Protein AF-A0AAD6UFK8-F1 (afdb_monomer_lite)

Structure (mmCIF, N/CA/C/O backbone):
data_AF-A0AAD6UFK8-F1
#
_entry.id   AF-A0AAD6UFK8-F1
#
loop_
_atom_site.group_PDB
_atom_site.id
_atom_site.type_symbol
_atom_site.label_atom_id
_atom_site.label_alt_id
_atom_site.label_comp_id
_atom_site.label_asym_id
_atom_site.label_entity_id
_atom_site.label_seq_id
_atom_site.pdbx_PDB_ins_code
_atom_site.Cartn_x
_atom_site.Cartn_y
_atom_site.Cartn_z
_atom_site.occupancy
_atom_site.B_iso_or_equiv
_atom_site.auth_seq_id
_atom_site.auth_comp_id
_atom_site.auth_asym_id
_atom_site.auth_atom_id
_atom_site.pdbx_PDB_model_num
ATOM 1 N N . MET A 1 1 ? -10.992 -34.621 56.099 1.00 37.38 1 MET A N 1
ATOM 2 C CA . MET A 1 1 ? -11.356 -35.451 54.933 1.00 37.38 1 MET A CA 1
ATOM 3 C C . MET A 1 1 ? -12.522 -34.773 54.239 1.00 37.38 1 MET A C 1
ATOM 5 O O . MET A 1 1 ? -13.660 -34.973 54.628 1.00 37.38 1 MET A O 1
ATOM 9 N N . LEU A 1 2 ? -12.210 -33.881 53.304 1.00 28.69 2 LEU A N 1
ATOM 10 C CA . LEU A 1 2 ? -13.167 -33.195 52.440 1.00 28.69 2 LEU A CA 1
ATOM 11 C C . LEU A 1 2 ? -12.813 -33.645 51.022 1.00 28.69 2 LEU A C 1
ATOM 13 O O . LEU A 1 2 ? -11.684 -33.421 50.589 1.00 28.69 2 LEU A O 1
ATOM 17 N N . MET A 1 3 ? -13.726 -34.358 50.366 1.00 26.20 3 MET A N 1
ATOM 18 C CA . MET A 1 3 ? -13.605 -34.695 48.947 1.00 26.20 3 MET A CA 1
ATOM 19 C C . MET A 1 3 ? -14.009 -33.470 48.111 1.00 26.20 3 MET A C 1
ATOM 21 O O . MET A 1 3 ? -15.017 -32.843 48.447 1.00 26.20 3 MET A O 1
ATOM 25 N N . PRO A 1 4 ? -13.248 -33.098 47.068 1.00 31.73 4 PRO A N 1
ATOM 26 C CA . PRO A 1 4 ? -13.572 -31.955 46.228 1.00 31.73 4 PRO A CA 1
ATOM 27 C C . PRO A 1 4 ? -14.517 -32.327 45.078 1.00 31.73 4 PRO A C 1
ATOM 29 O O . PRO A 1 4 ? -14.465 -33.430 44.540 1.00 31.73 4 PRO A O 1
ATOM 32 N N . LEU A 1 5 ? -15.369 -31.360 44.726 1.00 29.02 5 LEU A N 1
ATOM 33 C CA . LEU A 1 5 ? -16.250 -31.354 43.561 1.00 29.02 5 LEU A CA 1
ATOM 34 C C . LEU A 1 5 ? -15.443 -31.396 42.255 1.00 29.02 5 LEU A C 1
ATOM 36 O O . LEU A 1 5 ? -14.536 -30.587 42.062 1.00 29.02 5 LEU A O 1
ATOM 40 N N . GLU A 1 6 ? -15.826 -32.296 41.351 1.00 26.55 6 GLU A N 1
ATOM 41 C CA . GLU A 1 6 ? -15.356 -32.335 39.966 1.00 26.55 6 GLU A CA 1
ATOM 42 C C . GLU A 1 6 ? -15.990 -31.187 39.166 1.00 26.55 6 GLU A C 1
ATOM 44 O O . GLU A 1 6 ? -17.213 -31.074 39.058 1.00 26.55 6 GLU A O 1
ATOM 49 N N . ALA A 1 7 ? -15.143 -30.319 38.613 1.00 28.66 7 ALA A N 1
ATOM 50 C CA . ALA A 1 7 ? -15.519 -29.345 37.603 1.00 28.66 7 ALA A CA 1
ATOM 51 C C . ALA A 1 7 ? -15.353 -29.992 36.221 1.00 28.66 7 ALA A C 1
ATOM 53 O O . ALA A 1 7 ? -14.252 -30.382 35.841 1.00 28.66 7 ALA A O 1
ATOM 54 N N . HIS A 1 8 ? -16.449 -30.106 35.471 1.00 27.33 8 HIS A N 1
ATOM 55 C CA . HIS A 1 8 ? -16.404 -30.420 34.047 1.00 27.33 8 HIS A CA 1
ATOM 56 C C . HIS A 1 8 ? -15.944 -29.175 33.278 1.00 27.33 8 HIS A C 1
ATOM 58 O O . HIS A 1 8 ? -16.732 -28.264 33.023 1.00 27.33 8 HIS A O 1
ATOM 64 N N . GLU A 1 9 ? -14.667 -29.139 32.908 1.00 26.88 9 GLU A N 1
ATOM 65 C CA . GLU A 1 9 ? -14.156 -28.250 31.868 1.00 26.88 9 GLU A CA 1
ATOM 66 C C . GLU A 1 9 ? -14.547 -28.824 30.500 1.00 26.88 9 GLU A C 1
ATOM 68 O O . GLU A 1 9 ? -14.118 -29.905 30.100 1.00 26.88 9 GLU A O 1
ATOM 73 N N . SER A 1 10 ? -15.417 -28.114 29.784 1.00 27.17 10 SER A N 1
ATOM 74 C CA . SER A 1 10 ? -15.687 -28.363 28.372 1.00 27.17 10 SER A CA 1
ATOM 75 C C . SER A 1 10 ? -14.551 -27.761 27.542 1.00 27.17 10 SER A C 1
ATOM 77 O O . SER A 1 10 ? -14.570 -26.567 27.235 1.00 27.17 10 SER A O 1
ATOM 79 N N . GLU A 1 11 ? -13.558 -28.575 27.193 1.00 25.23 11 GLU A N 1
ATOM 80 C CA . GLU A 1 11 ? -12.537 -28.226 26.204 1.00 25.23 11 GLU A CA 1
ATOM 81 C C . GLU A 1 11 ? -13.190 -28.056 24.822 1.00 25.23 11 GLU A C 1
ATOM 83 O O . GLU A 1 11 ? -13.559 -29.017 24.146 1.00 25.23 11 GLU A O 1
ATOM 88 N N . SER A 1 12 ? -13.339 -26.809 24.375 1.00 29.27 12 SER A N 1
ATOM 89 C CA . SER A 1 12 ? -13.574 -26.507 22.966 1.00 29.27 12 SER A CA 1
ATOM 90 C C . SER A 1 12 ? -12.268 -26.742 22.203 1.00 29.27 12 SER A C 1
ATOM 92 O O . SER A 1 12 ? -11.370 -25.899 22.242 1.00 29.27 12 SER A O 1
ATOM 94 N N . HIS A 1 13 ? -12.141 -27.882 21.526 1.00 30.47 13 HIS A N 1
ATOM 95 C CA . HIS A 1 13 ? -11.032 -28.143 20.611 1.00 30.47 13 HIS A CA 1
ATOM 96 C C . HIS A 1 13 ? -11.052 -27.136 19.450 1.00 30.47 13 HIS A C 1
ATOM 98 O O . HIS A 1 13 ? -11.815 -27.280 18.495 1.00 30.47 13 HIS A O 1
ATOM 104 N N . SER A 1 14 ? -10.203 -26.112 19.525 1.00 34.50 14 SER A N 1
ATOM 105 C CA . SER A 1 14 ? -9.764 -25.368 18.350 1.00 34.50 14 SER A CA 1
ATOM 106 C C . SER A 1 14 ? -8.817 -26.264 17.549 1.00 34.50 14 SER A C 1
ATOM 108 O O . SER A 1 14 ? -7.810 -26.745 18.070 1.00 34.50 14 SER A O 1
ATOM 110 N N . GLU A 1 15 ? -9.140 -26.529 16.279 1.00 31.77 15 GLU A N 1
ATOM 111 C CA . GLU A 1 15 ? -8.171 -27.139 15.364 1.00 31.77 15 GLU A CA 1
ATOM 112 C C . GLU A 1 15 ? -6.906 -26.255 15.335 1.00 31.77 15 GLU A C 1
ATOM 114 O O . GLU A 1 15 ? -7.012 -25.026 15.241 1.00 31.77 15 GLU A O 1
ATOM 119 N N . PRO A 1 16 ? -5.696 -26.833 15.426 1.00 35.97 16 PRO A N 1
ATOM 120 C CA . PRO A 1 16 ? -4.472 -26.051 15.377 1.00 35.97 16 PRO A CA 1
ATOM 121 C C . PRO A 1 16 ? -4.351 -25.376 14.006 1.00 35.97 16 PRO A C 1
ATOM 123 O O . PRO A 1 16 ? -4.415 -26.042 12.973 1.00 35.97 16 PRO A O 1
ATOM 126 N N . VAL A 1 17 ? -4.119 -24.059 14.011 1.00 39.91 17 VAL A N 1
ATOM 127 C CA . VAL A 1 17 ? -3.984 -23.161 12.841 1.00 39.91 17 VAL A CA 1
ATOM 128 C C . VAL A 1 17 ? -3.134 -23.759 11.700 1.00 39.91 17 VAL A C 1
ATOM 130 O O . VAL A 1 17 ? -3.454 -23.584 10.528 1.00 39.91 17 VAL A O 1
ATOM 133 N N . ASN A 1 18 ? -2.123 -24.571 12.029 1.00 32.81 18 ASN A N 1
ATOM 134 C CA . ASN A 1 18 ? -1.263 -25.279 11.072 1.00 32.81 18 ASN A CA 1
ATOM 135 C C . ASN A 1 18 ? -1.975 -26.319 10.171 1.00 32.81 18 ASN A C 1
ATOM 137 O O . ASN A 1 18 ? -1.497 -26.594 9.071 1.00 32.81 18 ASN A O 1
ATOM 141 N N . LEU A 1 19 ? -3.081 -26.936 10.610 1.00 38.22 19 LEU A N 1
ATOM 142 C CA . LEU A 1 19 ? -3.828 -27.919 9.804 1.00 38.22 19 LEU A CA 1
ATOM 143 C C . LEU A 1 19 ? -4.775 -27.248 8.802 1.00 38.22 19 LEU A C 1
ATOM 145 O O . LEU A 1 19 ? -4.892 -27.724 7.672 1.00 38.22 19 LEU A O 1
ATOM 149 N N . LEU A 1 20 ? -5.384 -26.120 9.182 1.00 45.56 20 LEU A N 1
ATOM 150 C CA . LEU A 1 20 ? -6.152 -25.266 8.270 1.00 45.56 20 LEU A CA 1
ATOM 151 C C . LEU A 1 20 ? -5.244 -24.704 7.170 1.00 45.56 20 LEU A C 1
ATOM 153 O O . LEU A 1 20 ? -5.557 -24.850 5.994 1.00 45.56 20 LEU A O 1
ATOM 157 N N . GLN A 1 21 ? -4.058 -24.205 7.531 1.00 42.12 21 GLN A N 1
ATOM 158 C CA . GLN A 1 21 ? -3.069 -23.695 6.572 1.00 42.12 21 GLN A CA 1
ATOM 159 C C . GLN A 1 21 ? -2.598 -24.748 5.554 1.00 42.12 21 GLN A C 1
ATOM 161 O O . GLN A 1 21 ? -2.369 -24.414 4.394 1.00 42.12 21 GLN A O 1
ATOM 166 N N . ARG A 1 22 ? -2.467 -26.026 5.947 1.00 44.84 22 ARG A N 1
ATOM 167 C CA . ARG A 1 22 ? -2.119 -27.109 5.006 1.00 44.84 22 ARG A CA 1
ATOM 168 C C . ARG A 1 22 ? -3.246 -27.411 4.020 1.00 44.84 22 ARG A C 1
ATOM 170 O O . ARG A 1 22 ? -2.973 -27.458 2.825 1.00 44.84 22 ARG A O 1
ATOM 177 N N . ARG A 1 23 ? -4.488 -27.539 4.501 1.00 52.19 23 ARG A N 1
ATOM 178 C CA . ARG A 1 23 ? -5.671 -27.743 3.642 1.00 52.19 23 ARG A CA 1
ATOM 179 C C . ARG A 1 23 ? -5.870 -26.570 2.673 1.00 52.19 23 ARG A C 1
ATOM 181 O O . ARG A 1 23 ? -6.156 -26.771 1.502 1.00 52.19 23 ARG A O 1
ATOM 188 N N . GLU A 1 24 ? -5.634 -25.346 3.139 1.00 51.75 24 GLU A N 1
ATOM 189 C CA . GLU A 1 24 ? -5.733 -24.132 2.320 1.00 51.75 24 GLU A CA 1
ATOM 190 C C . GLU A 1 24 ? -4.654 -24.045 1.225 1.00 51.75 24 GLU A C 1
ATOM 192 O O . GLU A 1 24 ? -4.917 -23.536 0.133 1.00 51.75 24 GLU A O 1
ATOM 197 N N . CYS A 1 25 ? -3.446 -24.552 1.494 1.00 46.69 25 CYS A N 1
ATOM 198 C CA . CYS A 1 25 ? -2.358 -24.622 0.515 1.00 46.69 25 CYS A CA 1
ATOM 199 C C . CYS A 1 25 ? -2.626 -25.696 -0.555 1.00 46.69 25 CYS A C 1
ATOM 201 O O . CYS A 1 25 ? -2.350 -25.473 -1.733 1.00 46.69 25 CYS A O 1
ATOM 203 N N . GLU A 1 26 ? -3.203 -26.831 -0.155 1.00 55.47 26 GLU A N 1
ATOM 204 C CA . GLU A 1 26 ? -3.650 -27.897 -1.062 1.00 55.47 26 GLU A CA 1
ATOM 205 C C . GLU A 1 26 ? -4.776 -27.396 -1.990 1.00 55.47 26 GLU A C 1
ATOM 207 O O . GLU A 1 26 ? -4.674 -27.551 -3.206 1.00 55.47 26 GLU A O 1
ATOM 212 N N . ASP A 1 27 ? -5.757 -26.651 -1.463 1.00 59.84 27 ASP A N 1
ATOM 213 C CA . ASP A 1 27 ? -6.838 -26.039 -2.255 1.00 59.84 27 ASP A CA 1
ATOM 214 C C . ASP A 1 27 ? -6.334 -25.018 -3.297 1.00 59.84 27 ASP A C 1
ATOM 216 O O . ASP A 1 27 ? -6.884 -24.916 -4.398 1.00 59.84 27 ASP A O 1
ATOM 220 N N . LEU A 1 28 ? -5.295 -24.234 -2.977 1.00 56.03 28 LEU A N 1
ATOM 221 C CA . LEU A 1 28 ? -4.647 -23.333 -3.945 1.00 56.03 28 LEU A CA 1
ATOM 222 C C . LEU A 1 28 ? -3.915 -24.095 -5.043 1.00 56.03 28 LEU A C 1
ATOM 224 O O . LEU A 1 28 ? -3.990 -23.730 -6.218 1.00 56.03 28 LEU A O 1
ATOM 228 N N . GLN A 1 29 ? -3.187 -25.140 -4.657 1.00 56.94 29 GLN A N 1
ATOM 229 C CA . GLN A 1 29 ? -2.437 -25.967 -5.592 1.00 56.94 29 GLN A CA 1
ATOM 230 C C . GLN A 1 29 ? -3.377 -26.714 -6.539 1.00 56.94 29 GLN A C 1
ATOM 232 O O . GLN A 1 29 ? -3.083 -26.805 -7.730 1.00 56.94 29 GLN A O 1
ATOM 237 N N . ASP A 1 30 ? -4.529 -27.175 -6.059 1.00 59.00 30 ASP A N 1
ATOM 238 C CA . ASP A 1 30 ? -5.522 -27.847 -6.893 1.00 59.00 30 ASP A CA 1
ATOM 239 C C . ASP A 1 30 ? -6.197 -26.903 -7.893 1.00 59.00 30 ASP A C 1
ATOM 241 O O . ASP A 1 30 ? -6.466 -27.310 -9.028 1.00 59.00 30 ASP A O 1
ATOM 245 N N . LYS A 1 31 ? -6.380 -25.628 -7.527 1.00 57.28 31 LYS A N 1
ATOM 246 C CA . LYS A 1 31 ? -6.920 -24.585 -8.418 1.00 57.28 31 LYS A CA 1
ATOM 247 C C . LYS A 1 31 ? -5.916 -24.067 -9.447 1.00 57.28 31 LYS A C 1
ATOM 249 O O . LYS A 1 31 ? -6.329 -23.620 -10.517 1.00 57.28 31 LYS A O 1
ATOM 254 N N . ALA A 1 32 ? -4.614 -24.148 -9.173 1.00 57.34 32 ALA A N 1
ATOM 255 C CA . ALA A 1 32 ? -3.592 -23.762 -10.138 1.00 57.34 32 ALA A CA 1
ATOM 256 C C . ALA A 1 32 ? -3.593 -24.737 -11.329 1.00 57.34 32 ALA A C 1
ATOM 258 O O . ALA A 1 32 ? -3.258 -25.917 -11.208 1.00 57.34 32 ALA A O 1
ATOM 259 N N . SER A 1 33 ? -3.956 -24.242 -12.509 1.00 54.25 33 SER A N 1
ATOM 260 C CA . SER A 1 33 ? -4.068 -25.032 -13.742 1.00 54.25 33 SER A CA 1
ATOM 261 C C . SER A 1 33 ? -2.710 -25.430 -14.341 1.00 54.25 33 SER A C 1
ATOM 263 O O . SER A 1 33 ? -2.641 -26.372 -15.128 1.00 54.25 33 SER A O 1
ATOM 265 N N . ASN A 1 34 ? -1.615 -24.768 -13.945 1.00 63.03 34 ASN A N 1
ATOM 266 C CA . ASN A 1 34 ? -0.271 -25.004 -14.478 1.00 63.03 34 ASN A CA 1
ATOM 267 C C . ASN A 1 34 ? 0.646 -25.720 -13.454 1.00 63.03 34 ASN A C 1
ATOM 269 O O . ASN A 1 34 ? 0.866 -25.186 -12.363 1.00 63.03 34 ASN A O 1
ATOM 273 N N . PRO A 1 35 ? 1.253 -26.880 -13.789 1.00 61.38 35 PRO A N 1
ATOM 274 C CA . PRO A 1 35 ? 2.134 -27.627 -12.884 1.00 61.38 35 PRO A CA 1
ATOM 275 C C . PRO A 1 35 ? 3.399 -26.857 -12.463 1.00 61.38 35 PRO A C 1
ATOM 277 O O . PRO A 1 35 ? 3.924 -27.094 -11.375 1.00 61.38 35 PRO A O 1
ATOM 280 N N . THR A 1 36 ? 3.874 -25.910 -13.273 1.00 61.00 36 THR A N 1
ATOM 281 C CA . THR A 1 36 ? 4.982 -25.011 -12.914 1.00 61.00 36 THR A CA 1
ATOM 282 C C . THR A 1 36 ? 4.538 -23.971 -11.883 1.00 61.00 36 THR A C 1
ATOM 284 O O . THR A 1 36 ? 5.259 -23.739 -10.914 1.00 61.00 36 THR A O 1
ATOM 287 N N . CYS A 1 37 ? 3.323 -23.421 -12.018 1.00 64.50 37 CYS A N 1
ATOM 288 C CA . CYS A 1 37 ? 2.727 -22.540 -11.003 1.00 64.50 37 CYS A CA 1
ATOM 289 C C . CYS A 1 37 ? 2.491 -23.303 -9.689 1.00 64.50 37 CYS A C 1
ATOM 291 O O . CYS A 1 37 ? 2.872 -22.806 -8.638 1.00 64.50 37 CYS A O 1
ATOM 293 N N . ARG A 1 38 ? 1.990 -24.551 -9.727 1.00 67.00 38 ARG A N 1
ATOM 294 C CA . ARG A 1 38 ? 1.852 -25.396 -8.519 1.00 67.00 38 ARG A CA 1
ATOM 295 C C . ARG A 1 38 ? 3.169 -25.562 -7.765 1.00 67.00 38 ARG A C 1
ATOM 297 O O . ARG A 1 38 ? 3.194 -25.433 -6.547 1.00 67.00 38 ARG A O 1
ATOM 304 N N . ARG A 1 39 ? 4.266 -25.828 -8.484 1.00 64.69 39 ARG A N 1
ATOM 305 C CA . ARG A 1 39 ? 5.604 -25.952 -7.881 1.00 64.69 39 ARG A CA 1
ATOM 306 C C . ARG A 1 39 ? 6.107 -24.631 -7.302 1.00 64.69 39 ARG A C 1
ATOM 308 O O . ARG A 1 39 ? 6.683 -24.656 -6.221 1.00 64.69 39 ARG A O 1
ATOM 315 N N . SER A 1 40 ? 5.875 -23.510 -7.990 1.00 67.00 40 SER A N 1
ATOM 316 C CA . SER A 1 40 ? 6.228 -22.177 -7.478 1.00 67.00 40 SER A CA 1
ATOM 317 C C . SER A 1 40 ? 5.443 -21.850 -6.201 1.00 67.00 40 SER A C 1
ATOM 319 O O . SER A 1 40 ? 6.030 -21.540 -5.168 1.00 67.00 40 SER A O 1
ATOM 321 N N . LEU A 1 41 ? 4.120 -22.049 -6.218 1.00 66.81 41 LEU A N 1
ATOM 322 C CA . LEU A 1 41 ? 3.240 -21.842 -5.065 1.00 66.81 41 LEU A CA 1
ATOM 323 C C . LEU A 1 41 ? 3.592 -22.749 -3.881 1.00 66.81 41 LEU A C 1
ATOM 325 O O . LEU A 1 41 ? 3.580 -22.287 -2.748 1.00 66.81 41 LEU A O 1
ATOM 329 N N . ALA A 1 42 ? 3.958 -24.011 -4.120 1.00 60.09 42 ALA A N 1
ATOM 330 C CA . ALA A 1 42 ? 4.393 -24.928 -3.064 1.00 60.09 42 ALA A CA 1
ATOM 331 C C . ALA A 1 42 ? 5.708 -24.494 -2.389 1.00 60.09 42 ALA A C 1
ATOM 333 O O . ALA A 1 42 ? 5.952 -24.844 -1.235 1.00 60.09 42 ALA A O 1
ATOM 334 N N . ALA A 1 43 ? 6.552 -23.742 -3.101 1.00 61.47 43 ALA A N 1
ATOM 335 C CA . ALA A 1 43 ? 7.784 -23.173 -2.565 1.00 61.47 43 ALA A CA 1
ATOM 336 C C . ALA A 1 43 ? 7.562 -21.827 -1.856 1.00 61.47 43 ALA A C 1
ATOM 338 O O . ALA A 1 43 ? 8.425 -21.401 -1.086 1.00 61.47 43 ALA A O 1
ATOM 339 N N . LEU A 1 44 ? 6.422 -21.163 -2.085 1.00 61.66 44 LEU A N 1
ATOM 340 C CA . LEU A 1 44 ? 6.040 -19.932 -1.405 1.00 61.66 44 LEU A CA 1
ATOM 341 C C . LEU A 1 44 ? 5.379 -20.285 -0.069 1.00 61.66 44 LEU A C 1
ATOM 343 O O . LEU A 1 44 ? 4.259 -20.789 -0.039 1.00 61.66 44 LEU A O 1
ATOM 347 N N . PRO A 1 45 ? 6.021 -20.005 1.074 1.00 56.03 45 PRO A N 1
ATOM 348 C CA . PRO A 1 45 ? 5.366 -20.223 2.347 1.00 56.03 45 PRO A CA 1
ATOM 349 C C . PRO A 1 45 ? 4.234 -19.199 2.474 1.00 56.03 45 PRO A C 1
ATOM 351 O O . PRO A 1 45 ? 4.484 -18.002 2.303 1.00 56.03 45 PRO A O 1
ATOM 354 N N . LEU A 1 46 ? 3.017 -19.655 2.780 1.00 60.53 46 LEU A N 1
ATOM 355 C CA . LEU A 1 46 ? 1.884 -18.798 3.140 1.00 60.53 46 LEU A CA 1
ATOM 356 C C . LEU A 1 46 ? 2.328 -17.915 4.313 1.00 60.53 46 LEU A C 1
ATOM 358 O O . LEU A 1 46 ? 2.570 -18.401 5.413 1.00 60.53 46 LEU A O 1
ATOM 362 N N . ALA A 1 47 ? 2.592 -16.638 4.047 1.00 53.94 47 ALA A N 1
ATOM 363 C CA . ALA A 1 47 ? 3.202 -15.759 5.034 1.00 53.94 47 ALA A CA 1
ATOM 364 C C . ALA A 1 47 ? 2.122 -15.104 5.898 1.00 53.94 47 ALA A C 1
ATOM 366 O O . ALA A 1 47 ? 1.313 -14.319 5.392 1.00 53.94 47 ALA A O 1
ATOM 367 N N . ASP A 1 48 ? 2.165 -15.383 7.199 1.00 60.19 48 ASP A N 1
ATOM 368 C CA . ASP A 1 48 ? 1.389 -14.655 8.207 1.00 60.19 48 ASP A CA 1
ATOM 369 C C . ASP A 1 48 ? 2.004 -13.282 8.532 1.00 60.19 48 ASP A C 1
ATOM 371 O O . ASP A 1 48 ? 1.314 -12.433 9.089 1.00 60.19 48 ASP A O 1
ATOM 375 N N . ASP A 1 49 ? 3.244 -13.024 8.092 1.00 68.62 49 ASP A N 1
ATOM 376 C CA . ASP A 1 49 ? 3.993 -11.777 8.292 1.00 68.62 49 ASP A CA 1
ATOM 377 C C . ASP A 1 49 ? 4.484 -11.149 6.978 1.00 68.62 49 ASP A C 1
ATOM 379 O O . ASP A 1 49 ? 4.651 -11.824 5.955 1.00 68.62 49 ASP A O 1
ATOM 383 N N . PHE A 1 50 ? 4.741 -9.835 7.009 1.00 76.25 50 PHE A N 1
ATOM 384 C CA . PHE A 1 50 ? 5.450 -9.161 5.922 1.00 76.25 50 PHE A CA 1
ATOM 385 C C . PHE A 1 50 ? 6.875 -9.671 5.816 1.00 76.25 50 PHE A C 1
ATOM 387 O O . PHE A 1 50 ? 7.523 -9.982 6.815 1.00 76.25 50 PHE A O 1
ATOM 394 N N . ARG A 1 51 ? 7.373 -9.728 4.586 1.00 72.75 51 ARG A N 1
ATOM 395 C CA . ARG A 1 51 ? 8.711 -10.220 4.327 1.00 72.75 51 ARG A CA 1
ATOM 396 C C . ARG A 1 51 ? 9.519 -9.207 3.557 1.00 72.75 51 ARG A C 1
ATOM 398 O O . ARG A 1 51 ? 9.179 -8.824 2.442 1.00 72.75 51 ARG A O 1
ATOM 405 N N . PHE A 1 52 ? 10.657 -8.879 4.139 1.00 74.00 52 PHE A N 1
ATOM 406 C CA . PHE A 1 52 ? 11.717 -8.113 3.506 1.00 74.00 52 PHE A CA 1
ATOM 407 C C . PHE A 1 52 ? 12.615 -9.104 2.761 1.00 74.00 52 PHE A C 1
ATOM 409 O O . PHE A 1 52 ? 13.737 -9.377 3.169 1.00 74.00 52 PHE A O 1
ATOM 416 N N . LEU A 1 53 ? 12.031 -9.766 1.752 1.00 64.12 53 LEU A N 1
ATOM 417 C CA . LEU A 1 53 ? 12.687 -10.841 0.992 1.00 64.12 53 LEU A CA 1
ATOM 418 C C . LEU A 1 53 ? 13.794 -10.320 0.091 1.00 64.12 53 LEU A C 1
ATOM 420 O O . LEU A 1 53 ? 14.716 -11.062 -0.225 1.00 64.12 53 LEU A O 1
ATOM 424 N N . ASP A 1 54 ? 13.651 -9.076 -0.349 1.00 74.69 54 ASP A N 1
ATOM 425 C CA . ASP A 1 54 ? 14.530 -8.497 -1.340 1.00 74.69 54 ASP A CA 1
ATOM 426 C C . ASP A 1 54 ? 15.790 -7.965 -0.646 1.00 74.69 54 ASP A C 1
ATOM 428 O O . ASP A 1 54 ? 15.734 -7.134 0.263 1.00 74.69 54 ASP A O 1
ATOM 432 N N . SER A 1 55 ? 16.946 -8.440 -1.097 1.00 81.56 55 SER A N 1
ATOM 433 C CA . SER A 1 55 ? 18.223 -7.778 -0.836 1.00 81.56 55 SER A CA 1
ATOM 434 C C . SER A 1 55 ? 18.204 -6.348 -1.392 1.00 81.56 55 SER A C 1
ATOM 436 O O . SER A 1 55 ? 17.452 -6.051 -2.323 1.00 81.56 55 SER A O 1
ATOM 438 N N . ALA A 1 56 ? 19.092 -5.459 -0.926 1.00 81.62 56 ALA A N 1
ATOM 439 C CA . ALA A 1 56 ? 19.201 -4.107 -1.495 1.00 81.62 56 ALA A CA 1
ATOM 440 C C . ALA A 1 56 ? 19.325 -4.095 -3.027 1.00 81.62 56 ALA A C 1
ATOM 442 O O . ALA A 1 56 ? 18.825 -3.187 -3.680 1.00 81.62 56 ALA A O 1
ATOM 443 N N . ARG A 1 57 ? 19.947 -5.118 -3.621 1.00 82.75 57 ARG A N 1
ATOM 444 C CA . ARG A 1 57 ? 20.084 -5.262 -5.081 1.00 82.75 57 ARG A CA 1
ATOM 445 C C . ARG A 1 57 ? 18.778 -5.560 -5.769 1.00 82.75 57 ARG A C 1
ATOM 447 O O . ARG A 1 57 ? 18.484 -4.975 -6.803 1.00 82.75 57 ARG A O 1
ATOM 454 N N . GLU A 1 58 ? 18.022 -6.486 -5.203 1.00 85.19 58 GLU A N 1
ATOM 455 C CA . GLU A 1 58 ? 16.707 -6.832 -5.712 1.00 85.19 58 GLU A CA 1
ATOM 456 C C . GLU A 1 58 ? 15.784 -5.627 -5.582 1.00 85.19 58 GLU A C 1
ATOM 458 O O . GLU A 1 58 ? 15.097 -5.302 -6.542 1.00 85.19 58 GLU A O 1
ATOM 463 N N . THR A 1 59 ? 15.861 -4.881 -4.479 1.00 86.69 59 THR A N 1
ATOM 464 C CA . THR A 1 59 ? 15.138 -3.615 -4.326 1.00 86.69 59 THR A CA 1
ATOM 465 C C . THR A 1 59 ? 15.542 -2.599 -5.398 1.00 86.69 59 THR A C 1
ATOM 467 O O . THR A 1 59 ? 14.687 -2.042 -6.085 1.00 86.69 59 THR A O 1
ATOM 470 N N . LEU A 1 60 ? 16.846 -2.385 -5.593 1.00 89.94 60 LEU A N 1
ATOM 471 C CA . LEU A 1 60 ? 17.395 -1.478 -6.605 1.00 89.94 60 LEU A CA 1
ATOM 472 C C . LEU A 1 60 ? 16.936 -1.839 -8.023 1.00 89.94 60 LEU A C 1
ATOM 474 O O . LEU A 1 60 ? 16.537 -0.961 -8.786 1.00 89.94 60 LEU A O 1
ATOM 478 N N . TYR A 1 61 ? 16.954 -3.120 -8.378 1.00 90.44 61 TYR A N 1
ATOM 479 C CA . TYR A 1 61 ? 16.555 -3.563 -9.707 1.00 90.44 61 TYR A CA 1
ATOM 480 C C . TYR A 1 61 ? 15.031 -3.619 -9.873 1.00 90.44 61 TYR A C 1
ATOM 482 O O . TYR A 1 61 ? 14.480 -2.979 -10.765 1.00 90.44 61 TYR A O 1
ATOM 490 N N . TYR A 1 62 ? 14.318 -4.345 -9.014 1.00 89.44 62 TYR A N 1
ATOM 491 C CA . TYR A 1 62 ? 12.891 -4.598 -9.196 1.00 89.44 62 TYR A CA 1
ATOM 492 C C . TYR A 1 62 ? 12.036 -3.347 -8.971 1.00 89.44 62 TYR A C 1
ATOM 494 O O . TYR A 1 62 ? 11.141 -3.091 -9.781 1.00 89.44 62 TYR A O 1
ATOM 502 N N . HIS A 1 63 ? 12.340 -2.519 -7.964 1.00 88.75 63 HIS A N 1
ATOM 503 C CA . HIS A 1 63 ? 11.592 -1.277 -7.736 1.00 88.75 63 HIS A CA 1
ATOM 504 C C . HIS A 1 63 ? 12.092 -0.125 -8.614 1.00 88.75 63 HIS A C 1
ATOM 506 O O . HIS A 1 63 ? 11.279 0.590 -9.204 1.00 88.75 63 HIS A O 1
ATOM 512 N N . PHE A 1 64 ? 13.412 0.057 -8.741 1.00 91.56 64 PHE A N 1
ATOM 513 C CA . PHE A 1 64 ? 13.977 1.250 -9.386 1.00 91.56 64 PHE A CA 1
ATOM 514 C C . PHE A 1 64 ? 14.586 1.012 -10.768 1.00 91.56 64 PHE A C 1
ATOM 516 O O . PHE A 1 64 ? 14.816 1.980 -11.480 1.00 91.56 64 PHE A O 1
ATOM 523 N N . GLY A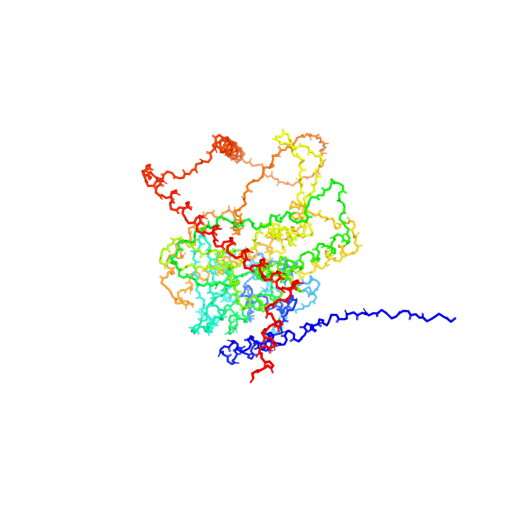 1 65 ? 14.819 -0.228 -11.195 1.00 91.31 65 GLY A N 1
ATOM 524 C CA . GLY A 1 65 ? 15.404 -0.520 -12.507 1.00 91.31 65 GLY A CA 1
ATOM 525 C C . GLY A 1 65 ? 16.910 -0.296 -12.607 1.00 91.31 65 GLY A C 1
ATOM 526 O O . GLY A 1 65 ? 17.436 -0.178 -13.714 1.00 91.31 65 GLY A O 1
ATOM 527 N N . PHE A 1 66 ? 17.609 -0.197 -11.474 1.00 91.94 66 PHE A N 1
ATOM 528 C CA . PHE A 1 66 ? 19.054 0.010 -11.459 1.00 91.94 66 PHE A CA 1
ATOM 529 C C . PHE A 1 66 ? 19.789 -1.212 -12.016 1.00 91.94 66 PHE A C 1
ATOM 531 O O . PHE A 1 66 ? 19.564 -2.342 -11.577 1.00 91.94 66 PHE A O 1
ATOM 538 N N . LYS A 1 67 ? 20.709 -0.972 -12.949 1.00 88.31 67 LYS A N 1
ATOM 539 C CA . LYS A 1 67 ? 21.613 -1.979 -13.504 1.00 88.31 67 LYS A CA 1
ATOM 540 C C . LYS A 1 67 ? 23.051 -1.639 -13.161 1.00 88.31 67 LYS A C 1
ATOM 542 O O . LYS A 1 67 ? 23.482 -0.497 -13.294 1.00 88.31 67 LYS A O 1
ATOM 547 N N . THR A 1 68 ? 23.805 -2.661 -12.779 1.00 80.31 68 THR A N 1
ATOM 548 C CA . THR A 1 68 ? 25.244 -2.525 -12.590 1.00 80.31 68 THR A CA 1
ATOM 549 C C . THR A 1 68 ? 25.973 -2.594 -13.925 1.00 80.31 68 THR A C 1
ATOM 551 O O . THR A 1 68 ? 25.654 -3.418 -14.785 1.00 80.31 68 THR A O 1
ATOM 554 N N . THR A 1 69 ? 26.972 -1.734 -14.085 1.00 72.31 69 THR A N 1
ATOM 555 C CA . THR A 1 69 ? 27.802 -1.627 -15.284 1.00 72.31 69 THR A CA 1
ATOM 556 C C . THR A 1 69 ? 29.237 -2.040 -14.977 1.00 72.31 69 THR A C 1
ATOM 558 O O . THR A 1 69 ? 29.723 -1.904 -13.854 1.00 72.31 69 THR A O 1
ATOM 561 N N . VAL A 1 70 ? 29.948 -2.551 -15.985 1.00 66.06 70 VAL A N 1
ATOM 562 C CA . VAL A 1 70 ? 31.400 -2.791 -15.873 1.00 66.06 70 VAL A CA 1
ATOM 563 C C . VAL A 1 70 ? 32.162 -1.461 -15.902 1.00 66.06 70 VAL A C 1
ATOM 565 O O . VAL A 1 70 ? 33.184 -1.317 -15.236 1.00 66.06 70 VAL A O 1
ATOM 568 N N . GLU A 1 71 ? 31.633 -0.475 -16.625 1.00 71.69 71 GLU A N 1
ATOM 569 C CA . GLU A 1 71 ? 32.198 0.868 -16.744 1.00 71.69 71 GLU A CA 1
ATOM 570 C C . GLU A 1 71 ? 31.692 1.790 -15.629 1.00 71.69 71 GLU A C 1
ATOM 572 O O . GLU A 1 71 ? 30.559 1.655 -15.163 1.00 71.69 71 GLU A O 1
ATOM 577 N N . THR A 1 72 ? 32.529 2.734 -15.194 1.00 69.75 72 THR A N 1
ATOM 578 C CA . THR A 1 72 ? 32.123 3.778 -14.246 1.00 69.75 72 THR A CA 1
ATOM 579 C C . THR A 1 72 ? 31.101 4.701 -14.905 1.00 69.75 72 THR A C 1
ATOM 581 O O . THR A 1 72 ? 31.403 5.241 -15.975 1.00 69.75 72 THR A O 1
ATOM 584 N N . PRO A 1 73 ? 29.924 4.912 -14.295 1.00 70.75 73 PRO A N 1
ATOM 585 C CA . PRO A 1 73 ? 28.921 5.794 -14.860 1.00 70.75 73 PRO A CA 1
ATOM 586 C C . PRO A 1 73 ? 29.431 7.238 -14.937 1.00 70.75 73 PRO A C 1
ATOM 588 O O . PRO A 1 73 ? 30.309 7.634 -14.161 1.00 70.75 73 PRO A O 1
ATOM 591 N N . PRO A 1 74 ? 28.867 8.056 -15.843 1.00 77.12 74 PRO A N 1
ATOM 592 C CA . PRO A 1 74 ? 29.125 9.486 -15.820 1.00 77.12 74 PRO A CA 1
ATOM 593 C C . PRO A 1 74 ? 28.744 10.045 -14.437 1.00 77.12 74 PRO A C 1
ATOM 595 O O . PRO A 1 74 ? 27.693 9.684 -13.899 1.00 77.12 74 PRO A O 1
ATOM 598 N N . PRO A 1 75 ? 29.585 10.904 -13.834 1.00 75.69 75 PRO A N 1
ATOM 599 C CA . PRO A 1 75 ? 29.311 11.430 -12.507 1.00 75.69 75 PRO A CA 1
ATOM 600 C C . PRO A 1 75 ? 28.029 12.270 -12.525 1.00 75.69 75 PRO A C 1
ATOM 602 O O . PRO A 1 75 ? 27.869 13.170 -13.355 1.00 75.69 75 PRO A O 1
ATOM 605 N N . SER A 1 76 ? 27.123 12.003 -11.578 1.00 77.12 76 SER A N 1
ATOM 606 C CA . SER A 1 76 ? 25.975 12.881 -11.338 1.00 77.12 76 SER A CA 1
ATOM 607 C C . SER A 1 76 ? 26.476 14.224 -10.815 1.00 77.12 76 SER A C 1
ATOM 609 O O . SER A 1 76 ? 27.348 14.278 -9.948 1.00 77.12 76 SER A O 1
ATOM 611 N N . THR A 1 77 ? 25.883 15.317 -11.297 1.00 71.44 77 THR A N 1
ATOM 612 C CA . THR A 1 77 ? 26.180 16.665 -10.792 1.00 71.44 77 THR A CA 1
ATOM 613 C C . THR A 1 77 ? 25.764 16.860 -9.337 1.00 71.44 77 THR A C 1
ATOM 615 O O . THR A 1 77 ? 26.328 17.722 -8.680 1.00 71.44 77 THR A O 1
ATOM 618 N N . ASP A 1 78 ? 24.827 16.046 -8.833 1.00 82.69 78 ASP A N 1
ATOM 619 C CA . ASP A 1 78 ? 24.444 15.991 -7.418 1.00 82.69 78 ASP A CA 1
ATOM 620 C C . ASP A 1 78 ? 24.111 14.532 -7.042 1.00 82.69 78 ASP A C 1
ATOM 622 O O . ASP A 1 78 ? 22.968 14.096 -7.231 1.00 82.69 78 ASP A O 1
ATOM 626 N N . PRO A 1 79 ? 25.083 13.722 -6.587 1.00 83.81 79 PRO A N 1
ATOM 627 C CA . PRO A 1 79 ? 24.800 12.384 -6.081 1.00 83.81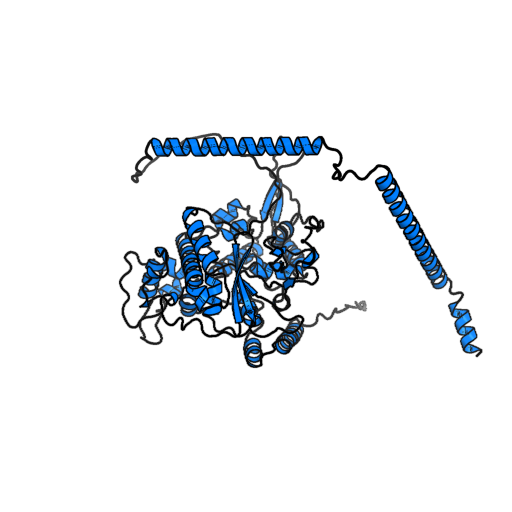 79 PRO A CA 1
ATOM 628 C C . PRO A 1 79 ? 23.987 12.469 -4.785 1.00 83.81 79 PRO A C 1
ATOM 630 O O . PRO A 1 79 ? 24.124 13.405 -3.991 1.00 83.81 79 PRO A O 1
ATOM 633 N N . LEU A 1 80 ? 23.121 11.482 -4.562 1.00 85.88 80 LEU A N 1
ATOM 634 C CA . LEU A 1 80 ? 22.310 11.449 -3.351 1.00 85.88 80 LEU A CA 1
ATOM 635 C C . LEU A 1 80 ? 23.184 11.068 -2.136 1.00 85.88 80 LEU A C 1
ATOM 637 O O . LEU A 1 80 ? 23.996 10.152 -2.255 1.00 85.88 80 LEU A O 1
ATOM 641 N N . PRO A 1 81 ? 23.030 11.700 -0.955 1.00 84.69 81 PRO A N 1
ATOM 642 C CA . PRO A 1 81 ? 23.800 11.317 0.228 1.00 84.69 81 PRO A CA 1
ATOM 643 C C . PRO A 1 81 ? 23.502 9.879 0.668 1.00 84.69 81 PRO A C 1
ATOM 645 O O . PRO A 1 81 ? 22.342 9.461 0.658 1.00 84.69 81 PRO A O 1
ATOM 648 N N . SER A 1 82 ? 24.509 9.156 1.168 1.00 81.25 82 SER A N 1
ATOM 649 C CA . SER A 1 82 ? 24.371 7.756 1.610 1.00 81.25 82 SER A CA 1
ATOM 650 C C . SER A 1 82 ? 23.272 7.540 2.654 1.00 81.25 82 SER A C 1
ATOM 652 O O . SER A 1 82 ? 22.638 6.490 2.671 1.00 81.25 82 SER A O 1
ATOM 654 N N . SER A 1 83 ? 23.006 8.534 3.508 1.00 78.81 83 SER A N 1
ATOM 655 C CA . SER A 1 83 ? 21.905 8.490 4.478 1.00 78.81 83 SER A CA 1
ATOM 656 C C . SER A 1 83 ? 20.528 8.460 3.811 1.00 78.81 83 SER A C 1
ATOM 658 O O . SER A 1 83 ? 19.648 7.726 4.252 1.00 78.81 83 SER A O 1
ATOM 660 N N . ALA A 1 84 ? 20.345 9.217 2.728 1.00 81.12 84 ALA A N 1
ATOM 661 C CA . ALA A 1 84 ? 19.105 9.222 1.963 1.00 81.12 84 ALA A CA 1
ATOM 662 C C . ALA A 1 84 ? 18.952 7.923 1.158 1.00 81.12 84 ALA A C 1
ATOM 664 O O . ALA A 1 84 ? 17.857 7.372 1.103 1.00 81.12 84 ALA A O 1
ATOM 665 N N . VAL A 1 85 ? 20.049 7.397 0.598 1.00 83.44 85 VAL A N 1
ATOM 666 C CA . VAL A 1 85 ? 20.054 6.108 -0.117 1.00 83.44 85 VAL A CA 1
ATOM 667 C C . VAL A 1 85 ? 19.657 4.960 0.813 1.00 83.44 85 VAL A C 1
ATOM 669 O O . VAL A 1 85 ? 18.740 4.210 0.495 1.00 83.44 85 VAL A O 1
ATOM 672 N N . SER A 1 86 ? 20.278 4.865 1.991 1.00 80.19 86 SER A N 1
ATOM 673 C CA . SER A 1 86 ? 19.923 3.861 3.003 1.00 80.19 86 SER A CA 1
ATOM 674 C C . SER A 1 86 ? 18.448 3.941 3.398 1.00 80.19 86 SER A C 1
ATOM 676 O O . SER A 1 86 ? 17.783 2.910 3.480 1.00 80.19 86 SER A O 1
ATOM 678 N N . HIS A 1 87 ? 17.913 5.152 3.577 1.00 77.69 87 HIS A N 1
ATOM 679 C CA . HIS A 1 87 ? 16.506 5.333 3.922 1.00 77.69 87 HIS A CA 1
ATOM 680 C C . HIS A 1 87 ? 15.562 4.859 2.803 1.00 77.69 87 HIS A C 1
ATOM 682 O O . HIS A 1 87 ? 14.538 4.246 3.092 1.00 77.69 87 HIS A O 1
ATOM 688 N N . VAL A 1 88 ? 15.907 5.101 1.532 1.00 79.56 88 VAL A N 1
ATOM 689 C CA . VAL A 1 88 ? 15.135 4.627 0.366 1.00 79.56 88 VAL A CA 1
ATOM 690 C C . VAL A 1 88 ? 15.158 3.104 0.257 1.00 79.56 88 VAL A C 1
ATOM 692 O O . VAL A 1 88 ? 14.129 2.497 -0.022 1.00 79.56 88 VAL A O 1
ATOM 695 N N . LEU A 1 89 ? 16.312 2.482 0.499 1.00 79.38 89 LEU A N 1
ATOM 696 C CA . LEU A 1 89 ? 16.453 1.025 0.460 1.00 79.38 89 LEU A CA 1
ATOM 697 C C . LEU A 1 89 ? 15.864 0.335 1.696 1.00 79.38 89 LEU A C 1
ATOM 699 O O . LEU A 1 89 ? 15.758 -0.888 1.725 1.00 79.38 89 LEU A O 1
ATOM 703 N N . GLY A 1 90 ? 15.469 1.110 2.710 1.00 68.19 90 GLY A N 1
ATOM 704 C CA . GLY A 1 90 ? 14.948 0.584 3.964 1.00 68.19 90 GLY A CA 1
ATOM 705 C C . GLY A 1 90 ? 15.990 -0.183 4.778 1.00 68.19 90 GLY A C 1
ATOM 706 O O . GLY A 1 90 ? 15.612 -0.897 5.701 1.00 68.19 90 GLY A O 1
ATOM 707 N N . GLU A 1 91 ? 17.279 -0.045 4.461 1.00 65.38 91 GLU A N 1
ATOM 708 C CA . GLU A 1 91 ? 18.355 -0.641 5.248 1.00 65.38 91 GLU A CA 1
ATOM 709 C C . GLU A 1 91 ? 18.630 0.197 6.495 1.00 65.38 91 GLU A C 1
ATOM 711 O O . GLU A 1 91 ? 18.556 1.431 6.466 1.00 65.38 91 GLU A O 1
ATOM 716 N N . HIS A 1 92 ? 19.022 -0.464 7.587 1.00 58.44 92 HIS A N 1
ATOM 717 C CA . HIS A 1 92 ? 19.593 0.248 8.721 1.00 58.44 92 HIS A CA 1
ATOM 718 C C . HIS A 1 92 ? 20.834 1.012 8.249 1.00 58.44 92 HIS A C 1
ATOM 720 O O . HIS A 1 92 ? 21.738 0.439 7.645 1.00 58.44 92 HIS A O 1
ATOM 726 N N . GLN A 1 93 ? 20.894 2.310 8.552 1.00 53.88 93 GLN A N 1
ATOM 727 C CA . GLN A 1 93 ? 21.976 3.196 8.110 1.00 53.88 93 GLN A CA 1
ATOM 728 C C . GLN A 1 93 ? 23.377 2.658 8.437 1.00 53.88 93 GLN A C 1
ATOM 730 O O . GLN A 1 93 ? 24.309 2.867 7.665 1.00 53.88 93 GLN A O 1
ATOM 735 N N . SER A 1 94 ? 23.520 1.926 9.543 1.00 50.12 94 SER A N 1
ATOM 736 C CA . SER A 1 94 ? 24.754 1.236 9.920 1.00 50.12 94 SER A CA 1
ATOM 737 C C . SER A 1 94 ? 25.142 0.122 8.944 1.00 50.12 94 SER A C 1
ATOM 739 O O . SER A 1 94 ? 26.305 0.027 8.574 1.00 50.12 94 SER A O 1
ATOM 741 N N . GLU A 1 95 ? 24.190 -0.679 8.461 1.00 60.94 95 GLU A N 1
ATOM 742 C CA . GLU A 1 95 ? 24.471 -1.789 7.542 1.00 60.94 95 GLU A CA 1
ATOM 743 C C . GLU A 1 95 ? 24.890 -1.286 6.157 1.00 60.94 95 GLU A C 1
ATOM 745 O O . GLU A 1 95 ? 25.895 -1.759 5.620 1.00 60.94 95 GLU A O 1
ATOM 750 N N . TRP A 1 96 ? 24.203 -0.263 5.633 1.00 67.56 96 TRP A N 1
ATOM 751 C CA . TRP A 1 96 ? 24.574 0.374 4.365 1.00 67.56 96 TRP A CA 1
ATOM 752 C C . TRP A 1 96 ? 25.939 1.061 4.440 1.00 67.56 96 TRP A C 1
ATOM 754 O O . TRP A 1 96 ? 26.678 1.070 3.462 1.00 67.56 96 TRP A O 1
ATOM 764 N N . ILE A 1 97 ? 26.303 1.673 5.570 1.00 64.75 97 ILE A N 1
ATOM 765 C CA . ILE A 1 97 ? 27.611 2.329 5.706 1.00 64.75 97 ILE A CA 1
ATOM 766 C C . ILE A 1 97 ? 28.721 1.279 5.816 1.00 64.75 97 ILE A C 1
ATOM 768 O O . ILE A 1 97 ? 29.715 1.371 5.096 1.00 64.75 97 ILE A O 1
ATOM 772 N N . GLU A 1 98 ? 28.542 0.262 6.656 1.00 69.00 98 GLU A N 1
ATOM 773 C CA . GLU A 1 98 ? 29.611 -0.672 7.023 1.00 69.00 98 GLU A CA 1
ATOM 774 C C . GLU A 1 98 ? 29.870 -1.771 5.985 1.00 69.00 98 GLU A C 1
ATOM 776 O O . GLU A 1 98 ? 31.004 -2.235 5.866 1.00 69.00 98 GLU A O 1
ATOM 781 N N . ARG A 1 99 ? 28.862 -2.198 5.210 1.00 75.69 99 ARG A N 1
ATOM 782 C CA . ARG A 1 99 ? 29.008 -3.336 4.284 1.00 75.69 99 ARG A CA 1
ATOM 783 C C . ARG A 1 99 ? 29.137 -2.882 2.835 1.00 75.69 99 ARG A C 1
ATOM 785 O O . ARG A 1 99 ? 28.241 -2.186 2.369 1.00 75.69 99 ARG A O 1
ATOM 792 N N . PRO A 1 100 ? 30.204 -3.240 2.098 1.00 79.38 100 PRO A N 1
ATOM 793 C CA . PRO A 1 100 ? 30.304 -2.908 0.678 1.00 79.38 100 PRO A CA 1
ATOM 794 C C . PRO A 1 100 ? 29.188 -3.604 -0.107 1.00 79.38 100 PRO A C 1
ATOM 796 O O . PRO A 1 100 ? 28.861 -4.764 0.162 1.00 79.38 100 PRO A O 1
ATOM 799 N N . LEU A 1 101 ? 28.617 -2.922 -1.100 1.00 82.00 101 LEU A N 1
ATOM 800 C CA . LEU A 1 101 ? 27.624 -3.520 -1.986 1.00 82.00 101 LEU A CA 1
ATOM 801 C C . LEU A 1 101 ? 28.365 -4.095 -3.201 1.00 82.00 101 LEU A C 1
ATOM 803 O O . LEU A 1 101 ? 28.473 -3.446 -4.230 1.00 82.00 101 LEU A O 1
ATOM 807 N N . VAL A 1 102 ? 28.925 -5.301 -3.072 1.00 81.62 102 VAL A N 1
ATOM 808 C CA . VAL A 1 102 ? 29.910 -5.863 -4.028 1.00 81.62 102 VAL A CA 1
ATOM 809 C C . VAL A 1 102 ? 29.264 -6.529 -5.234 1.00 81.62 102 VAL A C 1
ATOM 811 O O . VAL A 1 102 ? 28.674 -7.601 -5.096 1.00 81.62 102 VAL A O 1
ATOM 814 N N . ASP A 1 103 ? 29.274 -5.910 -6.417 1.00 78.88 103 ASP A N 1
ATOM 815 C CA . ASP A 1 103 ? 28.700 -6.466 -7.657 1.00 78.88 103 ASP A CA 1
ATOM 816 C C . ASP A 1 103 ? 29.199 -7.899 -7.903 1.00 78.88 103 ASP A C 1
ATOM 818 O O . ASP A 1 103 ? 30.410 -8.115 -7.886 1.00 78.88 103 ASP A O 1
ATOM 822 N N . PRO A 1 104 ? 28.321 -8.900 -8.100 1.00 75.38 104 PRO A N 1
ATOM 823 C CA . PRO A 1 104 ? 28.777 -10.281 -8.167 1.00 75.38 104 PRO A CA 1
ATOM 824 C C . PRO A 1 104 ? 29.552 -10.570 -9.458 1.00 75.38 104 PRO A C 1
ATOM 826 O O . PRO A 1 104 ? 30.281 -11.555 -9.518 1.00 75.38 104 PRO A O 1
ATOM 829 N N . ILE A 1 105 ? 29.397 -9.724 -10.482 1.00 76.75 105 ILE A N 1
ATOM 830 C CA . ILE A 1 105 ? 30.049 -9.881 -11.783 1.00 76.75 105 ILE A CA 1
ATOM 831 C C . ILE A 1 105 ? 31.430 -9.217 -11.768 1.00 76.75 105 ILE A C 1
ATOM 833 O O . ILE A 1 105 ? 32.426 -9.850 -12.106 1.00 76.75 105 ILE A O 1
ATOM 837 N N . SER A 1 106 ? 31.502 -7.945 -11.378 1.00 78.25 106 SER A N 1
ATOM 838 C CA . SER A 1 106 ? 32.730 -7.146 -11.407 1.00 78.25 106 SER A CA 1
ATOM 839 C C . SER A 1 106 ? 33.523 -7.163 -10.099 1.00 78.25 106 SER A C 1
ATOM 841 O O . SER A 1 106 ? 34.680 -6.751 -10.091 1.00 78.25 106 SER A O 1
ATOM 843 N N . GLY A 1 107 ? 32.928 -7.606 -8.988 1.00 80.62 107 GLY A N 1
ATOM 844 C CA . GLY A 1 107 ? 33.548 -7.582 -7.660 1.00 80.62 107 GLY A CA 1
ATOM 845 C C . GLY A 1 107 ? 33.746 -6.175 -7.080 1.00 80.62 107 GLY A C 1
ATOM 846 O O . GLY A 1 107 ? 34.410 -6.034 -6.054 1.00 80.62 107 GLY A O 1
ATOM 847 N N . ARG A 1 108 ? 33.203 -5.130 -7.721 1.00 84.50 108 ARG A N 1
ATOM 848 C CA . ARG A 1 108 ? 33.346 -3.729 -7.292 1.00 84.50 108 ARG A CA 1
ATOM 849 C C . ARG A 1 108 ? 32.264 -3.342 -6.290 1.00 84.50 108 ARG A C 1
ATOM 851 O O . ARG A 1 108 ? 31.134 -3.813 -6.391 1.00 84.50 108 ARG A O 1
ATOM 858 N N . ASP A 1 109 ? 32.595 -2.462 -5.350 1.00 85.38 109 ASP A N 1
ATOM 859 C CA . ASP A 1 109 ? 31.582 -1.796 -4.527 1.00 85.38 109 ASP A CA 1
ATOM 860 C C . ASP A 1 109 ? 30.808 -0.786 -5.388 1.00 85.38 109 ASP A C 1
ATOM 862 O O . ASP A 1 109 ? 31.412 0.090 -6.005 1.00 85.38 109 ASP A O 1
ATOM 866 N N . ILE A 1 110 ? 29.484 -0.930 -5.449 1.00 87.12 110 ILE A N 1
ATOM 867 C CA . ILE A 1 110 ? 28.601 -0.133 -6.316 1.00 87.12 110 ILE A CA 1
ATOM 868 C C . ILE A 1 110 ? 27.839 0.972 -5.575 1.00 87.12 110 ILE A C 1
ATOM 870 O O . ILE A 1 110 ? 26.913 1.557 -6.130 1.00 87.12 110 ILE A O 1
ATOM 874 N N . LYS A 1 111 ? 28.191 1.294 -4.325 1.00 87.69 111 LYS A N 1
ATOM 875 C CA . LYS A 1 111 ? 27.514 2.365 -3.563 1.00 87.69 111 LYS A CA 1
ATOM 876 C C . LYS A 1 111 ? 27.554 3.734 -4.246 1.00 87.69 111 LYS A C 1
ATOM 878 O O . LYS A 1 111 ? 26.559 4.465 -4.207 1.00 87.69 111 LYS A O 1
ATOM 883 N N . ASP A 1 112 ? 28.675 4.070 -4.877 1.00 85.81 112 ASP A N 1
ATOM 884 C CA . ASP A 1 112 ? 28.829 5.333 -5.606 1.00 85.81 112 ASP A CA 1
ATOM 885 C C . ASP A 1 112 ? 27.979 5.342 -6.882 1.00 85.81 112 ASP A C 1
ATOM 887 O O . ASP A 1 112 ? 27.333 6.349 -7.189 1.00 85.81 112 ASP A O 1
ATOM 891 N N . ASP A 1 113 ? 27.886 4.200 -7.571 1.00 88.75 113 ASP A N 1
ATOM 892 C CA . ASP A 1 113 ? 27.031 4.020 -8.749 1.00 88.75 113 ASP A CA 1
ATOM 893 C C . ASP A 1 113 ? 25.549 4.162 -8.369 1.00 88.75 113 ASP A C 1
ATOM 895 O O . ASP A 1 113 ? 24.791 4.848 -9.053 1.00 88.75 113 ASP A O 1
ATOM 899 N N . VAL A 1 114 ? 25.141 3.591 -7.231 1.00 90.38 114 VAL A N 1
ATOM 900 C CA . VAL A 1 114 ? 23.780 3.720 -6.683 1.00 90.38 114 VAL A CA 1
ATOM 901 C C . VAL A 1 114 ? 23.467 5.169 -6.297 1.00 90.38 114 VAL A C 1
ATOM 903 O O . VAL A 1 114 ? 22.403 5.693 -6.632 1.00 90.38 114 VAL A O 1
ATOM 906 N N . SER A 1 115 ? 24.395 5.850 -5.623 1.00 89.69 115 SER A N 1
ATOM 907 C CA . SER A 1 115 ? 24.227 7.259 -5.231 1.00 89.69 115 SER A CA 1
ATOM 908 C C . SER A 1 115 ? 24.137 8.176 -6.455 1.00 89.69 115 SER A C 1
ATOM 910 O O . SER A 1 115 ? 23.331 9.111 -6.491 1.00 89.69 115 SER A O 1
ATOM 912 N N . THR A 1 116 ? 24.922 7.868 -7.487 1.00 90.69 116 THR A N 1
ATOM 913 C CA . THR A 1 116 ? 24.890 8.528 -8.795 1.00 90.69 116 THR A CA 1
ATOM 914 C C . THR A 1 116 ? 23.558 8.288 -9.500 1.00 90.69 116 THR A C 1
ATOM 916 O O . THR A 1 116 ? 22.917 9.247 -9.932 1.00 90.69 116 THR A O 1
ATOM 919 N N . PHE A 1 117 ? 23.091 7.038 -9.548 1.00 93.00 117 PHE A N 1
ATOM 920 C CA . PHE A 1 117 ? 21.803 6.658 -10.126 1.00 93.00 117 PHE A CA 1
ATOM 921 C C . PHE A 1 117 ? 20.637 7.406 -9.475 1.00 93.00 117 PHE A C 1
ATOM 923 O O . PHE A 1 117 ? 19.833 8.012 -10.183 1.00 93.00 117 PHE A O 1
ATOM 930 N N . PHE A 1 118 ? 20.566 7.448 -8.141 1.00 92.69 118 PHE A N 1
ATOM 931 C CA . PHE A 1 118 ? 19.517 8.206 -7.454 1.00 92.69 118 PHE A CA 1
ATOM 932 C C . PHE A 1 118 ? 19.638 9.720 -7.672 1.00 92.69 118 PHE A C 1
ATOM 934 O O . PHE A 1 118 ? 18.621 10.416 -7.727 1.00 92.69 118 PHE A O 1
ATOM 941 N N . GLY A 1 119 ? 20.856 10.234 -7.861 1.00 91.88 119 GLY A N 1
ATOM 942 C CA . GLY A 1 119 ? 21.090 11.610 -8.296 1.00 91.88 119 GLY A CA 1
ATOM 943 C C . GLY A 1 119 ? 20.408 11.915 -9.634 1.00 91.88 119 GLY A C 1
ATOM 944 O O . GLY A 1 119 ? 19.640 12.876 -9.722 1.00 91.88 119 GLY A O 1
ATOM 945 N N . TYR A 1 120 ? 20.602 11.056 -10.640 1.00 92.69 120 TYR A N 1
ATOM 946 C CA . TYR A 1 120 ? 19.901 11.153 -11.927 1.00 92.69 120 TYR A CA 1
ATOM 947 C C . TYR A 1 120 ? 18.383 10.993 -11.770 1.00 92.69 120 TYR A C 1
ATOM 949 O O . TYR A 1 120 ? 17.627 11.853 -12.229 1.00 92.69 120 TYR A O 1
ATOM 957 N N . LEU A 1 121 ? 17.934 9.960 -11.047 1.00 92.94 121 LEU A N 1
ATOM 958 C CA . LEU A 1 121 ? 16.513 9.660 -10.848 1.00 92.94 121 LEU A CA 1
ATOM 959 C C . LEU A 1 121 ? 15.756 10.834 -10.221 1.00 92.94 121 LEU A C 1
ATOM 961 O O . LEU A 1 121 ? 14.636 11.141 -10.616 1.00 92.94 121 LEU A O 1
ATOM 965 N N . SER A 1 122 ? 16.379 11.539 -9.274 1.00 91.38 122 SER A N 1
ATOM 966 C CA . SER A 1 122 ? 15.758 12.681 -8.593 1.00 91.38 122 SER A CA 1
ATOM 967 C C . SER A 1 122 ? 15.430 13.864 -9.518 1.00 91.38 122 SER A C 1
ATOM 969 O O . SER A 1 122 ? 14.569 14.685 -9.178 1.00 91.38 122 SER A O 1
ATOM 971 N N . LYS A 1 123 ? 16.104 13.946 -10.674 1.00 90.69 123 LYS A N 1
ATOM 972 C CA . LYS A 1 123 ? 16.021 15.048 -11.646 1.00 90.69 123 LYS A CA 1
ATOM 973 C C . LYS A 1 123 ? 15.345 14.651 -12.959 1.00 90.69 123 LYS A C 1
ATOM 975 O O . LYS A 1 123 ? 14.877 15.538 -13.674 1.00 90.69 123 LYS A O 1
ATOM 980 N N . ALA A 1 124 ? 15.307 13.359 -13.276 1.00 91.81 124 ALA A N 1
ATOM 981 C CA . ALA A 1 124 ? 14.755 12.844 -14.520 1.00 91.81 124 ALA A CA 1
ATOM 982 C C . ALA A 1 124 ? 13.263 13.183 -14.665 1.00 91.81 124 ALA A C 1
ATOM 984 O O . ALA A 1 124 ? 12.480 13.059 -13.723 1.00 91.81 124 ALA A O 1
ATOM 985 N N . LYS A 1 125 ? 12.868 13.624 -15.861 1.00 89.69 125 LYS A N 1
ATOM 986 C CA . LYS A 1 125 ? 11.469 13.898 -16.228 1.00 89.69 125 LYS A CA 1
ATOM 987 C C . LYS A 1 125 ? 10.915 12.847 -17.180 1.00 89.69 125 LYS A C 1
ATOM 989 O O . LYS A 1 125 ? 9.708 12.630 -17.205 1.00 89.69 125 LYS A O 1
ATOM 994 N N . LYS A 1 126 ? 11.788 12.218 -17.961 1.00 89.19 126 LYS A N 1
ATOM 995 C CA . LYS A 1 126 ? 11.467 11.126 -18.879 1.00 89.19 126 LYS A CA 1
ATOM 996 C C . LYS A 1 126 ? 12.559 10.054 -18.835 1.00 89.19 126 LYS A C 1
ATOM 998 O O . LYS A 1 126 ? 13.678 10.368 -18.422 1.00 89.19 126 LYS A O 1
ATOM 1003 N N . PRO A 1 127 ? 12.273 8.813 -19.275 1.00 89.00 127 PRO A N 1
ATOM 1004 C CA . PRO A 1 127 ? 13.250 7.727 -19.231 1.00 89.00 127 PRO A CA 1
ATOM 1005 C C . PRO A 1 127 ? 14.583 8.085 -19.898 1.00 89.00 127 PRO A C 1
ATOM 1007 O O . PRO A 1 127 ? 15.629 7.728 -19.375 1.00 89.00 127 PRO A O 1
ATOM 1010 N N . ASP A 1 128 ? 14.559 8.867 -20.983 1.00 89.44 128 ASP A N 1
ATOM 1011 C CA . ASP A 1 128 ? 15.751 9.343 -21.702 1.00 89.44 128 ASP A CA 1
ATOM 1012 C C . ASP A 1 128 ? 16.749 10.166 -20.880 1.00 89.44 128 ASP A C 1
ATOM 1014 O O . ASP A 1 128 ? 17.916 10.258 -21.267 1.00 89.44 128 ASP A O 1
ATOM 1018 N N . ASP A 1 129 ? 16.302 10.792 -19.789 1.00 91.19 129 ASP A N 1
ATOM 1019 C CA . ASP A 1 129 ? 17.160 11.628 -18.944 1.00 91.19 129 ASP A CA 1
ATOM 1020 C C . ASP A 1 129 ? 18.077 10.777 -18.045 1.00 91.19 129 ASP A C 1
ATOM 1022 O O . ASP A 1 129 ? 19.047 11.284 -17.482 1.00 91.19 129 ASP A O 1
ATOM 1026 N N . MET A 1 130 ? 17.774 9.483 -17.903 1.00 92.31 130 MET A N 1
ATOM 1027 C CA . MET A 1 130 ? 18.586 8.526 -17.154 1.00 92.31 130 MET A CA 1
ATOM 1028 C C . MET A 1 130 ? 19.726 7.982 -18.026 1.00 92.31 130 MET A C 1
ATOM 1030 O O . MET A 1 130 ? 19.511 7.748 -19.213 1.00 92.31 130 MET A O 1
ATOM 1034 N N . PRO A 1 131 ? 20.924 7.699 -17.494 1.00 90.88 131 PRO A N 1
ATOM 1035 C CA . PRO A 1 131 ? 21.957 6.977 -18.240 1.00 90.88 131 PRO A CA 1
ATOM 1036 C C . PRO A 1 131 ? 21.458 5.590 -18.672 1.00 90.88 131 PRO A C 1
ATOM 1038 O O . PRO A 1 131 ? 20.901 4.851 -17.857 1.00 90.88 131 PRO A O 1
ATOM 1041 N N . ALA A 1 132 ? 21.631 5.232 -19.948 1.00 88.50 132 ALA A N 1
ATOM 1042 C CA . ALA A 1 132 ? 21.125 3.963 -20.482 1.00 88.50 132 ALA A CA 1
ATOM 1043 C C . ALA A 1 132 ? 21.830 2.756 -19.855 1.00 88.50 132 ALA A C 1
ATOM 1045 O O . ALA A 1 132 ? 21.238 1.693 -19.698 1.00 88.50 132 ALA A O 1
ATOM 1046 N N . GLU A 1 133 ? 23.077 2.940 -19.446 1.00 86.25 133 GLU A N 1
ATOM 1047 C CA . GLU A 1 133 ? 23.925 1.927 -18.841 1.00 86.25 133 GLU A CA 1
ATOM 1048 C C . GLU A 1 133 ? 23.416 1.548 -17.439 1.00 86.25 133 GLU A C 1
ATOM 1050 O O . GLU A 1 133 ? 23.442 0.375 -17.072 1.00 86.25 133 GLU A O 1
ATOM 1055 N N . LEU A 1 134 ? 22.873 2.520 -16.692 1.00 88.81 134 LEU A N 1
ATOM 1056 C CA . LEU A 1 134 ? 22.399 2.340 -15.314 1.00 88.81 134 LEU A CA 1
ATOM 1057 C C . LEU A 1 134 ? 20.907 2.016 -15.193 1.00 88.81 134 LEU A C 1
ATOM 1059 O O . LEU A 1 134 ? 20.465 1.665 -14.100 1.00 88.81 134 LEU A O 1
ATOM 1063 N N . TYR A 1 135 ? 20.122 2.168 -16.264 1.00 91.19 135 TYR A N 1
ATOM 1064 C CA . TYR A 1 135 ? 18.663 2.073 -16.194 1.00 91.19 135 TYR A CA 1
ATOM 1065 C C . TYR A 1 135 ? 18.091 1.065 -17.191 1.00 91.19 135 TYR A C 1
ATOM 1067 O O . TYR A 1 135 ? 18.287 1.164 -18.404 1.00 91.19 135 TYR A O 1
ATOM 1075 N N . ASP A 1 136 ? 17.358 0.081 -16.674 1.00 89.81 136 ASP A N 1
ATOM 1076 C CA . ASP A 1 136 ? 16.802 -1.019 -17.460 1.00 89.81 136 ASP A CA 1
ATOM 1077 C C . ASP A 1 136 ? 15.743 -0.576 -18.480 1.00 89.81 136 ASP A C 1
ATOM 1079 O O . ASP A 1 136 ? 15.730 -1.083 -19.599 1.00 89.81 136 ASP A O 1
ATOM 1083 N N . LEU A 1 137 ? 14.912 0.415 -18.147 1.00 88.31 137 LEU A N 1
ATOM 1084 C CA . LEU A 1 137 ? 13.834 0.887 -19.024 1.00 88.31 137 LEU A CA 1
ATOM 1085 C C . LEU A 1 137 ? 14.336 1.635 -20.269 1.00 88.31 137 LEU A C 1
ATOM 1087 O O . LEU A 1 137 ? 13.547 1.918 -21.169 1.00 88.31 137 LEU A O 1
ATOM 1091 N N . ARG A 1 138 ? 15.639 1.940 -20.354 1.00 87.25 138 ARG A N 1
ATOM 1092 C CA . ARG A 1 138 ? 16.278 2.491 -21.564 1.00 87.25 138 ARG A CA 1
ATOM 1093 C C . ARG A 1 138 ? 16.838 1.431 -22.506 1.00 87.25 138 ARG A C 1
ATOM 1095 O O . ARG A 1 138 ? 17.370 1.777 -23.560 1.00 87.25 138 ARG A O 1
ATOM 1102 N N . GLN A 1 139 ? 16.769 0.157 -22.134 1.00 80.94 139 GLN A N 1
ATOM 1103 C CA . GLN A 1 139 ? 17.357 -0.911 -22.930 1.00 80.94 139 GLN A CA 1
ATOM 1104 C C . GLN A 1 139 ? 16.467 -1.221 -24.147 1.00 80.94 139 GLN A C 1
ATOM 1106 O O . GLN A 1 139 ? 15.256 -1.398 -24.001 1.00 80.94 139 GLN A O 1
ATOM 1111 N N . PRO A 1 140 ? 17.040 -1.286 -25.363 1.00 67.81 140 PRO A N 1
ATOM 1112 C CA . PRO A 1 140 ? 16.271 -1.369 -26.607 1.00 67.81 140 PRO A CA 1
ATOM 1113 C C . PRO A 1 140 ? 15.564 -2.713 -26.814 1.00 67.81 140 PRO A C 1
ATOM 1115 O O . PRO A 1 140 ? 14.618 -2.795 -27.598 1.00 67.81 140 PRO A O 1
ATOM 1118 N N . ASP A 1 141 ? 16.032 -3.768 -26.150 1.00 65.25 141 ASP A N 1
ATOM 1119 C CA . ASP A 1 141 ? 15.532 -5.132 -26.301 1.00 65.25 141 ASP A CA 1
ATOM 1120 C C . ASP A 1 141 ? 14.311 -5.433 -25.425 1.00 65.25 141 ASP A C 1
ATOM 1122 O O . ASP A 1 141 ? 13.686 -6.476 -25.617 1.00 65.25 141 ASP A O 1
ATOM 1126 N N . LEU A 1 142 ? 13.963 -4.545 -24.479 1.00 64.44 142 LEU A N 1
ATOM 1127 C CA . LEU A 1 142 ? 12.960 -4.807 -23.440 1.00 64.44 142 LEU A CA 1
ATOM 1128 C C . LEU A 1 142 ? 13.165 -6.185 -22.779 1.00 64.44 142 LEU A C 1
ATOM 1130 O O . LEU A 1 142 ? 12.218 -6.755 -22.240 1.00 64.44 142 LEU A O 1
ATOM 1134 N N . ALA A 1 143 ? 14.393 -6.726 -22.798 1.00 51.75 143 ALA A N 1
ATOM 1135 C CA . ALA A 1 143 ? 14.703 -8.075 -22.333 1.00 51.75 143 ALA A CA 1
ATOM 1136 C C . ALA A 1 143 ? 14.287 -8.376 -20.878 1.00 51.75 143 ALA A C 1
ATOM 1138 O O . ALA A 1 143 ? 14.049 -9.555 -20.586 1.00 51.75 143 ALA A O 1
ATOM 1139 N N . PRO A 1 144 ? 14.150 -7.384 -19.966 1.00 55.09 144 PRO A N 1
ATOM 1140 C CA . PRO A 1 144 ? 13.553 -7.611 -18.651 1.00 55.09 144 PRO A CA 1
ATOM 1141 C C . PRO A 1 144 ? 12.090 -8.074 -18.695 1.00 55.09 144 PRO A C 1
ATOM 1143 O O . PRO A 1 144 ? 11.662 -8.794 -17.802 1.00 55.09 144 PRO A O 1
ATOM 1146 N N . LEU A 1 145 ? 11.324 -7.691 -19.722 1.00 63.84 145 LEU A N 1
ATOM 1147 C CA . LEU A 1 145 ? 9.878 -7.917 -19.835 1.00 63.84 145 LEU A CA 1
ATOM 1148 C C . LEU A 1 145 ? 9.599 -9.165 -20.676 1.00 63.84 145 LEU A C 1
ATOM 1150 O O . LEU A 1 145 ? 9.036 -9.112 -21.773 1.00 63.84 145 LEU A O 1
ATOM 1154 N N . ARG A 1 146 ? 10.072 -10.304 -20.171 1.00 60.41 146 ARG A N 1
ATOM 1155 C CA . ARG A 1 146 ? 9.922 -11.610 -20.820 1.00 60.41 146 ARG A CA 1
ATOM 1156 C C . ARG A 1 146 ? 8.444 -11.950 -21.060 1.00 60.41 146 ARG A C 1
ATOM 1158 O O . ARG A 1 146 ? 7.562 -11.430 -20.375 1.00 60.41 146 ARG A O 1
ATOM 1165 N N . PRO A 1 147 ? 8.135 -12.848 -22.014 1.00 62.19 147 PRO A N 1
ATOM 1166 C CA . PRO A 1 147 ? 6.775 -13.336 -22.203 1.00 62.19 147 PRO A CA 1
ATOM 1167 C C . PRO A 1 147 ? 6.280 -14.068 -20.945 1.00 62.19 147 PRO A C 1
ATOM 1169 O O . PRO A 1 147 ? 6.496 -15.264 -20.788 1.00 62.19 147 PRO A O 1
ATOM 1172 N N . SER A 1 148 ? 5.564 -13.351 -20.080 1.00 73.12 148 SER A N 1
ATOM 1173 C CA . SER A 1 148 ? 4.904 -13.914 -18.901 1.00 73.12 148 SER A CA 1
ATOM 1174 C C . SER A 1 148 ? 3.611 -14.646 -19.301 1.00 73.12 148 SER A C 1
ATOM 1176 O O . SER A 1 148 ? 2.949 -14.238 -20.265 1.00 73.12 148 SER A O 1
ATOM 1178 N N . PRO A 1 149 ? 3.208 -15.724 -18.606 1.00 78.56 149 PRO A N 1
ATOM 1179 C CA . PRO A 1 149 ? 1.854 -16.291 -18.710 1.00 78.56 149 PRO A CA 1
ATOM 1180 C C . PRO A 1 149 ? 0.752 -15.300 -18.286 1.00 78.56 149 PRO A C 1
ATOM 1182 O O . PRO A 1 149 ? -0.423 -15.507 -18.597 1.00 78.56 149 PRO A O 1
ATOM 1185 N N . ILE A 1 150 ? 1.130 -14.207 -17.625 1.00 85.19 150 ILE A N 1
ATOM 1186 C CA . ILE A 1 150 ? 0.259 -13.115 -17.217 1.00 85.19 150 ILE A CA 1
ATOM 1187 C C . ILE A 1 150 ? 0.365 -11.989 -18.249 1.00 85.19 150 ILE A C 1
ATOM 1189 O O . ILE A 1 150 ? 1.452 -11.555 -18.630 1.00 85.19 150 ILE A O 1
ATOM 1193 N N . GLN A 1 151 ? -0.778 -11.509 -18.723 1.00 86.19 151 GLN A N 1
ATOM 1194 C CA . GLN A 1 151 ? -0.873 -10.370 -19.620 1.00 86.19 151 GLN A CA 1
ATOM 1195 C C . GLN A 1 151 ? -1.149 -9.092 -18.828 1.00 86.19 151 GLN A C 1
ATOM 1197 O O . GLN A 1 151 ? -2.080 -9.047 -18.025 1.00 86.19 151 GLN A O 1
ATOM 1202 N N . LEU A 1 152 ? -0.379 -8.042 -19.121 1.00 87.62 152 LEU A N 1
ATOM 1203 C CA . LEU A 1 152 ? -0.680 -6.681 -18.694 1.00 87.62 152 LEU A CA 1
ATOM 1204 C C . LEU A 1 152 ? -1.604 -6.001 -19.715 1.00 87.62 152 LEU A C 1
ATOM 1206 O O . LEU A 1 152 ? -1.396 -6.073 -20.929 1.00 87.62 152 LEU A O 1
ATOM 1210 N N . ARG A 1 153 ? -2.616 -5.314 -19.199 1.00 86.50 153 ARG A N 1
ATOM 1211 C CA . ARG A 1 153 ? -3.457 -4.339 -19.901 1.00 86.50 153 ARG A CA 1
ATOM 1212 C C . ARG A 1 153 ? -3.710 -3.167 -18.957 1.00 86.50 153 ARG A C 1
ATOM 1214 O O . ARG A 1 153 ? -3.530 -3.302 -17.751 1.00 86.50 153 ARG A O 1
ATOM 1221 N N . TRP A 1 154 ? -4.159 -2.029 -19.462 1.00 85.69 154 TRP A N 1
ATOM 1222 C CA . TRP A 1 154 ? -4.529 -0.906 -18.607 1.00 85.69 154 TRP A CA 1
ATOM 1223 C C . TRP A 1 154 ? -5.843 -0.290 -19.053 1.00 85.69 154 TRP A C 1
ATOM 1225 O O . TRP A 1 154 ? -6.236 -0.412 -20.212 1.00 85.69 154 TRP A O 1
ATOM 1235 N N . GLU A 1 155 ? -6.517 0.364 -18.118 1.00 84.62 155 GLU A N 1
ATOM 1236 C CA . GLU A 1 155 ? -7.734 1.121 -18.384 1.00 84.62 155 GLU A CA 1
ATOM 1237 C C . GLU A 1 155 ? -7.729 2.413 -17.572 1.00 84.62 155 GLU A C 1
ATOM 1239 O O . GLU A 1 155 ? -7.200 2.466 -16.460 1.00 84.62 155 GLU A O 1
ATOM 1244 N N . ILE A 1 156 ? -8.349 3.458 -18.118 1.00 84.38 156 ILE A N 1
ATOM 1245 C CA . ILE A 1 156 ? -8.593 4.700 -17.389 1.00 84.38 156 ILE A CA 1
ATOM 1246 C C . ILE A 1 156 ? -10.035 4.673 -16.900 1.00 84.38 156 ILE A C 1
ATOM 1248 O O . ILE A 1 156 ? -10.968 4.805 -17.685 1.00 84.38 156 ILE A O 1
ATOM 1252 N N . ILE A 1 157 ? -10.222 4.559 -15.589 1.00 81.69 157 ILE A N 1
ATOM 1253 C CA . ILE A 1 157 ? -11.546 4.554 -14.964 1.00 81.69 157 ILE A CA 1
ATOM 1254 C C . ILE A 1 157 ? -11.627 5.770 -14.049 1.00 81.69 157 ILE A C 1
ATOM 1256 O O . ILE A 1 157 ? -10.835 5.918 -13.117 1.00 81.69 157 ILE A O 1
ATOM 1260 N N . ASN A 1 158 ? -12.583 6.667 -14.306 1.00 81.75 158 ASN A N 1
ATOM 1261 C CA . ASN A 1 158 ? -12.753 7.908 -13.539 1.00 81.75 158 ASN A CA 1
ATOM 1262 C C . ASN A 1 158 ? -11.464 8.754 -13.451 1.00 81.75 158 ASN A C 1
ATOM 1264 O O . ASN A 1 158 ? -11.126 9.269 -12.385 1.00 81.75 158 ASN A O 1
ATOM 1268 N N . LYS A 1 159 ? -10.752 8.903 -14.581 1.00 83.06 159 LYS A N 1
ATOM 1269 C CA . LYS A 1 159 ? -9.475 9.643 -14.715 1.00 83.06 159 LYS A CA 1
ATOM 1270 C C . LYS A 1 159 ? -8.287 9.044 -13.949 1.00 83.06 159 LYS A C 1
ATOM 1272 O O . LYS A 1 159 ? -7.272 9.717 -13.799 1.00 83.06 159 LYS A O 1
ATOM 1277 N N . ILE A 1 160 ? -8.413 7.813 -13.460 1.00 84.62 160 ILE A N 1
ATOM 1278 C CA . ILE A 1 160 ? -7.339 7.081 -12.789 1.00 84.62 160 ILE A CA 1
ATOM 1279 C C . ILE A 1 160 ? -6.924 5.924 -13.694 1.00 84.62 160 ILE A C 1
ATOM 1281 O O . ILE A 1 160 ? -7.786 5.175 -14.153 1.00 84.62 160 ILE A O 1
ATOM 1285 N N . THR A 1 161 ? -5.622 5.780 -13.930 1.00 88.62 161 THR A N 1
ATOM 1286 C CA . THR A 1 161 ? -5.043 4.644 -14.654 1.00 88.62 161 THR A CA 1
ATOM 1287 C C . THR A 1 161 ? -4.984 3.421 -13.740 1.00 88.62 161 THR A C 1
ATOM 1289 O O . THR A 1 161 ? -4.514 3.498 -12.605 1.00 88.62 161 THR A O 1
ATOM 1292 N N . TYR A 1 162 ? -5.468 2.288 -14.236 1.00 90.31 162 TYR A N 1
ATOM 1293 C CA . TYR A 1 162 ? -5.416 0.991 -13.571 1.00 90.31 162 TYR A CA 1
ATOM 1294 C C . TYR A 1 162 ? -4.658 0.008 -14.453 1.00 90.31 162 TYR A C 1
ATOM 1296 O O . TYR A 1 162 ? -4.989 -0.140 -15.627 1.00 90.31 162 TYR A O 1
ATOM 1304 N N . TYR A 1 163 ? -3.682 -0.686 -13.876 1.00 92.25 163 TYR A N 1
ATOM 1305 C CA . TYR A 1 163 ? -2.872 -1.700 -14.543 1.00 92.25 163 TYR A CA 1
ATOM 1306 C C . TYR A 1 163 ? -3.393 -3.083 -14.154 1.00 92.25 163 TYR A C 1
ATOM 1308 O O . TYR A 1 163 ? -3.251 -3.514 -13.011 1.00 92.25 163 TYR A O 1
ATOM 1316 N N . PHE A 1 164 ? -4.042 -3.751 -15.099 1.00 91.62 164 PHE A N 1
ATOM 1317 C CA . PHE A 1 164 ? -4.662 -5.058 -14.946 1.00 91.62 164 PHE A CA 1
ATOM 1318 C C . PHE A 1 164 ? -3.722 -6.161 -15.415 1.00 91.62 164 PHE A C 1
ATOM 1320 O O . PHE A 1 164 ? -3.265 -6.170 -16.556 1.00 91.62 164 PHE A O 1
ATOM 1327 N N . PHE A 1 165 ? -3.546 -7.147 -14.556 1.00 91.94 165 PHE A N 1
ATOM 1328 C CA . PHE A 1 165 ? -2.875 -8.399 -14.832 1.00 91.94 165 PHE A CA 1
ATOM 1329 C C . PHE A 1 165 ? -3.925 -9.500 -14.927 1.00 91.94 165 PHE A C 1
ATOM 1331 O O . PHE A 1 165 ? -4.706 -9.697 -13.994 1.00 91.94 165 PHE A O 1
ATOM 1338 N N . THR A 1 166 ? -3.966 -10.199 -16.058 1.00 89.50 166 THR A N 1
ATOM 1339 C CA . THR A 1 166 ? -4.914 -11.290 -16.330 1.00 89.50 166 THR A CA 1
ATOM 1340 C C . THR A 1 166 ? -4.182 -12.493 -16.917 1.00 89.50 166 THR A C 1
ATOM 1342 O O . THR A 1 166 ? -3.214 -12.291 -17.654 1.00 89.50 166 THR A O 1
ATOM 1345 N N . PRO A 1 167 ? -4.611 -13.738 -16.671 1.00 86.94 167 PRO A N 1
ATOM 1346 C CA . PRO A 1 167 ? -3.989 -14.898 -17.300 1.00 86.94 167 PRO A CA 1
ATOM 1347 C C . PRO A 1 167 ? -4.222 -14.868 -18.815 1.00 86.94 167 PRO A C 1
ATOM 1349 O O . PRO A 1 167 ? -5.247 -14.368 -19.281 1.00 86.94 167 PRO A O 1
ATOM 1352 N N . LYS A 1 168 ? -3.262 -15.373 -19.596 1.00 83.12 168 LYS A N 1
ATOM 1353 C CA . LYS A 1 168 ? -3.421 -15.507 -21.056 1.00 83.12 168 LYS A CA 1
ATOM 1354 C C . LYS A 1 168 ? -4.452 -16.566 -21.434 1.00 83.12 168 LYS A C 1
ATOM 1356 O O . LYS A 1 168 ? -5.172 -16.397 -22.417 1.00 83.12 168 LYS A O 1
ATOM 1361 N N . ASP A 1 169 ? -4.492 -17.642 -20.660 1.00 80.38 169 ASP A N 1
ATOM 1362 C CA . ASP A 1 169 ? -5.408 -18.752 -20.871 1.00 80.38 169 ASP A CA 1
ATOM 1363 C C . ASP A 1 169 ? -6.722 -18.521 -20.110 1.00 80.38 169 ASP A C 1
ATOM 1365 O O . ASP A 1 169 ? -6.719 -17.867 -19.061 1.00 80.38 169 ASP A O 1
ATOM 1369 N N . PRO A 1 170 ? -7.854 -19.054 -20.606 1.00 75.50 170 PRO A N 1
ATOM 1370 C CA . PRO A 1 170 ? -9.118 -19.007 -19.888 1.00 75.50 170 PRO A CA 1
ATOM 1371 C C . PRO A 1 170 ? -8.973 -19.604 -18.489 1.00 75.50 170 PRO A C 1
ATOM 1373 O O . PRO A 1 170 ? -8.436 -20.699 -18.308 1.00 75.50 170 PRO A O 1
ATOM 1376 N N . VAL A 1 171 ? -9.467 -18.869 -17.503 1.00 72.94 171 VAL A N 1
ATOM 1377 C CA . VAL A 1 171 ? -9.404 -19.257 -16.098 1.00 72.94 171 VAL A CA 1
ATOM 1378 C C . VAL A 1 171 ? -10.613 -20.146 -15.770 1.00 72.94 171 VAL A C 1
ATOM 1380 O O . VAL A 1 171 ? -11.708 -19.852 -16.256 1.00 72.94 171 VAL A O 1
ATOM 1383 N N . PRO A 1 172 ? -10.457 -21.228 -14.983 1.00 72.75 172 PRO A N 1
ATOM 1384 C CA . PRO A 1 172 ? -11.587 -22.012 -14.489 1.00 72.75 172 PRO A CA 1
ATOM 1385 C C . PRO A 1 172 ? -12.569 -21.167 -13.665 1.00 72.75 172 PRO A C 1
ATOM 1387 O O . PRO A 1 172 ? -12.174 -20.189 -13.027 1.00 72.75 172 PRO A O 1
ATOM 1390 N N . ASP A 1 173 ? -13.834 -21.587 -13.611 1.00 66.81 173 ASP A N 1
ATOM 1391 C CA . ASP A 1 173 ? -14.846 -20.924 -12.783 1.00 66.81 173 ASP A CA 1
ATOM 1392 C C . ASP A 1 173 ? -14.409 -20.862 -11.309 1.00 66.81 173 ASP A C 1
ATOM 1394 O O . ASP A 1 173 ? -14.072 -21.872 -10.688 1.00 66.81 173 ASP A O 1
ATOM 1398 N N . GLY A 1 174 ? -14.435 -19.654 -10.737 1.00 65.56 174 GLY A N 1
ATOM 1399 C CA . GLY A 1 174 ? -14.076 -19.403 -9.339 1.00 65.56 174 GLY A CA 1
ATOM 1400 C C . GLY A 1 174 ? -12.579 -19.219 -9.061 1.00 65.56 174 GLY A C 1
ATOM 1401 O O . GLY A 1 174 ? -12.214 -19.067 -7.894 1.00 65.56 174 GLY A O 1
ATOM 1402 N N . ALA A 1 175 ? -11.723 -19.218 -10.087 1.00 72.81 175 ALA A N 1
ATOM 1403 C CA . ALA A 1 175 ? -10.330 -18.795 -9.962 1.00 72.81 175 ALA A CA 1
ATOM 1404 C C . ALA A 1 175 ? -10.160 -17.287 -10.233 1.00 72.81 175 ALA A C 1
ATOM 1406 O O . ALA A 1 175 ? -11.078 -16.591 -10.673 1.00 72.81 175 ALA A O 1
ATOM 1407 N N . LEU A 1 176 ? -8.986 -16.763 -9.880 1.00 81.94 176 LEU A N 1
ATOM 1408 C CA . LEU A 1 176 ? -8.711 -15.332 -9.867 1.00 81.94 176 LEU A CA 1
ATOM 1409 C C . LEU A 1 176 ? -8.707 -14.751 -11.289 1.00 81.94 176 LEU A C 1
ATOM 1411 O O . LEU A 1 176 ? -7.853 -15.085 -12.105 1.00 81.94 176 LEU A O 1
ATOM 1415 N N . GLU A 1 177 ? -9.653 -13.858 -11.589 1.00 84.81 177 GLU A N 1
ATOM 1416 C CA . GLU A 1 177 ? -9.797 -13.291 -12.939 1.00 84.81 177 GLU A CA 1
ATOM 1417 C C . GLU A 1 177 ? -8.760 -12.206 -13.240 1.00 84.81 177 GLU A C 1
ATOM 1419 O O . GLU A 1 177 ? -8.234 -12.118 -14.353 1.00 84.81 177 GLU A O 1
ATOM 1424 N N . SER A 1 178 ? -8.502 -11.330 -12.266 1.00 90.06 178 SER A N 1
ATOM 1425 C CA . SER A 1 178 ? -7.591 -10.207 -12.451 1.00 90.06 178 SER A CA 1
ATOM 1426 C C . SER A 1 178 ? -6.969 -9.720 -11.149 1.00 90.06 178 SER A C 1
ATOM 1428 O O . SER A 1 178 ? -7.614 -9.696 -10.100 1.00 90.06 178 SER A O 1
ATOM 1430 N N . VAL A 1 179 ? -5.716 -9.279 -11.245 1.00 94.38 179 VAL A N 1
ATOM 1431 C CA . VAL A 1 179 ? -5.019 -8.499 -10.216 1.00 94.38 179 VAL A CA 1
ATOM 1432 C C . VAL A 1 179 ? -4.787 -7.109 -10.778 1.00 94.38 179 VAL A C 1
ATOM 1434 O O . VAL A 1 179 ? -4.350 -6.967 -11.916 1.00 94.38 179 VAL A O 1
ATOM 1437 N N . VAL A 1 180 ? -5.089 -6.074 -10.006 1.00 94.25 180 VAL A N 1
ATOM 1438 C CA . VAL A 1 180 ? -5.008 -4.692 -10.475 1.00 94.25 180 VAL A CA 1
ATOM 1439 C C . VAL A 1 180 ? -4.172 -3.864 -9.523 1.00 94.25 180 VAL A C 1
ATOM 1441 O O . VAL A 1 180 ? -4.460 -3.798 -8.330 1.00 94.25 180 VAL A O 1
ATOM 1444 N N . VAL A 1 181 ? -3.164 -3.186 -10.061 1.00 95.19 181 VAL A N 1
ATOM 1445 C CA . VAL A 1 181 ? -2.362 -2.202 -9.329 1.00 95.19 181 VAL A CA 1
ATOM 1446 C C . VAL A 1 181 ? -2.587 -0.816 -9.915 1.00 95.19 181 VAL A C 1
ATOM 1448 O O . VAL A 1 181 ? -2.881 -0.653 -11.099 1.00 95.19 181 VAL A O 1
ATOM 1451 N N . ARG A 1 182 ? -2.471 0.207 -9.070 1.00 92.69 182 ARG A N 1
ATOM 1452 C CA . ARG A 1 182 ? -2.575 1.612 -9.501 1.00 92.69 182 ARG A CA 1
ATOM 1453 C C . ARG A 1 182 ? -1.226 2.246 -9.791 1.00 92.69 182 ARG A C 1
ATOM 1455 O O . ARG A 1 182 ? -1.167 3.208 -10.540 1.00 92.69 182 ARG A O 1
ATOM 1462 N N . SER A 1 183 ? -0.174 1.732 -9.162 1.00 94.06 183 SER A N 1
ATOM 1463 C CA . SER A 1 183 ? 1.170 2.265 -9.330 1.00 94.06 183 SER A CA 1
ATOM 1464 C C . SER A 1 183 ? 1.817 1.671 -10.572 1.00 94.06 183 SER A C 1
ATOM 1466 O O . SER A 1 183 ? 1.881 0.448 -10.720 1.00 94.06 183 SER A O 1
ATOM 1468 N N . ALA A 1 184 ? 2.319 2.545 -11.437 1.00 93.38 184 ALA A N 1
ATOM 1469 C CA . ALA A 1 184 ? 3.127 2.181 -12.586 1.00 93.38 184 ALA A CA 1
ATOM 1470 C C . ALA A 1 184 ? 4.434 1.512 -12.148 1.00 93.38 184 ALA A C 1
ATOM 1472 O O . ALA A 1 184 ? 4.849 0.537 -12.769 1.00 93.38 184 ALA A O 1
ATOM 1473 N N . THR A 1 185 ? 5.040 1.968 -11.042 1.00 93.50 185 THR A N 1
ATOM 1474 C CA . THR A 1 185 ? 6.231 1.332 -10.455 1.00 93.50 185 THR A CA 1
ATOM 1475 C C . THR A 1 185 ? 5.975 -0.141 -10.165 1.00 93.50 185 THR A C 1
ATOM 1477 O O . THR A 1 185 ? 6.735 -0.995 -10.613 1.00 93.50 185 THR A O 1
ATOM 1480 N N . PHE A 1 186 ? 4.876 -0.459 -9.473 1.00 94.06 186 PHE A N 1
ATOM 1481 C CA . PHE A 1 186 ? 4.549 -1.849 -9.150 1.00 94.06 186 PHE A CA 1
ATOM 1482 C C . PHE A 1 186 ? 4.085 -2.650 -10.368 1.00 94.06 186 PHE A C 1
ATOM 1484 O O . PHE A 1 186 ? 4.334 -3.851 -10.429 1.00 94.06 186 PHE A O 1
ATOM 1491 N N . ALA A 1 187 ? 3.466 -2.014 -11.366 1.00 92.81 187 ALA A N 1
ATOM 1492 C CA . ALA A 1 187 ? 3.168 -2.681 -12.630 1.00 92.81 187 ALA A CA 1
ATOM 1493 C C . ALA A 1 187 ? 4.456 -3.097 -13.363 1.00 92.81 187 ALA A C 1
ATOM 1495 O O . ALA A 1 187 ? 4.569 -4.236 -13.809 1.00 92.81 187 ALA A O 1
ATOM 1496 N N . VAL A 1 188 ? 5.449 -2.206 -13.440 1.00 91.69 188 VAL A N 1
ATOM 1497 C CA . VAL A 1 188 ? 6.767 -2.523 -14.006 1.00 91.69 188 VAL A CA 1
ATOM 1498 C C . VAL A 1 188 ? 7.491 -3.567 -13.155 1.00 91.69 188 VAL A C 1
ATOM 1500 O O . VAL A 1 188 ? 8.083 -4.485 -13.710 1.00 91.69 188 VAL A O 1
ATOM 1503 N N . GLU A 1 189 ? 7.413 -3.488 -11.828 1.00 91.56 189 GLU A N 1
ATOM 1504 C CA . GLU A 1 189 ? 7.990 -4.500 -10.940 1.00 91.56 189 GLU A CA 1
ATOM 1505 C C . GLU A 1 189 ? 7.419 -5.896 -11.211 1.00 91.56 189 GLU A C 1
ATOM 1507 O O . GLU A 1 189 ? 8.191 -6.839 -11.367 1.00 91.56 189 GLU A O 1
ATOM 1512 N N . ILE A 1 190 ? 6.092 -6.027 -11.321 1.00 91.50 190 ILE A N 1
ATOM 1513 C CA . ILE A 1 190 ? 5.438 -7.299 -11.665 1.00 91.50 190 ILE A CA 1
ATOM 1514 C C . ILE A 1 190 ? 5.957 -7.829 -13.002 1.00 91.50 190 ILE A C 1
ATOM 1516 O O . ILE A 1 190 ? 6.103 -9.033 -13.149 1.00 91.50 190 ILE A O 1
ATOM 1520 N N . LEU A 1 191 ? 6.246 -6.958 -13.971 1.00 87.88 191 LEU A N 1
ATOM 1521 C CA . LEU A 1 191 ? 6.791 -7.377 -15.262 1.00 87.88 191 LEU A CA 1
ATOM 1522 C C . LEU A 1 191 ? 8.280 -7.746 -15.206 1.00 87.88 191 LEU A C 1
ATOM 1524 O O . LEU A 1 191 ? 8.718 -8.606 -15.965 1.00 87.88 191 LEU A O 1
ATOM 1528 N N . ARG A 1 192 ? 9.064 -7.086 -14.344 1.00 88.50 192 ARG A N 1
ATOM 1529 C CA . ARG A 1 192 ? 10.477 -7.423 -14.104 1.00 88.50 192 ARG A CA 1
ATOM 1530 C C . ARG A 1 192 ? 10.610 -8.747 -13.363 1.00 88.50 192 ARG A C 1
ATOM 1532 O O . ARG A 1 192 ? 11.607 -9.448 -13.532 1.00 88.50 192 ARG A O 1
ATOM 1539 N N . ARG A 1 193 ? 9.645 -9.053 -12.496 1.00 86.69 193 ARG A N 1
ATOM 1540 C CA . ARG A 1 193 ? 9.595 -10.295 -11.736 1.00 86.69 193 ARG A CA 1
ATOM 1541 C C . ARG A 1 193 ? 8.954 -11.381 -12.587 1.00 86.69 193 ARG A C 1
ATOM 1543 O O . ARG A 1 193 ? 7.879 -11.213 -13.144 1.00 86.69 193 ARG A O 1
ATOM 1550 N N . ASP A 1 194 ? 9.612 -12.527 -12.670 1.00 77.06 194 ASP A N 1
ATOM 1551 C CA . ASP A 1 194 ? 9.153 -13.661 -13.475 1.00 77.06 194 ASP A CA 1
ATOM 1552 C C . ASP A 1 194 ? 8.068 -14.460 -12.725 1.00 77.06 194 ASP A C 1
ATOM 1554 O O . ASP A 1 194 ? 8.191 -15.661 -12.504 1.00 77.06 194 ASP A O 1
ATOM 1558 N N . TRP A 1 195 ? 7.023 -13.773 -12.247 1.00 86.56 195 TRP A N 1
ATOM 1559 C CA . TRP A 1 195 ? 5.896 -14.402 -11.561 1.00 86.56 195 TRP A CA 1
ATOM 1560 C C . TRP A 1 195 ? 5.000 -15.123 -12.570 1.00 86.56 195 TRP A C 1
ATOM 1562 O O . TRP A 1 195 ? 4.602 -14.569 -13.600 1.00 86.56 195 TRP A O 1
ATOM 1572 N N . MET A 1 196 ? 4.690 -16.385 -12.275 1.00 83.00 196 MET A N 1
ATOM 1573 C CA . MET A 1 196 ? 4.134 -17.339 -13.238 1.00 83.00 196 MET A CA 1
ATOM 1574 C C . MET A 1 196 ? 2.603 -17.414 -13.224 1.00 83.00 196 MET A C 1
ATOM 1576 O O . MET A 1 196 ? 2.003 -17.987 -14.133 1.00 83.00 196 MET A O 1
ATOM 1580 N N . CYS A 1 197 ? 1.946 -16.891 -12.194 1.00 86.31 197 CYS A N 1
ATOM 1581 C CA . CYS A 1 197 ? 0.489 -16.911 -12.067 1.00 86.31 197 CYS A CA 1
ATOM 1582 C C . CYS A 1 197 ? -0.011 -15.788 -11.155 1.00 86.31 197 CYS A C 1
ATOM 1584 O O . CYS A 1 197 ? 0.759 -15.209 -10.390 1.00 86.31 197 CYS A O 1
ATOM 1586 N N . LEU A 1 198 ? -1.302 -15.453 -11.246 1.00 89.75 198 LEU A N 1
ATOM 1587 C CA . LEU A 1 198 ? -1.864 -14.333 -10.488 1.00 89.75 198 LEU A CA 1
ATOM 1588 C C . LEU A 1 198 ? -1.816 -14.566 -8.976 1.00 89.75 198 LEU A C 1
ATOM 1590 O O . LEU A 1 198 ? -1.615 -13.617 -8.228 1.00 89.75 198 LEU A O 1
ATOM 1594 N N . GLU A 1 199 ? -1.952 -15.805 -8.520 1.00 88.12 199 GLU A N 1
ATOM 1595 C CA . GLU A 1 199 ? -1.845 -16.178 -7.110 1.00 88.12 199 GLU A CA 1
ATOM 1596 C C . GLU A 1 199 ? -0.450 -15.855 -6.566 1.00 88.12 199 GLU A C 1
ATOM 1598 O O . GLU A 1 199 ? -0.316 -15.283 -5.486 1.00 88.12 199 GLU A O 1
ATOM 1603 N N . GLU A 1 200 ? 0.595 -16.145 -7.343 1.00 88.19 200 GLU A N 1
ATOM 1604 C CA . GLU A 1 200 ? 1.968 -15.784 -6.996 1.00 88.19 200 GLU A CA 1
ATOM 1605 C C . GLU A 1 200 ? 2.147 -14.262 -6.933 1.00 88.19 200 GLU A C 1
ATOM 1607 O O . GLU A 1 200 ? 2.767 -13.764 -5.989 1.00 88.19 200 GLU A O 1
ATOM 1612 N N . VAL A 1 201 ? 1.551 -13.514 -7.871 1.00 91.81 201 VAL A N 1
ATOM 1613 C CA . VAL A 1 201 ? 1.525 -12.043 -7.817 1.00 91.81 201 VAL A CA 1
ATOM 1614 C C . VAL A 1 201 ? 0.861 -11.574 -6.520 1.00 91.81 201 VAL A C 1
ATOM 1616 O O . VAL A 1 201 ? 1.459 -10.808 -5.769 1.00 91.81 201 VAL A O 1
ATOM 1619 N N . VAL A 1 202 ? -0.344 -12.063 -6.208 1.00 92.62 202 VAL A N 1
ATOM 1620 C CA . VAL A 1 202 ? -1.096 -11.695 -4.996 1.00 92.62 202 VAL A CA 1
ATOM 1621 C C . VAL A 1 202 ? -0.278 -11.954 -3.738 1.00 92.62 202 VAL A C 1
ATOM 1623 O O . VAL A 1 202 ? -0.118 -11.050 -2.919 1.00 92.62 202 VAL A O 1
ATOM 1626 N N . LEU A 1 203 ? 0.269 -13.160 -3.580 1.00 90.44 203 LEU A N 1
ATOM 1627 C CA . LEU A 1 203 ? 1.039 -13.528 -2.391 1.00 90.44 203 LEU A CA 1
ATOM 1628 C C . LEU A 1 203 ? 2.275 -12.643 -2.221 1.00 90.44 203 LEU A C 1
ATOM 1630 O O . LEU A 1 203 ? 2.585 -12.222 -1.105 1.00 90.44 203 LEU A O 1
ATOM 1634 N N . ASN A 1 204 ? 2.954 -12.305 -3.315 1.00 90.81 204 ASN A N 1
ATOM 1635 C CA . ASN A 1 204 ? 4.121 -11.438 -3.263 1.00 90.81 204 ASN A CA 1
ATOM 1636 C C . ASN A 1 204 ? 3.781 -9.967 -2.988 1.00 90.81 204 ASN A C 1
ATOM 1638 O O . ASN A 1 204 ? 4.528 -9.313 -2.254 1.00 90.81 204 ASN A O 1
ATOM 1642 N N . LEU A 1 205 ? 2.675 -9.448 -3.533 1.00 93.56 205 LEU A N 1
ATOM 1643 C CA . LEU A 1 205 ? 2.183 -8.101 -3.225 1.00 93.56 205 LEU A CA 1
ATOM 1644 C C . LEU A 1 205 ? 1.745 -8.006 -1.757 1.00 93.56 205 LEU A C 1
ATOM 1646 O O . LEU A 1 205 ? 2.084 -7.042 -1.069 1.00 93.56 205 LEU A O 1
ATOM 1650 N N . LEU A 1 206 ? 1.069 -9.042 -1.245 1.00 92.56 206 LEU A N 1
ATOM 1651 C CA . LEU A 1 206 ? 0.707 -9.158 0.167 1.00 92.56 206 LEU A CA 1
ATOM 1652 C C . LEU A 1 206 ? 1.943 -9.191 1.063 1.00 92.56 206 LEU A C 1
ATOM 1654 O O . LEU A 1 206 ? 1.993 -8.434 2.030 1.00 92.56 206 LEU A O 1
ATOM 1658 N N . ALA A 1 207 ? 2.939 -10.021 0.749 1.00 89.94 207 ALA A N 1
ATOM 1659 C CA . ALA A 1 207 ? 4.172 -10.129 1.531 1.00 89.94 207 ALA A CA 1
ATOM 1660 C C . ALA A 1 207 ? 4.945 -8.802 1.609 1.00 89.94 207 ALA A C 1
ATOM 1662 O O . ALA A 1 207 ? 5.643 -8.564 2.592 1.00 89.94 207 ALA A O 1
ATOM 1663 N N . ARG A 1 208 ? 4.776 -7.927 0.612 1.00 90.12 208 ARG A N 1
ATOM 1664 C CA . ARG A 1 208 ? 5.391 -6.593 0.537 1.00 90.12 208 ARG A CA 1
ATOM 1665 C C . ARG A 1 208 ? 4.486 -5.466 1.033 1.00 90.12 208 ARG A C 1
ATOM 1667 O O . ARG A 1 208 ? 4.898 -4.312 1.036 1.00 90.12 208 ARG A O 1
ATOM 1674 N N . GLY A 1 209 ? 3.245 -5.759 1.425 1.00 92.69 209 GLY A N 1
ATOM 1675 C CA . GLY A 1 209 ? 2.280 -4.741 1.852 1.00 92.69 209 GLY A CA 1
ATOM 1676 C C . GLY A 1 209 ? 1.964 -3.698 0.782 1.00 92.69 209 GLY A C 1
ATOM 1677 O O . GLY A 1 209 ? 1.691 -2.544 1.120 1.00 92.69 209 GLY A O 1
ATOM 1678 N N . ILE A 1 210 ? 2.016 -4.101 -0.489 1.00 93.62 210 ILE A N 1
ATOM 1679 C CA . ILE A 1 210 ? 1.662 -3.267 -1.638 1.00 93.62 210 ILE A CA 1
ATOM 1680 C C . ILE A 1 210 ? 0.139 -3.218 -1.761 1.00 93.62 210 ILE A C 1
ATOM 1682 O O . ILE A 1 210 ? -0.539 -4.221 -1.549 1.00 93.62 210 ILE A O 1
ATOM 1686 N N . 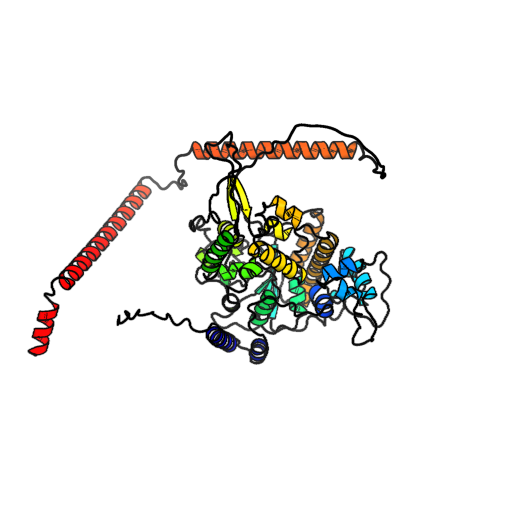ALA A 1 211 ? -0.402 -2.050 -2.103 1.00 95.19 211 ALA A N 1
ATOM 1687 C CA . ALA A 1 211 ? -1.830 -1.885 -2.349 1.00 95.19 211 ALA A CA 1
ATOM 1688 C C . ALA A 1 211 ? -2.220 -2.397 -3.747 1.00 95.19 211 ALA A C 1
ATOM 1690 O O . ALA A 1 211 ? -1.618 -2.003 -4.749 1.00 95.19 211 ALA A O 1
ATOM 1691 N N . PHE A 1 212 ? -3.259 -3.226 -3.824 1.00 96.12 212 PHE A N 1
ATOM 1692 C CA . PHE A 1 212 ? -3.789 -3.765 -5.079 1.00 96.12 212 PHE A CA 1
ATOM 1693 C C . PHE A 1 212 ? -5.269 -4.134 -4.939 1.00 96.12 212 PHE A C 1
ATOM 1695 O O . PHE A 1 212 ? -5.869 -3.994 -3.877 1.00 96.12 212 PHE A O 1
ATOM 1702 N N . ASN A 1 213 ? -5.871 -4.592 -6.028 1.00 94.94 213 ASN A N 1
ATOM 1703 C CA . ASN A 1 213 ? -7.247 -5.063 -6.091 1.00 94.94 213 ASN A CA 1
ATOM 1704 C C . ASN A 1 213 ? -7.292 -6.433 -6.773 1.00 94.94 213 ASN A C 1
ATOM 1706 O O . ASN A 1 213 ? -6.464 -6.709 -7.643 1.00 94.94 213 ASN A O 1
ATOM 1710 N N . THR A 1 214 ? -8.263 -7.276 -6.420 1.00 93.06 214 THR A N 1
ATOM 1711 C CA . THR A 1 214 ? -8.542 -8.502 -7.184 1.00 93.06 214 THR A CA 1
ATOM 1712 C C . THR A 1 214 ? -9.953 -8.440 -7.734 1.00 93.06 214 THR A C 1
ATOM 1714 O O . THR A 1 214 ? -10.903 -8.817 -7.067 1.00 93.06 214 THR A O 1
ATOM 1717 N N . LEU A 1 215 ? -10.106 -7.848 -8.919 1.00 89.31 215 LEU A N 1
ATOM 1718 C CA . LEU A 1 215 ? -11.413 -7.457 -9.444 1.00 89.31 215 LEU A CA 1
ATOM 1719 C C . LEU A 1 215 ? -12.131 -8.629 -10.116 1.00 89.31 215 LEU A C 1
ATOM 1721 O O . LEU A 1 215 ? -11.505 -9.398 -10.848 1.00 89.31 215 LEU A O 1
ATOM 1725 N N . VAL A 1 216 ? -13.456 -8.685 -9.949 1.00 86.25 216 VAL A N 1
ATOM 1726 C CA . VAL A 1 216 ? -14.336 -9.561 -10.746 1.00 86.25 216 VAL A CA 1
ATOM 1727 C C . VAL A 1 216 ? -15.043 -8.768 -11.829 1.00 86.25 216 VAL A C 1
ATOM 1729 O O . VAL A 1 216 ? -15.540 -7.661 -11.585 1.00 86.25 216 VAL A O 1
ATOM 1732 N N . ARG A 1 217 ? -15.103 -9.338 -13.031 1.00 84.62 217 ARG A N 1
ATOM 1733 C CA . ARG A 1 217 ? -15.762 -8.734 -14.185 1.00 84.62 217 ARG A CA 1
ATOM 1734 C C . ARG A 1 217 ? -17.253 -9.068 -14.183 1.00 84.62 217 ARG A C 1
ATOM 1736 O O . ARG A 1 217 ? -17.667 -10.208 -14.003 1.00 84.62 217 ARG A O 1
ATOM 1743 N N . ALA A 1 218 ? -18.092 -8.069 -14.434 1.00 75.88 218 ALA A N 1
ATOM 1744 C CA . ALA A 1 218 ? -19.531 -8.247 -14.590 1.00 75.88 218 ALA A CA 1
ATOM 1745 C C . ALA A 1 218 ? -20.038 -7.531 -15.846 1.00 75.88 218 ALA A C 1
ATOM 1747 O O . ALA A 1 218 ? -19.602 -6.425 -16.171 1.00 75.88 218 ALA A O 1
ATOM 1748 N N . SER A 1 219 ? -20.986 -8.161 -16.548 1.00 66.19 219 SER A N 1
ATOM 1749 C CA . SER A 1 219 ? -21.664 -7.520 -17.676 1.00 66.19 219 SER A CA 1
ATOM 1750 C C . SER A 1 219 ? -22.500 -6.330 -17.175 1.00 66.19 219 SER A C 1
ATOM 1752 O O . SER A 1 219 ? -23.191 -6.488 -16.160 1.00 66.19 219 SER A O 1
ATOM 1754 N N . PRO A 1 220 ? -22.498 -5.170 -17.862 1.00 59.03 220 PRO A N 1
ATOM 1755 C CA . PRO A 1 220 ? -23.290 -3.995 -17.493 1.00 59.03 220 PRO A CA 1
ATOM 1756 C C . PRO A 1 220 ? -24.776 -4.199 -17.849 1.00 59.03 220 PRO A C 1
ATOM 1758 O O . PRO A 1 220 ? -25.363 -3.445 -18.613 1.00 59.03 220 PRO A O 1
ATOM 1761 N N . ALA A 1 221 ? -25.408 -5.265 -17.348 1.00 48.03 221 ALA A N 1
ATOM 1762 C CA . ALA A 1 221 ? -26.816 -5.563 -17.637 1.00 48.03 221 ALA A CA 1
ATOM 1763 C C . ALA A 1 221 ? -27.782 -4.640 -16.873 1.00 48.03 221 ALA A C 1
ATOM 1765 O O . ALA A 1 221 ? -28.946 -4.500 -17.235 1.00 48.03 221 ALA A O 1
ATOM 1766 N N . VAL A 1 222 ? -27.294 -3.995 -15.816 1.00 49.38 222 VAL A N 1
ATOM 1767 C CA . VAL A 1 222 ? -28.026 -3.017 -15.019 1.00 49.38 222 VAL A CA 1
ATOM 1768 C C . VAL A 1 222 ? -27.001 -1.944 -14.685 1.00 49.38 222 VAL A C 1
ATOM 1770 O O . VAL A 1 222 ? -25.943 -2.278 -14.148 1.00 49.38 222 VAL A O 1
ATOM 1773 N N . SER A 1 223 ? -27.281 -0.676 -15.018 1.00 48.00 223 SER A N 1
ATOM 1774 C CA . SER A 1 223 ? -26.571 0.444 -14.386 1.00 48.00 223 SER A CA 1
ATOM 1775 C C . SER A 1 223 ? -26.511 0.115 -12.900 1.00 48.00 223 SER A C 1
ATOM 1777 O O . SER A 1 223 ? -27.580 -0.193 -12.360 1.00 48.00 223 SER A O 1
ATOM 1779 N N . PRO A 1 224 ? -25.330 0.059 -12.257 1.00 50.88 224 PRO A N 1
ATOM 1780 C CA . PRO A 1 224 ? -25.268 -0.168 -10.831 1.00 50.88 224 PRO A CA 1
ATOM 1781 C C . PRO A 1 224 ? -26.055 0.976 -10.217 1.00 50.88 224 PRO A C 1
ATOM 1783 O O . PRO A 1 224 ? -25.549 2.087 -10.070 1.00 50.88 224 PRO A O 1
ATOM 1786 N N . GLN A 1 225 ? -27.337 0.736 -9.925 1.00 47.19 225 GLN A N 1
ATOM 1787 C CA . GLN A 1 225 ? -28.065 1.607 -9.045 1.00 47.19 225 GLN A CA 1
ATOM 1788 C C . GLN A 1 225 ? -27.209 1.551 -7.806 1.00 47.19 225 GLN A C 1
ATOM 1790 O O . GLN A 1 225 ? -27.049 0.481 -7.213 1.00 47.19 225 GLN A O 1
ATOM 1795 N N . ILE A 1 226 ? -26.569 2.679 -7.513 1.00 47.94 226 ILE A N 1
ATOM 1796 C CA . ILE A 1 226 ? -25.991 2.963 -6.221 1.00 47.94 226 ILE A CA 1
ATOM 1797 C C . ILE A 1 226 ? -27.194 2.802 -5.301 1.00 47.94 226 ILE A C 1
ATOM 1799 O O . ILE A 1 226 ? -27.956 3.745 -5.095 1.00 47.94 226 ILE A O 1
ATOM 1803 N N . LYS A 1 227 ? -27.469 1.566 -4.866 1.00 44.38 227 LYS A N 1
ATOM 1804 C CA . LYS A 1 227 ? -28.379 1.302 -3.771 1.00 44.38 227 LYS A CA 1
ATOM 1805 C C . LYS A 1 227 ? -27.729 2.117 -2.683 1.00 44.38 227 LYS A C 1
ATOM 1807 O O . LYS A 1 227 ? -26.602 1.800 -2.300 1.00 44.38 227 LYS A O 1
ATOM 1812 N N . GLY A 1 228 ? -28.353 3.257 -2.366 1.00 39.94 228 GLY A N 1
ATOM 1813 C CA . GLY A 1 228 ? -27.839 4.196 -1.384 1.00 39.94 228 GLY A CA 1
ATOM 1814 C C . GLY A 1 228 ? -27.356 3.348 -0.234 1.00 39.94 228 GLY A C 1
ATOM 1815 O O . GLY A 1 228 ? -28.138 2.508 0.214 1.00 39.94 228 GLY A O 1
ATOM 1816 N N . SER A 1 229 ? -26.052 3.462 0.047 1.00 41.91 229 SER A N 1
ATOM 1817 C CA . SER A 1 229 ? -25.304 2.657 1.008 1.00 41.91 229 SER A CA 1
ATOM 1818 C C . SER A 1 229 ? -26.277 2.064 2.007 1.00 41.91 229 SER A C 1
ATOM 1820 O O . SER A 1 229 ? -26.854 2.832 2.784 1.00 41.91 229 SER A O 1
ATOM 1822 N N . VAL A 1 230 ? -26.542 0.751 1.924 1.00 41.00 230 VAL A N 1
ATOM 1823 C CA . VAL A 1 230 ? -27.252 0.064 3.007 1.00 41.00 230 VAL A CA 1
ATOM 1824 C C . VAL A 1 230 ? -26.575 0.584 4.262 1.00 41.00 230 VAL A C 1
ATOM 1826 O O . VAL A 1 230 ? -25.342 0.572 4.295 1.00 41.00 230 VAL A O 1
ATOM 1829 N N . GLU A 1 231 ? -27.341 1.179 5.181 1.00 39.38 231 GLU A N 1
ATOM 1830 C CA . GLU A 1 231 ? -26.839 1.684 6.458 1.00 39.38 231 GLU A CA 1
ATOM 1831 C C . GLU A 1 231 ? -26.219 0.494 7.197 1.00 39.38 231 GLU A C 1
ATOM 1833 O O . GLU A 1 231 ? -26.830 -0.142 8.052 1.00 39.38 231 GLU A O 1
ATOM 1838 N N . LEU A 1 232 ? -24.997 0.135 6.809 1.00 46.91 232 LEU A N 1
ATOM 1839 C CA . LEU A 1 232 ? -24.105 -0.692 7.577 1.00 46.91 232 LEU A CA 1
ATOM 1840 C C . LEU A 1 232 ? -24.001 0.043 8.900 1.00 46.91 232 LEU A C 1
ATOM 1842 O O . LEU A 1 232 ? -23.807 1.264 8.906 1.00 46.91 232 LEU A O 1
ATOM 1846 N N . ALA A 1 233 ? -24.233 -0.695 9.988 1.00 46.81 233 ALA A N 1
ATOM 1847 C CA . ALA A 1 233 ? -24.223 -0.180 11.347 1.00 46.81 233 ALA A CA 1
ATOM 1848 C C . ALA A 1 233 ? -23.164 0.919 11.466 1.00 46.81 233 ALA A C 1
ATOM 1850 O O . ALA A 1 233 ? -21.996 0.674 11.160 1.00 46.81 233 ALA A O 1
ATOM 1851 N N . VAL A 1 234 ? -23.596 2.136 11.812 1.00 51.25 234 VAL A N 1
ATOM 1852 C CA . VAL A 1 234 ? -22.728 3.314 11.893 1.00 51.25 234 VAL A CA 1
ATOM 1853 C C . VAL A 1 234 ? -21.655 3.026 12.942 1.00 51.25 234 VAL A C 1
ATOM 1855 O O . VAL A 1 234 ? -21.849 3.264 14.134 1.00 51.25 234 VAL A O 1
ATOM 1858 N N . TYR A 1 235 ? -20.529 2.469 12.505 1.00 53.47 235 TYR A N 1
ATOM 1859 C CA . TYR A 1 235 ? -19.365 2.244 13.342 1.00 53.47 235 TYR A CA 1
ATOM 1860 C C . TYR A 1 235 ? -18.768 3.618 13.647 1.00 53.47 235 TYR A C 1
ATOM 1862 O O . TYR A 1 235 ? -18.050 4.200 12.841 1.00 53.47 235 TYR A O 1
ATOM 1870 N N . ARG A 1 236 ? -19.078 4.179 14.818 1.00 63.22 236 ARG A N 1
ATOM 1871 C CA . ARG A 1 236 ? -18.424 5.401 15.316 1.00 63.22 236 ARG A CA 1
ATOM 1872 C C . ARG A 1 236 ? -17.065 5.068 15.942 1.00 63.22 236 ARG A C 1
ATOM 1874 O O . ARG A 1 236 ? -16.831 5.374 17.110 1.00 63.22 236 ARG A O 1
ATOM 1881 N N . GLY A 1 237 ? -16.221 4.335 15.210 1.00 72.25 237 GLY A N 1
ATOM 1882 C CA . GLY A 1 237 ? -14.960 3.792 15.721 1.00 72.25 237 GLY A CA 1
ATOM 1883 C C . GLY A 1 237 ? -15.152 3.006 17.026 1.00 72.25 237 GLY A C 1
ATOM 1884 O O . GLY A 1 237 ? -15.952 2.074 17.092 1.00 72.25 237 GLY A O 1
ATOM 1885 N N . LEU A 1 238 ? -14.435 3.414 18.075 1.00 86.75 238 LEU A N 1
ATOM 1886 C CA . LEU A 1 238 ? -14.505 2.861 19.435 1.00 86.75 238 LEU A CA 1
ATOM 1887 C C . LEU A 1 238 ? -15.454 3.644 20.369 1.00 86.75 238 LEU A C 1
ATOM 1889 O O . LEU A 1 238 ? -15.540 3.362 21.571 1.00 86.75 238 LEU A O 1
ATOM 1893 N N . GLY A 1 239 ? -16.196 4.605 19.812 1.00 86.88 239 GLY A N 1
ATOM 1894 C CA . GLY A 1 239 ? -17.219 5.393 20.489 1.00 86.88 239 GLY A CA 1
ATOM 1895 C C . GLY A 1 239 ? -16.710 6.671 21.159 1.00 86.88 239 GLY A C 1
ATOM 1896 O O . GLY A 1 239 ? -15.546 7.065 21.045 1.00 86.88 239 GLY A O 1
ATOM 1897 N N . TYR A 1 240 ? -17.630 7.326 21.869 1.00 89.06 240 TYR A N 1
ATOM 1898 C CA . TYR A 1 240 ? -17.385 8.586 22.568 1.00 89.06 240 TYR A CA 1
ATOM 1899 C C . TYR A 1 240 ? -16.615 8.383 23.882 1.00 89.06 240 TYR A C 1
ATOM 1901 O O . TYR A 1 240 ? -16.784 7.378 24.586 1.00 89.06 240 TYR A O 1
ATOM 1909 N N . ARG A 1 241 ? -15.783 9.369 24.221 1.00 91.50 241 ARG A N 1
ATOM 1910 C CA . ARG A 1 241 ? -14.971 9.440 25.436 1.00 91.50 241 ARG A CA 1
ATOM 1911 C C . ARG A 1 241 ? -14.953 10.860 26.015 1.00 91.50 241 ARG A C 1
ATOM 1913 O O . ARG A 1 241 ? -15.015 11.854 25.289 1.00 91.50 241 ARG A O 1
ATOM 1920 N N . ALA A 1 242 ? -14.856 10.940 27.342 1.00 89.88 242 ALA A N 1
ATOM 1921 C CA . ALA A 1 242 ? -14.767 12.202 28.074 1.00 89.88 242 ALA A CA 1
ATOM 1922 C C . ALA A 1 242 ? -13.453 12.950 27.776 1.00 89.88 242 ALA A C 1
ATOM 1924 O O . ALA A 1 242 ? -12.495 12.368 27.271 1.00 89.88 242 ALA A O 1
ATOM 1925 N N . LYS A 1 243 ? -13.412 14.252 28.084 1.00 86.62 243 LYS A N 1
ATOM 1926 C CA . LYS A 1 243 ? -12.307 15.166 27.729 1.00 86.62 243 LYS A CA 1
ATOM 1927 C C . LYS A 1 243 ? -10.939 14.720 28.251 1.00 86.62 243 LYS A C 1
ATOM 1929 O O . LYS A 1 243 ? -9.923 14.947 27.602 1.00 86.62 243 LYS A O 1
ATOM 1934 N N . ASP A 1 244 ? -10.936 14.117 29.424 1.00 85.19 244 ASP A N 1
ATOM 1935 C CA . ASP A 1 244 ? -9.793 13.641 30.192 1.00 85.19 244 ASP A CA 1
ATOM 1936 C C . ASP A 1 244 ? -9.502 12.150 29.971 1.00 85.19 244 ASP A C 1
ATOM 1938 O O . ASP A 1 244 ? -8.740 11.551 30.724 1.00 85.19 244 ASP A O 1
ATOM 1942 N N . PHE A 1 245 ? -10.086 11.540 28.933 1.00 88.56 245 PHE A N 1
ATOM 1943 C CA . PHE A 1 245 ? -9.832 10.144 28.603 1.00 88.56 245 PHE A CA 1
ATOM 1944 C C . PHE A 1 245 ? -8.346 9.888 28.341 1.00 88.56 245 PHE A C 1
ATOM 1946 O O . PHE A 1 245 ? -7.759 10.438 27.406 1.00 88.56 245 PHE A O 1
ATOM 1953 N N . GLN A 1 246 ? -7.775 9.001 29.151 1.00 85.31 246 GLN A N 1
ATOM 1954 C CA . GLN A 1 246 ? -6.420 8.496 28.998 1.00 85.31 246 GLN A CA 1
ATOM 1955 C C . GLN A 1 246 ? -6.479 7.047 28.545 1.00 85.31 246 GLN A C 1
ATOM 1957 O O . GLN A 1 246 ? -7.063 6.184 29.203 1.00 85.31 246 GLN A O 1
ATOM 1962 N N . ALA A 1 247 ? -5.876 6.790 27.394 1.00 86.69 247 ALA A N 1
ATOM 1963 C CA . ALA A 1 247 ? -5.785 5.449 26.865 1.00 86.69 247 ALA A CA 1
ATOM 1964 C C . ALA A 1 247 ? -4.688 4.679 27.610 1.00 86.69 247 ALA A C 1
ATOM 1966 O O . ALA A 1 247 ? -3.610 5.211 27.858 1.00 86.69 247 ALA A O 1
ATOM 1967 N N . HIS A 1 248 ? -4.965 3.428 27.966 1.00 88.25 248 HIS A N 1
ATOM 1968 C CA . HIS A 1 248 ? -4.027 2.563 28.680 1.00 88.25 248 HIS A CA 1
ATOM 1969 C C . HIS A 1 248 ? -3.928 1.196 27.981 1.00 88.25 248 HIS A C 1
ATOM 1971 O O . HIS A 1 248 ? -4.771 0.885 27.131 1.00 88.25 248 HIS A O 1
ATOM 1977 N N . PRO A 1 249 ? -2.950 0.338 28.331 1.00 91.94 249 PRO A N 1
ATOM 1978 C CA . PRO A 1 249 ? -2.743 -0.941 27.643 1.00 91.94 249 PRO A CA 1
ATOM 1979 C C . PRO A 1 249 ? -3.982 -1.854 27.603 1.00 91.94 249 PRO A C 1
ATOM 1981 O O . PRO A 1 249 ? -4.192 -2.581 26.637 1.00 91.94 249 PRO A O 1
ATOM 1984 N N . GLY A 1 250 ? -4.847 -1.784 28.620 1.00 92.19 250 GLY A N 1
ATOM 1985 C CA . GLY A 1 250 ? -6.115 -2.523 28.656 1.00 92.19 250 GLY A CA 1
ATOM 1986 C C . GLY A 1 250 ? -7.147 -2.026 27.634 1.00 92.19 250 GLY A C 1
ATOM 1987 O O . GLY A 1 250 ? -7.822 -2.843 27.010 1.00 92.19 250 GLY A O 1
ATOM 1988 N N . GLU A 1 251 ? -7.234 -0.712 27.394 1.00 91.94 251 GLU A N 1
ATOM 1989 C CA . GLU A 1 251 ? -8.055 -0.160 26.303 1.00 91.94 251 GLU A CA 1
ATOM 1990 C C . GLU A 1 251 ? -7.514 -0.595 24.939 1.00 91.94 251 GLU A C 1
ATOM 1992 O O . GLU A 1 251 ? -8.295 -0.917 24.043 1.00 91.94 251 GLU A O 1
ATOM 1997 N N . TYR A 1 252 ? -6.187 -0.666 24.793 1.00 95.00 252 TYR A N 1
ATOM 1998 C CA . TYR A 1 252 ? -5.571 -1.182 23.575 1.00 95.00 252 TYR A CA 1
ATOM 1999 C C . TYR A 1 252 ? -5.915 -2.661 23.348 1.00 95.00 252 TYR A C 1
ATOM 2001 O O . TYR A 1 252 ? -6.365 -3.013 22.261 1.00 95.00 252 TYR A O 1
ATOM 2009 N N . ALA A 1 253 ? -5.811 -3.513 24.374 1.00 94.69 253 ALA A N 1
ATOM 2010 C CA . ALA A 1 253 ? -6.192 -4.925 24.278 1.00 94.69 253 ALA A CA 1
ATOM 2011 C C . ALA A 1 253 ? -7.673 -5.106 23.891 1.00 94.69 253 ALA A C 1
ATOM 2013 O O . ALA A 1 253 ? -8.011 -5.953 23.061 1.00 94.69 253 ALA A O 1
ATOM 2014 N N . ARG A 1 254 ? -8.566 -4.267 24.437 1.00 93.69 254 ARG A N 1
ATOM 2015 C CA . ARG A 1 254 ? -9.984 -4.247 24.051 1.00 93.69 254 ARG A CA 1
ATOM 2016 C C . ARG A 1 254 ? -10.171 -3.841 22.590 1.00 93.69 254 ARG A C 1
ATOM 2018 O O . ARG A 1 254 ? -10.953 -4.473 21.883 1.00 93.69 254 ARG A O 1
ATOM 2025 N N . TYR A 1 255 ? -9.471 -2.801 22.143 1.00 95.25 255 TYR A N 1
ATOM 2026 C CA . TYR A 1 255 ? -9.456 -2.398 20.739 1.00 95.25 255 TYR A CA 1
ATOM 2027 C C . TYR A 1 255 ? -8.993 -3.551 19.838 1.00 95.25 255 TYR A C 1
ATOM 2029 O O . TYR A 1 255 ? -9.672 -3.844 18.857 1.00 95.25 255 TYR A O 1
ATOM 2037 N N . GLU A 1 256 ? -7.902 -4.244 20.182 1.00 95.62 256 GLU A N 1
ATOM 2038 C CA . GLU A 1 256 ? -7.400 -5.369 19.387 1.00 95.62 256 GLU A CA 1
ATOM 2039 C C . GLU A 1 256 ? -8.425 -6.499 19.285 1.00 95.62 256 GLU A C 1
ATOM 2041 O O . GLU A 1 256 ? -8.629 -7.024 18.194 1.00 95.62 256 GLU A O 1
ATOM 2046 N N . ALA A 1 257 ? -9.125 -6.830 20.374 1.00 94.94 257 ALA A N 1
ATOM 2047 C CA . ALA A 1 257 ? -10.176 -7.845 20.351 1.00 94.94 257 ALA A CA 1
ATOM 2048 C C . ALA A 1 257 ? -11.317 -7.477 19.382 1.00 94.94 257 ALA A C 1
ATOM 2050 O O . ALA A 1 257 ? -11.701 -8.291 18.541 1.00 94.94 257 ALA A O 1
ATOM 2051 N N . ILE A 1 258 ? -11.818 -6.236 19.446 1.00 94.00 258 ILE A N 1
ATOM 2052 C CA . ILE A 1 258 ? -12.901 -5.760 18.567 1.00 94.00 258 ILE A CA 1
ATOM 2053 C C . ILE A 1 258 ? -12.423 -5.694 17.109 1.00 94.00 258 ILE A C 1
ATOM 2055 O O . ILE A 1 258 ? -13.124 -6.139 16.198 1.00 94.00 258 ILE A O 1
ATOM 2059 N N . ARG A 1 259 ? -11.215 -5.169 16.876 1.00 95.69 259 ARG A N 1
ATOM 2060 C CA . ARG A 1 259 ? -10.599 -5.102 15.547 1.00 95.69 259 ARG A CA 1
ATOM 2061 C C . ARG A 1 259 ? -10.452 -6.499 14.951 1.00 95.69 259 ARG A C 1
ATOM 2063 O O . ARG A 1 259 ? -10.850 -6.710 13.812 1.00 95.69 259 ARG A O 1
ATOM 2070 N N . ASN A 1 260 ? -9.899 -7.450 15.702 1.00 95.44 260 ASN A N 1
ATOM 2071 C CA . ASN A 1 260 ? -9.650 -8.802 15.209 1.00 95.44 260 ASN A CA 1
ATOM 2072 C C . ASN A 1 260 ? -10.964 -9.537 14.911 1.00 95.44 260 ASN A C 1
ATOM 2074 O O . ASN A 1 260 ? -11.058 -10.222 13.894 1.00 95.44 260 ASN A O 1
ATOM 2078 N N . GLN A 1 261 ? -12.002 -9.336 15.731 1.00 93.56 261 GLN A N 1
ATOM 2079 C CA . GLN A 1 261 ? -13.344 -9.847 15.449 1.00 93.56 261 GLN A CA 1
ATOM 2080 C C . GLN A 1 261 ? -13.887 -9.302 14.119 1.00 93.56 261 GLN A C 1
ATOM 2082 O O . GLN A 1 261 ? -14.392 -10.067 13.300 1.00 93.56 261 GLN A O 1
ATOM 2087 N N . PHE A 1 262 ? -13.754 -7.994 13.876 1.00 93.38 262 PHE A N 1
ATOM 2088 C CA . PHE A 1 262 ? -14.171 -7.376 12.616 1.00 93.38 262 PHE A CA 1
ATOM 2089 C C . PHE A 1 262 ? -13.360 -7.894 11.419 1.00 93.38 262 PHE A C 1
ATOM 2091 O O . PHE A 1 262 ? -13.932 -8.270 10.395 1.00 93.38 262 PHE A O 1
ATOM 2098 N N . LEU A 1 263 ? -12.034 -7.950 11.545 1.00 93.56 263 LEU A N 1
ATOM 2099 C CA . LEU A 1 263 ? -11.129 -8.409 10.491 1.00 93.56 263 LEU A CA 1
ATOM 2100 C C . LEU A 1 263 ? -11.314 -9.892 10.151 1.00 93.56 263 LEU A C 1
ATOM 2102 O O . LEU A 1 263 ? -11.079 -10.276 9.015 1.00 93.56 263 LEU A O 1
ATOM 2106 N N . SER A 1 264 ? -11.778 -10.710 11.095 1.00 90.44 264 SER A N 1
ATOM 2107 C CA . SER A 1 264 ? -12.103 -12.121 10.837 1.00 90.44 264 SER A CA 1
ATOM 2108 C C . SER A 1 264 ? -13.339 -12.296 9.940 1.00 90.44 264 SER A C 1
ATOM 2110 O O . SER A 1 264 ? -13.616 -13.396 9.469 1.00 90.44 264 SER A O 1
ATOM 2112 N N . SER A 1 265 ? -14.104 -11.227 9.691 1.00 87.94 265 SER A N 1
ATOM 2113 C CA . SER A 1 265 ? -15.186 -11.239 8.703 1.00 87.94 265 SER A CA 1
ATOM 2114 C C . SER A 1 265 ? -14.645 -11.166 7.268 1.00 87.94 265 SER A C 1
ATOM 2116 O O . SER A 1 265 ? -13.484 -10.833 7.031 1.00 87.94 265 SER A O 1
ATOM 2118 N N . GLY A 1 266 ? -15.519 -11.350 6.269 1.00 83.81 266 GLY A N 1
ATOM 2119 C CA . GLY A 1 266 ? -15.157 -11.164 4.853 1.00 83.81 266 GLY A CA 1
ATOM 2120 C C . GLY A 1 266 ? -14.614 -9.765 4.509 1.00 83.81 266 GLY A C 1
ATOM 2121 O O . GLY A 1 266 ? -14.021 -9.575 3.451 1.00 83.81 266 GLY A O 1
ATOM 2122 N N . ARG A 1 267 ? -14.768 -8.782 5.408 1.00 89.31 267 ARG A N 1
ATOM 2123 C CA . ARG A 1 267 ? -14.246 -7.416 5.254 1.00 89.31 267 ARG A CA 1
ATOM 2124 C C . ARG A 1 267 ? -12.738 -7.323 5.484 1.00 89.31 267 ARG A C 1
ATOM 2126 O O . ARG A 1 267 ? -12.110 -6.412 4.946 1.00 89.31 267 ARG A O 1
ATOM 2133 N N . GLY A 1 268 ? -12.137 -8.263 6.220 1.00 92.19 268 GLY A N 1
ATOM 2134 C CA . GLY A 1 268 ? -10.696 -8.275 6.492 1.00 92.19 268 GLY A CA 1
ATOM 2135 C C . GLY A 1 268 ? -9.833 -8.320 5.233 1.00 92.19 268 GLY A C 1
ATOM 2136 O O . GLY A 1 268 ? -8.797 -7.660 5.168 1.00 92.19 268 GLY A O 1
ATOM 2137 N N . ARG A 1 269 ? -10.298 -9.011 4.186 1.00 92.88 269 ARG A N 1
ATOM 2138 C CA . ARG A 1 269 ? -9.642 -9.048 2.870 1.00 92.88 269 ARG A CA 1
ATOM 2139 C C . ARG A 1 269 ? -9.406 -7.642 2.309 1.00 92.88 269 ARG A C 1
ATOM 2141 O O . ARG A 1 269 ? -8.300 -7.333 1.871 1.00 92.88 269 ARG A O 1
ATOM 2148 N N . ALA A 1 270 ? -10.416 -6.772 2.368 1.00 94.25 270 ALA A N 1
ATOM 2149 C CA . ALA A 1 270 ? -10.303 -5.395 1.885 1.00 94.25 270 ALA A CA 1
ATOM 2150 C C . ALA A 1 270 ? -9.251 -4.591 2.673 1.00 94.25 270 ALA A C 1
ATOM 2152 O O . ALA A 1 270 ? -8.591 -3.723 2.106 1.00 94.25 270 ALA A O 1
ATOM 2153 N N . ALA A 1 271 ? -9.053 -4.904 3.959 1.00 95.25 271 ALA A N 1
ATOM 2154 C CA . ALA A 1 271 ? -7.997 -4.302 4.769 1.00 95.25 271 ALA A CA 1
ATOM 2155 C C . ALA A 1 271 ? -6.594 -4.744 4.319 1.00 95.25 271 ALA A C 1
ATOM 2157 O O . ALA A 1 271 ? -5.703 -3.903 4.222 1.00 95.25 271 ALA A O 1
ATOM 2158 N N . LEU A 1 272 ? -6.399 -6.024 3.976 1.00 93.62 272 LEU A N 1
ATOM 2159 C CA . LEU A 1 272 ? -5.129 -6.504 3.412 1.00 93.62 272 LEU A CA 1
ATOM 2160 C C . LEU A 1 272 ? -4.808 -5.870 2.051 1.00 93.62 272 LEU A C 1
ATOM 2162 O O . LEU A 1 272 ? -3.665 -5.485 1.812 1.00 93.62 272 LEU A O 1
ATOM 2166 N N . LEU A 1 273 ? -5.809 -5.726 1.180 1.00 94.62 273 LEU A N 1
ATOM 2167 C CA . LEU A 1 273 ? -5.654 -5.143 -0.159 1.00 94.62 273 LEU A CA 1
ATOM 2168 C C . LEU A 1 273 ? -5.232 -3.667 -0.153 1.00 94.62 273 LEU A C 1
ATOM 2170 O O . LEU A 1 273 ? -4.630 -3.187 -1.112 1.00 94.62 273 LEU A O 1
ATOM 2174 N N . MET A 1 274 ? -5.515 -2.939 0.929 1.00 94.69 274 MET A N 1
ATOM 2175 C CA . MET A 1 274 ? -5.148 -1.525 1.061 1.00 94.69 274 MET A CA 1
ATOM 2176 C C . MET A 1 274 ? -3.634 -1.283 1.170 1.00 94.69 274 MET A C 1
ATOM 2178 O O . MET A 1 274 ? -3.201 -0.140 1.019 1.00 94.69 274 MET A O 1
ATOM 2182 N N . GLY A 1 275 ? -2.837 -2.318 1.455 1.00 94.12 275 GLY A N 1
ATOM 2183 C CA . GLY A 1 275 ? -1.410 -2.172 1.732 1.00 94.12 275 GLY A CA 1
ATOM 2184 C C . GLY A 1 275 ? -1.114 -1.329 2.982 1.00 94.12 275 GLY A C 1
ATOM 2185 O O . GLY A 1 275 ? -1.998 -1.002 3.785 1.00 94.12 275 GLY A O 1
ATOM 2186 N N . GLY A 1 276 ? 0.161 -0.982 3.159 1.00 93.38 276 GLY A N 1
ATOM 2187 C CA . GLY A 1 276 ? 0.612 -0.058 4.202 1.00 93.38 276 GLY A CA 1
ATOM 2188 C C . GLY A 1 276 ? 0.183 -0.447 5.624 1.00 93.38 276 GLY A C 1
ATOM 2189 O O . GLY A 1 276 ? 0.095 -1.625 5.977 1.00 93.38 276 GLY A O 1
ATOM 2190 N N . VAL A 1 277 ? -0.116 0.563 6.451 1.00 95.19 277 VAL A N 1
ATOM 2191 C CA . VAL A 1 277 ? -0.471 0.363 7.870 1.00 95.19 277 VAL A CA 1
ATOM 2192 C C . VAL A 1 277 ? -1.774 -0.414 8.061 1.00 95.19 277 VAL A C 1
ATOM 2194 O O . VAL A 1 277 ? -1.901 -1.173 9.015 1.00 95.19 277 VAL A O 1
ATOM 2197 N N . ILE A 1 278 ? -2.737 -0.280 7.147 1.00 96.75 278 ILE A N 1
ATOM 2198 C CA . ILE A 1 278 ? -4.015 -0.994 7.249 1.00 96.75 278 ILE A CA 1
ATOM 2199 C C . ILE A 1 278 ? -3.801 -2.483 6.991 1.00 96.75 278 ILE A C 1
ATOM 2201 O O . ILE A 1 278 ? -4.246 -3.308 7.789 1.00 96.75 278 ILE A O 1
ATOM 2205 N N . ALA A 1 279 ? -3.035 -2.825 5.951 1.00 95.44 279 ALA A N 1
ATOM 2206 C CA . ALA A 1 279 ? -2.640 -4.205 5.720 1.00 95.44 279 ALA A CA 1
ATOM 2207 C C . ALA A 1 279 ? -1.804 -4.745 6.883 1.00 95.44 279 ALA A C 1
ATOM 2209 O O . ALA A 1 279 ? -2.007 -5.889 7.273 1.00 95.44 279 ALA A O 1
ATOM 2210 N N . ARG A 1 280 ? -0.928 -3.930 7.496 1.00 95.19 280 ARG A N 1
ATOM 2211 C CA . ARG A 1 280 ? -0.165 -4.338 8.687 1.00 95.19 280 ARG A CA 1
ATOM 2212 C C . ARG A 1 280 ? -1.051 -4.700 9.872 1.00 95.19 280 ARG A C 1
ATOM 2214 O O . ARG A 1 280 ? -0.746 -5.662 10.570 1.00 95.19 280 ARG A O 1
ATOM 2221 N N . LEU A 1 281 ? -2.108 -3.924 10.111 1.00 96.12 281 LEU A N 1
ATOM 2222 C CA . LEU A 1 281 ? -3.064 -4.150 11.199 1.00 96.12 281 LEU A CA 1
ATOM 2223 C C . LEU A 1 281 ? -3.974 -5.352 10.941 1.00 96.12 281 LEU A C 1
ATOM 2225 O O . LEU A 1 281 ? -4.442 -5.973 11.892 1.00 96.12 281 LEU A O 1
ATOM 2229 N N . ALA A 1 282 ? -4.224 -5.665 9.670 1.00 95.56 282 ALA A N 1
ATOM 2230 C CA . ALA A 1 282 ? -4.960 -6.852 9.249 1.00 95.56 282 ALA A CA 1
ATOM 2231 C C . ALA A 1 282 ? -4.097 -8.126 9.217 1.00 95.56 282 ALA A C 1
ATOM 2233 O O . ALA A 1 282 ? -4.612 -9.240 9.353 1.00 95.56 282 ALA A O 1
ATOM 2234 N N . ARG A 1 283 ? -2.782 -7.962 9.046 1.00 90.62 283 ARG A N 1
ATOM 2235 C CA . ARG A 1 283 ? -1.792 -9.040 9.013 1.00 90.62 283 ARG A CA 1
ATOM 2236 C C . ARG A 1 283 ? -1.786 -9.803 10.343 1.00 90.62 283 ARG A C 1
ATOM 2238 O O . ARG A 1 283 ? -1.835 -9.194 11.410 1.00 90.62 283 ARG A O 1
ATOM 2245 N N . GLY A 1 284 ? -1.758 -11.132 10.267 1.00 85.62 284 GLY A N 1
ATOM 2246 C CA . GLY A 1 284 ? -1.868 -12.031 11.423 1.00 85.62 284 GLY A CA 1
ATOM 2247 C C . GLY A 1 284 ? -3.304 -12.335 11.875 1.00 85.62 284 GLY A C 1
ATOM 2248 O O . GLY A 1 284 ? -3.492 -13.175 12.749 1.00 85.62 284 GLY A O 1
ATOM 2249 N N . VAL A 1 285 ? -4.319 -11.687 11.285 1.00 91.00 285 VAL A N 1
ATOM 2250 C CA . VAL A 1 285 ? -5.743 -12.003 11.521 1.00 91.00 285 VAL A CA 1
ATOM 2251 C C . VAL A 1 285 ? -6.411 -12.532 10.255 1.00 91.00 285 VAL A C 1
ATOM 2253 O O . VAL A 1 285 ? -7.217 -13.455 10.311 1.00 91.00 285 VAL A O 1
ATOM 2256 N N . VAL A 1 286 ? -6.088 -11.938 9.106 1.00 90.81 286 VAL A N 1
ATOM 2257 C CA . VAL A 1 286 ? -6.705 -12.263 7.817 1.00 90.81 286 VAL A CA 1
ATOM 2258 C C . VAL A 1 286 ? -5.796 -13.203 7.028 1.00 90.81 286 VAL A C 1
ATOM 2260 O O . VAL A 1 286 ? -4.618 -12.898 6.830 1.00 90.81 286 VAL A O 1
ATOM 2263 N N . SER A 1 287 ? -6.342 -14.318 6.531 1.00 86.06 287 SER A N 1
ATOM 2264 C CA . SER A 1 287 ? -5.574 -15.267 5.720 1.00 86.06 287 SER A CA 1
ATOM 2265 C C . SER A 1 287 ? -5.285 -14.703 4.327 1.00 86.06 287 SER A C 1
ATOM 2267 O O . SER A 1 287 ? -6.167 -14.148 3.663 1.00 86.06 287 SER A O 1
ATOM 2269 N N . SER A 1 288 ? -4.056 -14.892 3.838 1.00 86.12 288 SER A N 1
ATOM 2270 C CA . SER A 1 288 ? -3.684 -14.532 2.459 1.00 86.12 288 SER A CA 1
ATOM 2271 C C . SER A 1 288 ? -4.541 -15.281 1.429 1.00 86.12 288 SER A C 1
ATOM 2273 O O . SER A 1 288 ? -4.848 -14.744 0.367 1.00 86.12 288 SER A O 1
ATOM 2275 N N . GLN A 1 289 ? -5.011 -16.480 1.785 1.00 79.12 289 GLN A N 1
ATOM 2276 C CA . GLN A 1 289 ? -5.883 -17.293 0.948 1.00 79.12 289 GLN A CA 1
ATOM 2277 C C . GLN A 1 289 ? -7.231 -16.628 0.657 1.00 79.12 289 GLN A C 1
ATOM 2279 O O . GLN A 1 289 ? -7.736 -16.693 -0.464 1.00 79.12 289 GLN A O 1
ATOM 2284 N N . SER A 1 290 ? -7.797 -15.920 1.641 1.00 83.88 290 SER A N 1
ATOM 2285 C CA . SER A 1 290 ? -9.044 -15.176 1.440 1.00 83.88 290 SER A CA 1
ATOM 2286 C C . SER A 1 290 ? -8.937 -14.147 0.306 1.00 83.88 290 SER A C 1
ATOM 2288 O O . SER A 1 290 ? -9.920 -13.894 -0.383 1.00 83.88 290 SER A O 1
ATOM 2290 N N . VAL A 1 291 ? -7.739 -13.600 0.063 1.00 88.31 291 VAL A N 1
ATOM 2291 C CA . VAL A 1 291 ? -7.467 -12.636 -1.011 1.00 88.31 291 VAL A CA 1
ATOM 2292 C C . VAL A 1 291 ? -7.357 -13.328 -2.374 1.00 88.31 291 VAL A C 1
ATOM 2294 O O . VAL A 1 291 ? -7.893 -12.812 -3.359 1.00 88.31 291 VAL A O 1
ATOM 2297 N N . CYS A 1 292 ? -6.711 -14.500 -2.428 1.00 85.00 292 CYS A N 1
ATOM 2298 C CA . CYS A 1 292 ? -6.567 -15.309 -3.644 1.00 85.00 292 CYS A CA 1
ATOM 2299 C C . CYS A 1 292 ? -7.910 -15.835 -4.170 1.00 85.00 292 CYS A C 1
ATOM 2301 O O . CYS A 1 292 ? -8.076 -15.993 -5.375 1.00 85.00 292 CYS A O 1
ATOM 2303 N N . CYS A 1 293 ? -8.896 -16.040 -3.292 1.00 82.06 293 CYS A N 1
ATOM 2304 C CA . CYS A 1 293 ? -10.265 -16.398 -3.679 1.00 82.06 293 CYS A CA 1
ATOM 2305 C C . CYS A 1 293 ? -11.043 -15.264 -4.375 1.00 82.06 293 CYS A C 1
ATOM 2307 O O . CYS A 1 293 ? -12.174 -15.485 -4.806 1.00 82.06 293 CYS A O 1
ATOM 2309 N N . GLY A 1 294 ? -10.469 -14.063 -4.487 1.00 85.06 294 GLY A N 1
ATOM 2310 C CA . GLY A 1 294 ? -11.142 -12.910 -5.078 1.00 85.06 294 GLY A CA 1
ATOM 2311 C C . GLY A 1 294 ? -12.151 -12.241 -4.130 1.00 85.06 294 GLY A C 1
ATOM 2312 O O . GLY A 1 294 ? -12.141 -12.498 -2.925 1.00 85.06 294 GLY A O 1
ATOM 2313 N N . PRO A 1 295 ? -12.980 -11.317 -4.641 1.00 88.75 295 PRO A N 1
ATOM 2314 C CA . PRO A 1 295 ? -13.966 -10.569 -3.869 1.00 88.75 295 PRO A CA 1
ATOM 2315 C C . PRO A 1 295 ? -15.036 -11.437 -3.214 1.00 88.75 295 PRO A C 1
ATOM 2317 O O . PRO A 1 295 ? -15.360 -12.532 -3.680 1.00 88.75 295 PRO A O 1
ATOM 2320 N N . THR A 1 296 ? -15.659 -10.909 -2.159 1.00 86.88 296 THR A N 1
ATOM 2321 C CA . THR A 1 296 ? -16.763 -11.602 -1.488 1.00 86.88 296 THR A CA 1
ATOM 2322 C C . THR A 1 296 ? -17.965 -11.819 -2.413 1.00 86.88 296 THR A C 1
ATOM 2324 O O . THR A 1 296 ? -18.246 -11.044 -3.326 1.00 86.88 296 THR A O 1
ATOM 2327 N N . LYS A 1 297 ? -18.776 -12.844 -2.121 1.00 83.56 297 LYS A N 1
ATOM 2328 C CA . LYS A 1 297 ? -20.029 -13.109 -2.858 1.00 83.56 297 LYS A CA 1
ATOM 2329 C C . LYS A 1 297 ? -21.017 -11.931 -2.808 1.00 83.56 297 LYS A C 1
ATOM 2331 O O . LYS A 1 297 ? -21.844 -11.785 -3.700 1.00 83.56 297 LYS A O 1
ATOM 2336 N N . THR A 1 298 ? -20.909 -11.086 -1.781 1.00 81.56 298 THR A N 1
ATOM 2337 C CA . THR A 1 298 ? -21.725 -9.880 -1.563 1.00 81.56 298 THR A CA 1
ATOM 2338 C C . THR A 1 298 ? -21.115 -8.610 -2.162 1.00 81.56 298 THR A C 1
ATOM 2340 O O . THR A 1 298 ? -21.622 -7.515 -1.917 1.00 81.56 298 THR A O 1
ATOM 2343 N N . VAL A 1 299 ? -20.030 -8.712 -2.941 1.00 84.25 299 VAL A N 1
ATOM 2344 C CA . VAL A 1 299 ? -19.318 -7.550 -3.500 1.00 84.25 299 VAL A CA 1
ATOM 2345 C C . VAL A 1 299 ? -20.223 -6.646 -4.342 1.00 84.25 299 VAL A C 1
ATOM 2347 O O . VAL A 1 299 ? -20.030 -5.437 -4.386 1.00 84.25 299 VAL A O 1
ATOM 2350 N N . ARG A 1 300 ? -21.262 -7.203 -4.971 1.00 82.56 300 ARG A N 1
ATOM 2351 C CA . ARG A 1 300 ? -22.230 -6.426 -5.760 1.00 82.56 300 ARG A CA 1
ATOM 2352 C C . ARG A 1 300 ? -23.193 -5.595 -4.914 1.00 82.56 300 ARG A C 1
ATOM 2354 O O . ARG A 1 300 ? -23.742 -4.625 -5.423 1.00 82.56 300 ARG A O 1
ATOM 2361 N N . ASP A 1 301 ? -23.400 -5.970 -3.656 1.00 78.81 301 ASP A N 1
ATOM 2362 C CA . ASP A 1 301 ? -24.282 -5.245 -2.741 1.00 78.81 301 ASP A CA 1
ATOM 2363 C C . ASP A 1 301 ? -23.507 -4.210 -1.914 1.00 78.81 301 ASP A C 1
ATOM 2365 O O . ASP A 1 301 ? -23.984 -3.092 -1.736 1.00 78.81 301 ASP A O 1
ATOM 2369 N N . ASN A 1 302 ? -22.304 -4.565 -1.443 1.00 76.00 302 ASN A N 1
ATOM 2370 C CA . ASN A 1 302 ? -21.553 -3.781 -0.449 1.00 76.00 302 ASN A CA 1
ATOM 2371 C C . ASN A 1 302 ? -20.132 -3.384 -0.896 1.00 76.00 302 ASN A C 1
ATOM 2373 O O . ASN A 1 302 ? -19.368 -2.806 -0.119 1.00 76.00 302 ASN A O 1
ATOM 2377 N N . GLY A 1 303 ? -19.737 -3.754 -2.112 1.00 81.25 303 GLY A N 1
ATOM 2378 C CA . GLY A 1 303 ? -18.433 -3.438 -2.684 1.00 81.25 303 GLY A CA 1
ATOM 2379 C C . GLY A 1 303 ? -18.436 -2.152 -3.504 1.00 81.25 303 GLY A C 1
ATOM 2380 O O . GLY A 1 303 ? -19.424 -1.423 -3.599 1.00 81.25 303 GLY A O 1
ATOM 2381 N N . ARG A 1 304 ? -17.290 -1.869 -4.117 1.00 85.19 304 ARG A N 1
ATOM 2382 C CA . ARG A 1 304 ? -17.107 -0.750 -5.036 1.00 85.19 304 ARG A CA 1
ATOM 2383 C C . ARG A 1 304 ? -17.192 -1.237 -6.472 1.00 85.19 304 ARG A C 1
ATOM 2385 O O . ARG A 1 304 ? -16.454 -2.136 -6.863 1.00 85.19 304 ARG A O 1
ATOM 2392 N N . CYS A 1 305 ? -18.017 -0.559 -7.263 1.00 86.00 305 CYS A N 1
ATOM 2393 C CA . CYS A 1 305 ? -18.006 -0.680 -8.713 1.00 86.00 305 CYS A CA 1
ATOM 2394 C C . CYS A 1 305 ? -16.958 0.269 -9.316 1.00 86.00 305 CYS A C 1
ATOM 2396 O O . CYS A 1 305 ? -16.966 1.475 -9.056 1.00 86.00 305 CYS A O 1
ATOM 2398 N N . PHE A 1 306 ? -16.077 -0.270 -10.148 1.00 83.69 306 PHE A N 1
ATOM 2399 C CA . PHE A 1 306 ? -15.163 0.459 -11.016 1.00 83.69 306 PHE A CA 1
ATOM 2400 C C . PHE A 1 306 ? -15.732 0.384 -12.432 1.00 83.69 306 PHE A C 1
ATOM 2402 O O . PHE A 1 306 ? -15.665 -0.652 -13.092 1.00 83.69 306 PHE A O 1
ATOM 2409 N N . TRP A 1 307 ? -16.364 1.472 -12.859 1.00 80.75 307 TRP A N 1
ATOM 2410 C CA . TRP A 1 307 ? -16.995 1.597 -14.167 1.00 80.75 307 TRP A CA 1
ATOM 2411 C C . TRP A 1 307 ? -16.929 3.060 -14.615 1.00 80.75 307 TRP A C 1
ATOM 2413 O O . TRP A 1 307 ? -16.979 3.968 -13.780 1.00 80.75 307 TRP A O 1
ATOM 2423 N N . ASP A 1 308 ? -16.765 3.274 -15.916 1.00 74.31 308 ASP A N 1
ATOM 2424 C CA . ASP A 1 308 ? -16.650 4.587 -16.565 1.00 74.31 308 ASP A CA 1
ATOM 2425 C C . ASP A 1 308 ? -18.006 5.144 -17.041 1.00 74.31 308 ASP A C 1
ATOM 2427 O O . ASP A 1 308 ? -18.077 6.270 -17.531 1.00 74.31 308 ASP A O 1
ATOM 2431 N N . GLY A 1 309 ? -19.090 4.381 -16.876 1.00 69.81 309 GLY A N 1
ATOM 2432 C CA . GLY A 1 309 ? -20.429 4.778 -17.305 1.00 69.81 309 GLY A CA 1
ATOM 2433 C C . GLY A 1 309 ? -20.738 4.465 -18.770 1.00 69.81 309 GLY A C 1
ATOM 2434 O O . GLY A 1 309 ? -21.857 4.721 -19.217 1.00 69.81 309 GLY A O 1
ATOM 2435 N N . LEU A 1 310 ? -19.785 3.915 -19.527 1.00 68.25 310 LEU A N 1
ATOM 2436 C CA . LEU A 1 310 ? -19.969 3.595 -20.937 1.00 68.25 310 LEU A CA 1
ATOM 2437 C C . LEU A 1 310 ? -20.565 2.193 -21.083 1.00 68.25 310 LEU A C 1
ATOM 2439 O O . LEU A 1 310 ? -20.090 1.222 -20.495 1.00 68.25 310 LEU A O 1
ATOM 2443 N N . SER A 1 311 ? -21.614 2.067 -21.899 1.00 56.78 311 SER A N 1
ATOM 2444 C CA . SER A 1 311 ? -22.346 0.805 -22.098 1.00 56.78 311 SER A CA 1
ATOM 2445 C C . SER A 1 311 ? -21.511 -0.299 -22.757 1.00 56.78 311 SER A C 1
ATOM 2447 O O . SER A 1 311 ? -21.868 -1.470 -22.672 1.00 56.78 311 SER A O 1
ATOM 2449 N N . SER A 1 312 ? -20.417 0.066 -23.431 1.00 66.31 312 SER A N 1
ATOM 2450 C CA . SER A 1 312 ? -19.457 -0.858 -24.044 1.00 66.31 312 SER A CA 1
ATOM 2451 C C . SER A 1 312 ? -18.378 -1.348 -23.076 1.00 66.31 312 SER A C 1
ATOM 2453 O O . SER A 1 312 ? -17.738 -2.362 -23.355 1.00 66.31 312 SER A O 1
ATOM 2455 N N . SER A 1 313 ? -18.161 -0.643 -21.964 1.00 68.50 313 SER A N 1
ATOM 2456 C CA . SER A 1 313 ? -17.105 -0.959 -21.006 1.00 68.50 313 SER A CA 1
ATOM 2457 C C . SER A 1 313 ? -17.623 -1.933 -19.943 1.00 68.50 313 SER A C 1
ATOM 2459 O O . SER A 1 313 ? -18.726 -1.751 -19.417 1.00 68.50 313 SER A O 1
ATOM 2461 N N . PRO A 1 314 ? -16.859 -2.984 -19.602 1.00 77.44 314 PRO A N 1
ATOM 2462 C CA . PRO A 1 314 ? -17.223 -3.867 -18.502 1.00 77.44 314 PRO A CA 1
ATOM 2463 C C . PRO A 1 314 ? -17.208 -3.120 -17.160 1.00 77.44 314 PRO A C 1
ATOM 2465 O O . PRO A 1 314 ? -16.432 -2.188 -16.959 1.00 77.44 314 PRO A O 1
ATOM 2468 N N . ALA A 1 315 ? -18.045 -3.565 -16.223 1.00 85.75 315 ALA A N 1
ATOM 2469 C CA . ALA A 1 315 ? -17.993 -3.112 -14.839 1.00 85.75 315 ALA A CA 1
ATOM 2470 C C . ALA A 1 315 ? -17.152 -4.087 -14.011 1.00 85.75 315 ALA A C 1
ATOM 2472 O O . ALA A 1 315 ? -17.310 -5.307 -14.128 1.00 85.75 315 ALA A O 1
ATOM 2473 N N . TYR A 1 316 ? -16.295 -3.553 -13.145 1.00 87.75 316 TYR A N 1
ATOM 2474 C CA . TYR A 1 316 ? -15.473 -4.348 -12.238 1.00 87.75 316 TYR A CA 1
ATOM 2475 C C . TYR A 1 316 ? -15.870 -4.110 -10.790 1.00 87.75 316 TYR A C 1
ATOM 2477 O O . TYR A 1 316 ? -16.244 -2.998 -10.427 1.00 87.75 316 TYR A O 1
ATOM 2485 N N . TRP A 1 317 ? -15.766 -5.136 -9.952 1.00 88.69 317 TRP A N 1
ATOM 2486 C CA . TRP A 1 317 ? -16.165 -5.049 -8.548 1.00 88.69 317 TRP A CA 1
ATOM 2487 C C . TRP A 1 317 ? -15.068 -5.544 -7.613 1.00 88.69 317 TRP A C 1
ATOM 2489 O O . TRP A 1 317 ? -14.416 -6.546 -7.902 1.00 88.69 317 TRP A O 1
ATOM 2499 N N . ASP A 1 318 ? -14.903 -4.853 -6.484 1.00 91.69 318 ASP A N 1
ATOM 2500 C CA . ASP A 1 318 ? -14.070 -5.300 -5.363 1.00 91.69 318 ASP A CA 1
ATOM 2501 C C . ASP A 1 318 ? -14.683 -4.922 -4.016 1.00 91.69 318 ASP A C 1
ATOM 2503 O O . ASP A 1 318 ? -15.476 -3.982 -3.915 1.00 91.69 318 ASP A O 1
ATOM 2507 N N . ASP A 1 319 ? -14.279 -5.623 -2.963 1.00 90.19 319 ASP A N 1
ATOM 2508 C CA . ASP A 1 319 ? -14.577 -5.214 -1.599 1.00 90.19 319 ASP A CA 1
ATOM 2509 C C . ASP A 1 319 ? -13.841 -3.905 -1.279 1.00 90.19 319 ASP A C 1
ATOM 2511 O O . ASP A 1 319 ? -12.669 -3.720 -1.605 1.00 90.19 319 ASP A O 1
ATOM 2515 N N . VAL A 1 320 ? -14.530 -2.983 -0.611 1.00 89.38 320 VAL A N 1
ATOM 2516 C CA . VAL A 1 320 ? -13.964 -1.701 -0.174 1.00 89.38 320 VAL A CA 1
ATOM 2517 C C . VAL A 1 320 ? -14.342 -1.453 1.272 1.00 89.38 320 VAL A C 1
ATOM 2519 O O . VAL A 1 320 ? -15.481 -1.720 1.637 1.00 89.38 320 VAL A O 1
ATOM 2522 N N . LEU A 1 321 ? -13.428 -0.922 2.081 1.00 90.75 321 LEU A N 1
ATOM 2523 C CA . LEU A 1 321 ? -13.740 -0.475 3.438 1.00 90.75 321 LEU A CA 1
ATOM 2524 C C . LEU A 1 321 ? -14.441 0.889 3.418 1.00 90.75 321 LEU A C 1
ATOM 2526 O O . LEU A 1 321 ? -14.068 1.794 2.670 1.00 90.75 321 LEU A O 1
ATOM 2530 N N . THR A 1 322 ? -15.441 1.045 4.275 1.00 88.94 322 THR A N 1
ATOM 2531 C CA . THR A 1 322 ? -16.071 2.326 4.600 1.00 88.94 322 THR A CA 1
ATOM 2532 C C . THR A 1 322 ? -15.174 3.138 5.536 1.00 88.94 322 THR A C 1
ATOM 2534 O O . THR A 1 322 ? -14.274 2.605 6.187 1.00 88.94 322 THR A O 1
ATOM 2537 N N . ALA A 1 323 ? -15.435 4.440 5.653 1.00 88.81 323 ALA A N 1
ATOM 2538 C CA . ALA A 1 323 ? -14.698 5.286 6.590 1.00 88.81 323 ALA A CA 1
ATOM 2539 C C . ALA A 1 323 ? -14.852 4.832 8.051 1.00 88.81 323 ALA A C 1
ATOM 2541 O O . ALA A 1 323 ? -13.878 4.794 8.787 1.00 88.81 323 ALA A O 1
ATOM 2542 N N . ALA A 1 324 ? -16.057 4.410 8.432 1.00 87.50 324 ALA A N 1
ATOM 2543 C CA . ALA A 1 324 ? -16.370 3.895 9.760 1.00 87.50 324 ALA A CA 1
ATOM 2544 C C . ALA A 1 324 ? -15.569 2.622 10.109 1.00 87.50 324 ALA A C 1
ATOM 2546 O O . ALA A 1 324 ? -15.091 2.451 11.230 1.00 87.50 324 ALA A O 1
ATOM 2547 N N . GLU A 1 325 ? -15.378 1.734 9.131 1.00 92.06 325 GLU A N 1
ATOM 2548 C CA . GLU A 1 325 ? -14.547 0.537 9.296 1.00 92.06 325 GLU A CA 1
ATOM 2549 C C . GLU A 1 325 ? -13.055 0.885 9.364 1.00 92.06 325 GLU A C 1
ATOM 2551 O O . GLU A 1 325 ? -12.325 0.281 10.145 1.00 92.06 325 GLU A O 1
ATOM 2556 N N . LEU A 1 326 ? -12.591 1.881 8.599 1.00 94.19 326 LEU A N 1
ATOM 2557 C CA . LEU A 1 326 ? -11.222 2.394 8.722 1.00 94.19 326 LEU A CA 1
ATOM 2558 C C . LEU A 1 326 ? -10.980 3.021 10.097 1.00 94.19 326 LEU A C 1
ATOM 2560 O O . LEU A 1 326 ? -9.939 2.768 10.700 1.00 94.19 326 LEU A O 1
ATOM 2564 N N . ASP A 1 327 ? -11.948 3.775 10.616 1.00 94.00 327 ASP A N 1
ATOM 2565 C CA . ASP A 1 327 ? -11.898 4.351 11.958 1.00 94.00 327 ASP A CA 1
ATOM 2566 C C . ASP A 1 327 ? -11.793 3.254 13.025 1.00 94.00 327 ASP A C 1
ATOM 2568 O O . ASP A 1 327 ? -10.982 3.355 13.948 1.00 94.00 327 ASP A O 1
ATOM 2572 N N . LEU A 1 328 ? -12.556 2.166 12.874 1.00 95.00 328 LEU A N 1
ATOM 2573 C CA . LEU A 1 328 ? -12.440 0.996 13.741 1.00 95.00 328 LEU A CA 1
ATOM 2574 C C . LEU A 1 328 ? -11.050 0.352 13.647 1.00 95.00 328 LEU A C 1
ATOM 2576 O O . LEU A 1 328 ? -10.424 0.116 14.680 1.00 95.00 328 LEU A O 1
ATOM 2580 N N . ILE A 1 329 ? -10.557 0.081 12.432 1.00 96.31 329 ILE A N 1
ATOM 2581 C CA . ILE A 1 329 ? -9.254 -0.567 12.219 1.00 96.31 329 ILE A CA 1
ATOM 2582 C C . ILE A 1 329 ? -8.117 0.287 12.782 1.00 96.31 329 ILE A C 1
ATOM 2584 O O . ILE A 1 329 ? -7.207 -0.252 13.399 1.00 96.31 329 ILE A O 1
ATOM 2588 N N . CYS A 1 330 ? -8.167 1.608 12.612 1.00 96.56 330 CYS A N 1
ATOM 2589 C CA . CYS A 1 330 ? -7.162 2.531 13.142 1.00 96.56 330 CYS A CA 1
ATOM 2590 C C . CYS A 1 330 ? -7.314 2.799 14.652 1.00 96.56 330 CYS A C 1
ATOM 2592 O O . CYS A 1 330 ? -6.459 3.463 15.248 1.00 96.56 330 CYS A O 1
ATOM 2594 N N . GLY A 1 331 ? -8.381 2.295 15.279 1.00 95.69 331 GLY A N 1
ATOM 2595 C CA . GLY A 1 331 ? -8.656 2.471 16.701 1.00 95.69 331 GLY A CA 1
ATOM 2596 C C . GLY A 1 331 ? -8.998 3.915 17.062 1.00 95.69 331 GLY A C 1
ATOM 2597 O O . GLY A 1 331 ? -8.391 4.482 17.970 1.00 95.69 331 GLY A O 1
ATOM 2598 N N . VAL A 1 332 ? -9.916 4.530 16.312 1.00 94.69 332 VAL A N 1
ATOM 2599 C CA . VAL A 1 332 ? -10.363 5.914 16.510 1.00 94.69 332 VAL A CA 1
ATOM 2600 C C . VAL A 1 332 ? -11.354 6.014 17.671 1.00 94.69 332 VAL A C 1
ATOM 2602 O O . VAL A 1 332 ? -12.334 5.273 17.733 1.00 94.69 332 VAL A O 1
ATOM 2605 N N . TYR A 1 333 ? -11.137 6.993 18.546 1.00 93.31 333 TYR A N 1
ATOM 2606 C CA . TYR A 1 333 ? -12.082 7.461 19.556 1.00 93.31 333 TYR A CA 1
ATOM 2607 C C . TYR A 1 333 ? -12.561 8.878 19.227 1.00 93.31 333 TYR A C 1
ATOM 2609 O O . TYR A 1 333 ? -11.778 9.726 18.787 1.00 93.31 333 TYR A O 1
ATOM 2617 N N . GLU A 1 334 ? -13.825 9.162 19.539 1.00 91.69 334 GLU A N 1
ATOM 2618 C CA . GLU A 1 334 ? -14.361 10.524 19.578 1.00 91.69 334 GLU A CA 1
ATOM 2619 C C . GLU A 1 334 ? -14.222 11.076 21.003 1.00 91.69 334 GLU A C 1
ATOM 2621 O O . GLU A 1 334 ? -14.933 10.662 21.913 1.00 91.69 334 GLU A O 1
ATOM 2626 N N . VAL A 1 335 ? -13.305 12.017 21.223 1.00 90.75 335 VAL A N 1
ATOM 2627 C CA . VAL A 1 335 ? -13.023 12.582 22.552 1.00 90.75 335 VAL A CA 1
ATOM 2628 C C . VAL A 1 335 ? -13.593 13.990 22.657 1.00 90.75 335 VAL A C 1
ATOM 2630 O O . VAL A 1 335 ? -13.348 14.828 21.791 1.00 90.75 335 VAL A O 1
ATOM 2633 N N . ALA A 1 336 ? -14.321 14.291 23.728 1.00 89.75 336 ALA A N 1
ATOM 2634 C CA . ALA A 1 336 ? -14.836 15.634 23.981 1.00 89.75 336 ALA A CA 1
ATOM 2635 C C . ALA A 1 336 ? -13.718 16.684 24.116 1.00 89.75 336 ALA A C 1
ATOM 2637 O O . ALA A 1 336 ? -12.738 16.470 24.820 1.00 89.75 336 ALA A O 1
ATOM 2638 N N . THR A 1 337 ? -13.869 17.865 23.514 1.00 85.19 337 THR A N 1
ATOM 2639 C CA . THR A 1 337 ? -12.915 18.977 23.719 1.00 85.19 337 THR A CA 1
ATOM 2640 C C . THR A 1 337 ? -13.240 19.788 24.979 1.00 85.19 337 THR A C 1
ATOM 2642 O O . THR A 1 337 ? -12.391 20.503 25.514 1.00 85.19 337 THR A O 1
ATOM 2645 N N . GLY A 1 338 ? -14.472 19.667 25.485 1.00 79.56 338 GLY A N 1
ATOM 2646 C CA . GLY A 1 338 ? -14.997 20.499 26.569 1.00 79.56 338 GLY A CA 1
ATOM 2647 C C . GLY A 1 338 ? -15.590 21.831 26.105 1.00 79.56 338 GLY A C 1
ATOM 2648 O O . GLY A 1 338 ? -16.154 22.539 26.933 1.00 79.56 338 GLY A O 1
ATOM 2649 N N . GLN A 1 339 ? -15.500 22.164 24.815 1.00 78.38 339 GLN A N 1
ATOM 2650 C CA . GLN A 1 339 ? -16.151 23.340 24.240 1.00 78.38 339 GLN A CA 1
ATOM 2651 C C . GLN A 1 339 ? -17.549 22.969 23.726 1.00 78.38 339 GLN A C 1
ATOM 2653 O O . GLN A 1 339 ? -17.770 21.863 23.227 1.00 78.38 339 GLN A O 1
ATOM 2658 N N . ARG A 1 340 ? -18.515 23.878 23.889 1.00 71.31 340 ARG A N 1
ATOM 2659 C CA . ARG A 1 340 ? -19.842 23.746 23.275 1.00 71.31 340 ARG A CA 1
ATOM 2660 C C . ARG A 1 340 ? -19.794 24.326 21.872 1.00 71.31 340 ARG A C 1
ATOM 2662 O O . ARG A 1 340 ? -19.189 25.377 21.670 1.00 71.31 340 ARG A O 1
ATOM 2669 N N . ASP A 1 341 ? -20.426 23.642 20.931 1.00 64.12 341 ASP A N 1
ATOM 2670 C CA . ASP A 1 341 ? -20.603 24.172 19.589 1.00 64.12 341 ASP A CA 1
ATOM 2671 C C . ASP A 1 341 ? -21.555 25.377 19.672 1.00 64.12 341 ASP A C 1
ATOM 2673 O O . ASP A 1 341 ? -22.663 25.278 20.194 1.00 64.12 341 ASP A O 1
ATOM 2677 N N . SER A 1 342 ? -21.117 26.554 19.228 1.00 62.69 342 SER A N 1
ATOM 2678 C CA . SER A 1 342 ? -21.913 27.782 19.339 1.00 62.69 342 SER A CA 1
ATOM 2679 C C . SER A 1 342 ? -23.137 27.774 18.417 1.00 62.69 342 SER A C 1
ATOM 2681 O O . SER A 1 342 ? -23.977 28.667 18.518 1.00 62.69 342 SER A O 1
ATOM 2683 N N . HIS A 1 343 ? -23.236 26.805 17.498 1.00 57.44 343 HIS A N 1
ATOM 2684 C CA . HIS A 1 343 ? -24.314 26.682 16.509 1.00 57.44 343 HIS A CA 1
ATOM 2685 C C . HIS A 1 343 ? -25.069 25.338 16.570 1.00 57.44 343 HIS A C 1
ATOM 2687 O O . HIS A 1 343 ? -25.991 25.125 15.780 1.00 57.44 343 HIS A O 1
ATOM 2693 N N . ARG A 1 344 ? -24.730 24.431 17.499 1.00 56.38 344 ARG A N 1
ATOM 2694 C CA . ARG A 1 344 ? -25.458 23.170 17.744 1.00 56.38 344 ARG A CA 1
ATOM 2695 C C . ARG A 1 344 ? -25.537 22.884 19.241 1.00 56.38 344 ARG A C 1
ATOM 2697 O O . ARG A 1 344 ? -24.580 23.134 19.957 1.00 56.38 344 ARG A O 1
ATOM 2704 N N . ASP A 1 345 ? -26.600 22.221 19.695 1.00 58.81 345 ASP A N 1
ATOM 2705 C CA . ASP A 1 345 ? -26.728 21.691 21.072 1.00 58.81 345 ASP A CA 1
ATOM 2706 C C . ASP A 1 345 ? -25.748 20.527 21.387 1.00 58.81 345 ASP A C 1
ATOM 2708 O O . ASP A 1 345 ? -25.993 19.694 22.259 1.00 58.81 345 ASP A O 1
ATOM 2712 N N . GLY A 1 346 ? -24.625 20.436 20.666 1.00 65.56 346 GLY A N 1
ATOM 2713 C CA . GLY A 1 346 ? -23.629 19.377 20.768 1.00 65.56 346 GLY A CA 1
ATOM 2714 C C . GLY A 1 346 ? -22.329 19.847 21.417 1.00 65.56 346 GLY A C 1
ATOM 2715 O O . GLY A 1 346 ? -21.880 20.981 21.247 1.00 65.56 346 GLY A O 1
ATOM 2716 N N . GLN A 1 347 ? -21.685 18.945 22.155 1.00 72.31 347 GLN A N 1
ATOM 2717 C CA . GLN A 1 347 ? -20.312 19.150 22.599 1.00 72.31 347 GLN A CA 1
ATOM 2718 C C . GLN A 1 347 ? -19.361 18.945 21.419 1.00 72.31 347 GLN A C 1
ATOM 2720 O O . GLN A 1 347 ? -19.487 17.962 20.688 1.00 72.31 347 GLN A O 1
ATOM 2725 N N . GLN A 1 348 ? -18.396 19.845 21.244 1.00 82.50 348 GLN A N 1
ATOM 2726 C CA . GLN A 1 348 ? -17.361 19.669 20.236 1.00 82.50 348 GLN A CA 1
ATOM 2727 C C . GLN A 1 348 ? -16.486 18.464 20.614 1.00 82.50 348 GLN A C 1
ATOM 2729 O O . GLN A 1 348 ? -16.085 18.292 21.770 1.00 82.50 348 GLN A O 1
ATOM 2734 N N . THR A 1 349 ? -16.190 17.622 19.629 1.00 86.38 349 THR A N 1
ATOM 2735 C CA . THR A 1 349 ? -15.333 16.444 19.775 1.00 86.38 349 THR A CA 1
ATOM 2736 C C . THR A 1 349 ? -14.117 16.542 18.860 1.00 86.38 349 THR A C 1
ATOM 2738 O O . THR A 1 349 ? -14.093 17.294 17.885 1.00 86.38 349 THR A O 1
ATOM 2741 N N . ARG A 1 350 ? -13.075 15.783 19.194 1.00 89.25 350 ARG A N 1
ATOM 2742 C CA . ARG A 1 350 ? -11.902 15.544 18.354 1.00 89.25 350 ARG A CA 1
ATOM 2743 C C . ARG A 1 350 ? -11.734 14.045 18.138 1.00 89.25 350 ARG A C 1
ATOM 2745 O O . ARG A 1 350 ? -11.950 13.262 19.059 1.00 89.25 350 ARG A O 1
ATOM 2752 N N . CYS A 1 351 ? -11.307 13.661 16.941 1.00 91.06 351 CYS A N 1
ATOM 2753 C CA . CYS A 1 351 ? -10.956 12.277 16.639 1.00 91.06 351 CYS A CA 1
ATOM 2754 C C . CYS A 1 351 ? -9.482 12.036 16.976 1.00 91.06 351 CYS A C 1
ATOM 2756 O O . CYS A 1 351 ? -8.604 12.759 16.490 1.00 91.06 351 CYS A O 1
ATOM 2758 N N . VAL A 1 352 ? -9.214 11.028 17.800 1.00 93.88 352 VAL A N 1
ATOM 2759 C CA . VAL A 1 352 ? -7.863 10.574 18.161 1.00 93.88 352 VAL A CA 1
ATOM 2760 C C . VAL A 1 352 ? -7.758 9.069 17.946 1.00 93.88 352 VAL A C 1
ATOM 2762 O O . VAL A 1 352 ? -8.766 8.378 18.024 1.00 93.88 352 VAL A O 1
ATOM 2765 N N . SER A 1 353 ? -6.572 8.548 17.644 1.00 95.50 353 SER A N 1
ATOM 2766 C CA . SER A 1 353 ? -6.418 7.170 17.155 1.00 95.50 353 SER A CA 1
ATOM 2767 C C . SER A 1 353 ? -5.148 6.486 17.645 1.00 95.50 353 SER A C 1
ATOM 2769 O O . SER A 1 353 ? -4.132 7.144 17.893 1.00 95.50 353 SER A O 1
ATOM 2771 N N . TRP A 1 354 ? -5.212 5.155 17.757 1.00 96.12 354 TRP A N 1
ATOM 2772 C CA . TRP A 1 354 ? -4.054 4.310 18.060 1.00 96.12 354 TRP A CA 1
ATOM 2773 C C . TRP A 1 354 ? -3.067 4.247 16.899 1.00 96.12 354 TRP A C 1
ATOM 2775 O O . TRP A 1 354 ? -1.857 4.285 17.129 1.00 96.12 354 TRP A O 1
ATOM 2785 N N . TRP A 1 355 ? -3.578 4.207 15.669 1.00 96.75 355 TRP A N 1
ATOM 2786 C CA . TRP A 1 355 ? -2.806 4.087 14.436 1.00 96.75 355 TRP A CA 1
ATOM 2787 C C . TRP A 1 355 ? -3.183 5.190 13.444 1.00 96.75 355 TRP A C 1
ATOM 2789 O O . TRP A 1 355 ? -4.319 5.668 13.465 1.00 96.75 355 TRP A O 1
ATOM 2799 N N . PRO A 1 356 ? -2.261 5.615 12.564 1.00 96.00 356 PRO A N 1
ATOM 2800 C CA . PRO A 1 356 ? -2.551 6.659 11.597 1.00 96.00 356 PRO A CA 1
ATOM 2801 C C . PRO A 1 356 ? -3.635 6.207 10.619 1.00 96.00 356 PRO A C 1
ATOM 2803 O O . PRO A 1 356 ? -3.581 5.116 10.054 1.00 96.00 356 PRO A O 1
ATOM 2806 N N . LEU A 1 357 ? -4.595 7.097 10.380 1.00 93.44 357 LEU A N 1
ATOM 2807 C CA . LEU A 1 357 ? -5.586 6.936 9.320 1.00 93.44 357 LEU A CA 1
ATOM 2808 C C . LEU A 1 357 ? -4.923 6.990 7.933 1.00 93.44 357 LEU A C 1
ATOM 2810 O O . LEU A 1 357 ? -3.884 7.650 7.785 1.00 93.44 357 LEU A O 1
ATOM 2814 N N . PRO A 1 358 ? -5.546 6.411 6.884 1.00 91.81 358 PRO A N 1
ATOM 2815 C CA . PRO A 1 358 ? -4.983 6.406 5.532 1.00 91.81 358 PRO A CA 1
ATOM 2816 C C . PRO A 1 358 ? -4.562 7.795 5.036 1.00 91.81 358 PRO A C 1
ATOM 2818 O O . PRO A 1 358 ? -3.492 7.945 4.457 1.00 91.81 358 PRO A O 1
ATOM 2821 N N . GLY A 1 359 ? -5.342 8.838 5.341 1.00 88.62 359 GLY A N 1
ATOM 2822 C CA . GLY A 1 359 ? -5.027 10.215 4.942 1.00 88.62 359 GLY A CA 1
ATOM 2823 C C . GLY A 1 359 ? -3.837 10.866 5.667 1.00 88.62 359 GLY A C 1
ATOM 2824 O O . GLY A 1 359 ? -3.351 11.895 5.201 1.00 88.62 359 GLY A O 1
ATOM 2825 N N . ALA A 1 360 ? -3.379 10.322 6.801 1.00 91.56 360 ALA A N 1
ATOM 2826 C CA . ALA A 1 360 ? -2.112 10.714 7.429 1.00 91.56 360 ALA A CA 1
ATOM 2827 C C . ALA A 1 360 ? -0.955 9.833 6.949 1.00 91.56 360 ALA A C 1
ATOM 2829 O O . ALA A 1 360 ? 0.114 10.359 6.641 1.00 91.56 360 ALA A O 1
ATOM 2830 N N . TRP A 1 361 ? -1.183 8.519 6.843 1.00 92.06 361 TRP A N 1
ATOM 2831 C CA . TRP A 1 361 ? -0.191 7.571 6.336 1.00 92.06 361 TRP A CA 1
ATOM 2832 C C . TRP A 1 361 ? 0.253 7.927 4.917 1.00 92.06 361 TRP A C 1
ATOM 2834 O O . TRP A 1 361 ? 1.446 7.965 4.639 1.00 92.06 361 TRP A O 1
ATOM 2844 N N . GLN A 1 362 ? -0.689 8.282 4.040 1.00 85.81 362 GLN A N 1
ATOM 2845 C CA . GLN A 1 362 ? -0.409 8.578 2.636 1.00 85.81 362 GLN A CA 1
ATOM 2846 C C . GLN A 1 362 ? 0.600 9.720 2.447 1.00 85.81 362 GLN A C 1
ATOM 2848 O O . GLN A 1 362 ? 1.395 9.688 1.512 1.00 85.81 362 GLN A O 1
ATOM 2853 N N . THR A 1 363 ? 0.569 10.715 3.335 1.00 84.31 363 THR A N 1
ATOM 2854 C CA . THR A 1 363 ? 1.469 11.878 3.315 1.00 84.31 363 THR A CA 1
ATOM 2855 C C . THR A 1 363 ? 2.726 11.688 4.164 1.00 84.31 363 THR A C 1
ATOM 2857 O O . THR A 1 363 ? 3.506 12.627 4.306 1.00 84.31 363 THR A O 1
ATOM 2860 N N . SER A 1 364 ? 2.895 10.522 4.788 1.00 86.31 364 SER A N 1
ATOM 2861 C CA . SER A 1 364 ? 4.074 10.227 5.598 1.00 86.31 364 SER A CA 1
ATOM 2862 C C . SER A 1 364 ? 5.290 9.937 4.726 1.00 86.31 364 SER A C 1
ATOM 2864 O O . SER A 1 364 ? 5.158 9.422 3.617 1.00 86.31 364 SER A O 1
ATOM 2866 N N . GLY A 1 365 ? 6.488 10.183 5.257 1.00 82.69 365 GLY A N 1
ATOM 2867 C CA . GLY A 1 365 ? 7.721 9.760 4.583 1.00 82.69 365 GLY A CA 1
ATOM 2868 C C . GLY A 1 365 ? 8.021 8.263 4.713 1.00 82.69 365 GLY A C 1
ATOM 2869 O O . GLY A 1 365 ? 8.991 7.794 4.128 1.00 82.69 365 GLY A O 1
ATOM 2870 N N . LEU A 1 366 ? 7.193 7.518 5.455 1.00 85.38 366 LEU A N 1
ATOM 2871 C CA . LEU A 1 366 ? 7.219 6.054 5.491 1.00 85.38 366 LEU A CA 1
ATOM 2872 C C . LEU A 1 366 ? 6.444 5.441 4.316 1.00 85.38 366 LEU A C 1
ATOM 2874 O O . LEU A 1 366 ? 6.661 4.287 3.964 1.00 85.38 366 LEU A O 1
ATOM 2878 N N . ASN A 1 367 ? 5.548 6.200 3.680 1.00 86.69 367 ASN A N 1
ATOM 2879 C CA . ASN A 1 367 ? 4.736 5.692 2.585 1.00 86.69 367 ASN A CA 1
ATOM 2880 C C . ASN A 1 367 ? 5.493 5.716 1.246 1.00 86.69 367 ASN A C 1
ATOM 2882 O O . ASN A 1 367 ? 5.370 6.660 0.468 1.00 86.69 367 ASN A O 1
ATOM 2886 N N . MET A 1 368 ? 6.223 4.637 0.962 1.00 82.06 368 MET A N 1
ATOM 2887 C CA . MET A 1 368 ? 6.870 4.372 -0.334 1.00 82.06 368 MET A CA 1
ATOM 2888 C C . MET A 1 368 ? 6.043 3.420 -1.218 1.00 82.06 368 MET A C 1
ATOM 2890 O O . MET A 1 368 ? 6.584 2.674 -2.026 1.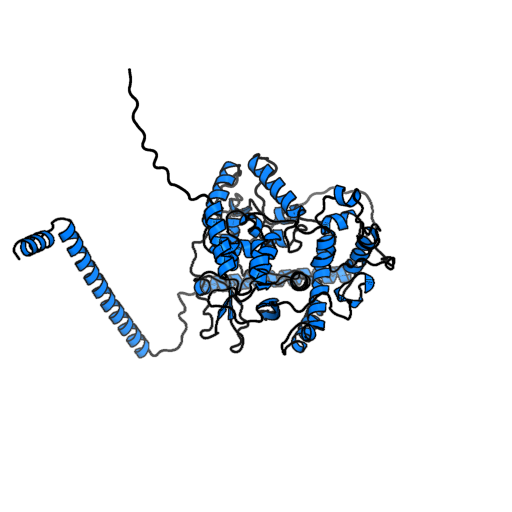00 82.06 368 MET A O 1
ATOM 2894 N N . GLY A 1 369 ? 4.723 3.355 -1.006 1.00 84.62 369 GLY A N 1
ATOM 2895 C CA . GLY A 1 369 ? 3.817 2.458 -1.736 1.00 84.62 369 GLY A CA 1
ATOM 2896 C C . GLY A 1 369 ? 3.874 0.978 -1.324 1.00 84.62 369 GLY A C 1
ATOM 2897 O O . GLY A 1 369 ? 2.958 0.230 -1.660 1.00 84.62 369 GLY A O 1
ATOM 2898 N N . HIS A 1 370 ? 4.894 0.571 -0.568 1.00 88.00 370 HIS A N 1
ATOM 2899 C CA . HIS A 1 370 ? 5.072 -0.768 -0.004 1.00 88.00 370 HIS A CA 1
ATOM 2900 C C . HIS A 1 370 ? 5.519 -0.683 1.463 1.00 88.00 370 HIS A C 1
ATOM 2902 O O . HIS A 1 370 ? 5.895 0.385 1.954 1.00 88.00 370 HIS A O 1
ATOM 2908 N N . TRP A 1 371 ? 5.446 -1.803 2.180 1.00 90.56 371 TRP A N 1
ATOM 2909 C CA . TRP A 1 371 ? 5.853 -1.908 3.577 1.00 90.56 371 TRP A CA 1
ATOM 2910 C C . TRP A 1 371 ? 7.354 -2.191 3.676 1.00 90.56 371 TRP A C 1
ATOM 2912 O O . TRP A 1 371 ? 7.807 -3.290 3.366 1.00 90.56 371 TRP A O 1
ATOM 2922 N N . THR A 1 372 ? 8.130 -1.192 4.097 1.00 87.06 372 THR A N 1
ATOM 2923 C CA . THR A 1 372 ? 9.597 -1.281 4.218 1.00 87.06 372 THR A CA 1
ATOM 2924 C C . THR A 1 372 ? 10.036 -1.745 5.611 1.00 87.06 372 THR A C 1
ATOM 2926 O O . THR A 1 372 ? 9.247 -1.649 6.559 1.00 87.06 372 THR A O 1
ATOM 2929 N N . PRO A 1 373 ? 11.300 -2.175 5.804 1.00 86.06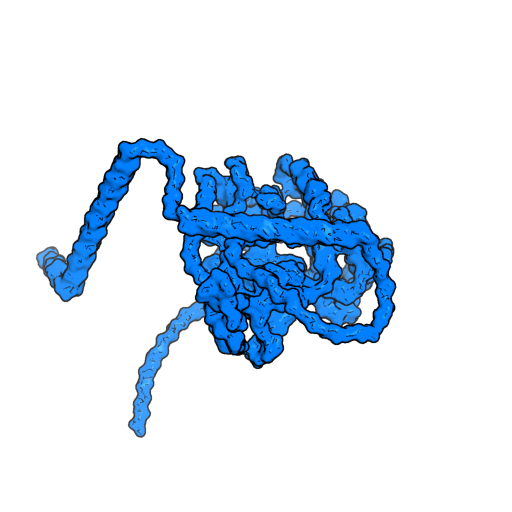 373 PRO A N 1
ATOM 2930 C CA . PRO A 1 373 ? 11.815 -2.467 7.143 1.00 86.06 373 PRO A CA 1
ATOM 2931 C C . PRO A 1 373 ? 11.692 -1.270 8.098 1.00 86.06 373 PRO A C 1
ATOM 2933 O O . PRO A 1 373 ? 11.373 -1.445 9.270 1.00 86.06 373 PRO A O 1
ATOM 2936 N N . ALA A 1 374 ? 11.842 -0.040 7.590 1.00 84.31 374 ALA A N 1
ATOM 2937 C CA . ALA A 1 374 ? 11.612 1.180 8.364 1.00 84.31 374 ALA A CA 1
ATOM 2938 C C . ALA A 1 374 ? 10.147 1.325 8.826 1.00 84.31 374 ALA A C 1
ATOM 2940 O O . ALA A 1 374 ? 9.903 1.753 9.955 1.00 84.31 374 ALA A O 1
ATOM 2941 N N . CYS A 1 375 ? 9.171 0.933 7.993 1.00 89.31 375 CYS A N 1
ATOM 2942 C CA . CYS A 1 375 ? 7.761 0.890 8.397 1.00 89.31 375 CYS A CA 1
ATOM 2943 C C . CYS A 1 375 ? 7.544 -0.101 9.546 1.00 89.31 375 CYS A C 1
ATOM 2945 O O . CYS A 1 375 ? 6.860 0.228 10.515 1.00 89.31 375 CYS A O 1
ATOM 2947 N N . GLU A 1 376 ? 8.141 -1.293 9.460 1.00 92.00 376 GLU A N 1
ATOM 2948 C CA . GLU A 1 376 ? 8.009 -2.317 10.501 1.00 92.00 376 GLU A CA 1
ATOM 2949 C C . GLU A 1 376 ? 8.703 -1.911 11.796 1.00 92.00 376 GLU A C 1
ATOM 2951 O O . GLU A 1 376 ? 8.104 -2.035 12.859 1.00 92.00 376 GLU A O 1
ATOM 2956 N N . ALA A 1 377 ? 9.918 -1.363 11.724 1.00 89.56 377 ALA A N 1
ATOM 2957 C CA . ALA A 1 377 ? 10.635 -0.864 12.893 1.00 89.56 377 ALA A CA 1
ATOM 2958 C C . ALA A 1 377 ? 9.818 0.210 13.626 1.00 89.56 377 ALA A C 1
ATOM 2960 O O . ALA A 1 377 ? 9.620 0.121 14.839 1.00 89.56 377 ALA A O 1
ATOM 2961 N N . TRP A 1 378 ? 9.262 1.175 12.883 1.00 92.00 378 TRP A N 1
ATOM 2962 C CA . TRP A 1 378 ? 8.361 2.189 13.432 1.00 92.00 378 TRP A CA 1
ATOM 2963 C C . TRP A 1 378 ? 7.105 1.568 14.066 1.00 92.00 378 TRP A C 1
ATOM 2965 O O . TRP A 1 378 ? 6.725 1.928 15.183 1.00 92.00 378 TRP A O 1
ATOM 2975 N N . PHE A 1 379 ? 6.466 0.617 13.378 1.00 94.44 379 PHE A N 1
ATOM 2976 C CA . PHE A 1 379 ? 5.247 -0.035 13.855 1.00 94.44 379 PHE A CA 1
ATOM 2977 C C . PHE A 1 379 ? 5.499 -0.817 15.149 1.00 94.44 379 PHE A C 1
ATOM 2979 O O . PHE A 1 379 ? 4.753 -0.663 16.117 1.00 94.44 379 PHE A O 1
ATOM 2986 N N . GLN A 1 380 ? 6.568 -1.615 15.186 1.00 94.25 380 GLN A N 1
ATOM 2987 C CA . GLN A 1 380 ? 6.950 -2.425 16.342 1.00 94.25 380 GLN A CA 1
ATOM 2988 C C . GLN A 1 380 ? 7.374 -1.562 17.525 1.00 94.25 380 GLN A C 1
ATOM 2990 O O . GLN A 1 380 ? 6.953 -1.826 18.651 1.00 94.25 380 GLN A O 1
ATOM 2995 N N . GLN A 1 381 ? 8.138 -0.493 17.283 1.00 93.62 381 GLN A N 1
ATOM 2996 C CA . GLN A 1 381 ? 8.495 0.470 18.321 1.00 93.62 381 GLN A CA 1
ATOM 2997 C C . GLN A 1 381 ? 7.239 1.072 18.955 1.00 93.62 381 GLN A C 1
ATOM 2999 O O . GLN A 1 381 ? 7.101 1.069 20.180 1.00 93.62 381 GLN A O 1
ATOM 3004 N N . ARG A 1 382 ? 6.290 1.537 18.134 1.00 94.44 382 ARG A N 1
ATOM 3005 C CA . ARG A 1 382 ? 5.027 2.076 18.639 1.00 94.44 382 ARG A CA 1
ATOM 3006 C C . ARG A 1 382 ? 4.229 1.021 19.405 1.00 94.44 382 ARG A C 1
ATOM 3008 O O . ARG A 1 382 ? 3.729 1.309 20.487 1.00 94.44 382 ARG A O 1
ATOM 3015 N N . LEU A 1 383 ? 4.109 -0.194 18.872 1.00 94.62 383 LEU A N 1
ATOM 3016 C CA . LEU A 1 383 ? 3.385 -1.285 19.526 1.00 94.62 383 LEU A CA 1
ATOM 3017 C C . LEU A 1 383 ? 3.984 -1.621 20.900 1.00 94.62 383 LEU A C 1
ATOM 3019 O O . LEU A 1 383 ? 3.243 -1.818 21.863 1.00 94.62 383 LEU A O 1
ATOM 3023 N N . ALA A 1 384 ? 5.314 -1.653 21.002 1.00 94.62 384 ALA A N 1
ATOM 3024 C CA . ALA A 1 384 ? 6.022 -1.877 22.257 1.00 94.62 384 ALA A CA 1
ATOM 3025 C C . ALA A 1 384 ? 5.734 -0.766 23.277 1.00 94.62 384 ALA A C 1
ATOM 3027 O O . ALA A 1 384 ? 5.416 -1.068 24.426 1.00 94.62 384 ALA A O 1
ATOM 3028 N N . GLN A 1 385 ? 5.759 0.501 22.853 1.00 93.31 385 GLN A N 1
ATOM 3029 C CA . GLN A 1 385 ? 5.424 1.645 23.708 1.00 93.31 385 GLN A CA 1
ATOM 3030 C C . GLN A 1 385 ? 3.977 1.589 24.220 1.00 93.31 385 GLN A C 1
ATOM 3032 O O . GLN A 1 385 ? 3.737 1.790 25.411 1.00 93.31 385 GLN A O 1
ATOM 3037 N N . ILE A 1 386 ? 3.016 1.245 23.353 1.00 93.94 386 ILE A N 1
ATOM 3038 C CA . ILE A 1 386 ? 1.608 1.082 23.747 1.00 93.94 386 ILE A CA 1
ATOM 3039 C C . ILE A 1 386 ? 1.470 -0.016 24.808 1.00 93.94 386 ILE A C 1
ATOM 3041 O O . ILE A 1 386 ? 0.803 0.180 25.822 1.00 93.94 386 ILE A O 1
ATOM 3045 N N . ARG A 1 387 ? 2.113 -1.171 24.599 1.00 92.94 387 ARG A N 1
ATOM 3046 C CA . ARG A 1 387 ? 2.058 -2.310 25.532 1.00 92.94 387 ARG A CA 1
ATOM 3047 C C . ARG A 1 387 ? 2.750 -2.018 26.863 1.00 92.94 387 ARG A C 1
ATOM 3049 O O . ARG A 1 387 ? 2.279 -2.487 27.894 1.00 92.94 387 ARG A O 1
ATOM 3056 N N . ALA A 1 388 ? 3.826 -1.233 26.845 1.00 92.00 388 ALA A N 1
ATOM 3057 C CA . ALA A 1 388 ? 4.532 -0.794 28.045 1.00 92.00 388 ALA A CA 1
ATOM 3058 C C . ALA A 1 388 ? 3.754 0.258 28.858 1.00 92.00 388 ALA A C 1
ATOM 3060 O O . ALA A 1 388 ? 4.122 0.533 29.997 1.00 92.00 388 ALA A O 1
ATOM 3061 N N . GLY A 1 389 ? 2.688 0.841 28.295 1.00 88.25 389 GLY A N 1
ATOM 3062 C CA . GLY A 1 389 ? 1.970 1.950 28.921 1.00 88.25 389 GLY A CA 1
ATOM 3063 C C . GLY A 1 389 ? 2.804 3.229 28.971 1.00 88.25 389 GLY A C 1
ATOM 3064 O O . GLY A 1 389 ? 2.683 3.998 29.922 1.00 88.25 389 GLY A O 1
ATOM 3065 N N . ASP A 1 390 ? 3.669 3.436 27.974 1.00 84.31 390 ASP A N 1
ATOM 3066 C CA . ASP A 1 390 ? 4.502 4.630 27.871 1.00 84.31 390 ASP A CA 1
ATOM 3067 C C . ASP A 1 390 ? 3.617 5.878 27.749 1.00 84.31 390 ASP A C 1
ATOM 3069 O O . ASP A 1 390 ? 2.804 5.999 26.828 1.00 84.31 390 ASP A O 1
ATOM 3073 N N . THR A 1 391 ? 3.793 6.823 28.673 1.00 73.06 391 THR A N 1
ATOM 3074 C CA . THR A 1 391 ? 3.044 8.084 28.706 1.00 73.06 391 THR A CA 1
ATOM 3075 C C . THR A 1 391 ? 3.330 8.965 27.492 1.00 73.06 391 THR A C 1
ATOM 3077 O O . THR A 1 391 ? 2.535 9.845 27.184 1.00 73.06 391 THR A O 1
ATOM 3080 N N . GLN A 1 392 ? 4.419 8.716 26.757 1.00 69.12 392 GLN A N 1
ATOM 3081 C CA . GLN A 1 392 ? 4.715 9.392 25.493 1.00 69.12 392 GLN A CA 1
ATOM 3082 C C . GLN A 1 392 ? 3.938 8.812 24.298 1.00 69.12 392 GLN A C 1
ATOM 3084 O O . GLN A 1 392 ? 3.895 9.428 23.231 1.00 69.12 392 GLN A O 1
ATOM 3089 N N . CYS A 1 393 ? 3.293 7.651 24.449 1.00 77.88 393 CYS A N 1
ATOM 3090 C CA . CYS A 1 393 ? 2.559 6.973 23.382 1.00 77.88 393 CYS A CA 1
ATOM 3091 C C . CYS A 1 393 ? 1.055 7.281 23.412 1.00 77.88 393 CYS A C 1
ATOM 3093 O O . CYS A 1 393 ? 0.206 6.389 23.395 1.00 77.88 393 CYS A O 1
ATOM 3095 N N . GLU A 1 394 ? 0.714 8.568 23.443 1.00 85.69 394 GLU A N 1
ATOM 3096 C CA . GLU A 1 394 ? -0.682 9.001 23.474 1.00 85.69 394 GLU A CA 1
ATOM 3097 C C . GLU A 1 394 ? -1.418 8.726 22.147 1.00 85.69 394 GLU A C 1
ATOM 3099 O O . GLU A 1 394 ? -0.826 8.597 21.062 1.00 85.69 394 GLU A O 1
ATOM 3104 N N . LEU A 1 395 ? -2.752 8.666 22.236 1.00 92.75 395 LEU A N 1
ATOM 3105 C CA . LEU A 1 395 ? -3.635 8.693 21.073 1.00 92.75 395 LEU A CA 1
ATOM 3106 C C . LEU A 1 395 ? -3.423 9.993 20.296 1.00 92.75 395 LEU A C 1
ATOM 3108 O O . LEU A 1 395 ? -3.431 11.082 20.869 1.00 92.75 395 LEU A O 1
ATOM 3112 N N . GLN A 1 396 ? -3.298 9.890 18.976 1.00 93.88 396 GLN A N 1
ATOM 3113 C CA . GLN A 1 396 ? -2.970 11.045 18.145 1.00 93.88 396 GLN A CA 1
ATOM 3114 C C . GLN A 1 396 ? -4.133 11.460 17.250 1.00 93.88 396 GLN A C 1
ATOM 3116 O O . GLN A 1 396 ? -4.859 10.636 16.686 1.00 93.88 396 GLN A O 1
ATOM 3121 N N . THR A 1 397 ? -4.287 12.771 17.099 1.00 92.75 397 THR A N 1
ATOM 3122 C CA . THR A 1 397 ? -5.120 13.400 16.071 1.00 92.75 397 THR A CA 1
ATOM 3123 C C . THR A 1 397 ? -4.482 13.262 14.688 1.00 92.75 397 THR A C 1
ATOM 3125 O O . THR A 1 397 ? -3.275 13.056 14.553 1.00 92.75 397 THR A O 1
ATOM 3128 N N . LEU A 1 398 ? -5.275 13.476 13.635 1.00 89.56 398 LEU A N 1
ATOM 3129 C CA . LEU A 1 398 ? -4.784 13.495 12.252 1.00 89.56 398 LEU A CA 1
ATOM 3130 C C . LEU A 1 398 ? -3.607 14.469 12.047 1.00 89.56 398 LEU A C 1
ATOM 3132 O O . LEU A 1 398 ? -2.648 14.148 11.347 1.00 89.56 398 LEU A O 1
ATOM 3136 N N . SER A 1 399 ? -3.665 15.655 12.657 1.00 90.06 399 SER A N 1
ATOM 3137 C CA . SER A 1 399 ? -2.608 16.667 12.544 1.00 90.06 399 SER A CA 1
ATOM 3138 C C . SER A 1 399 ? -1.328 16.255 13.271 1.00 90.06 399 SER A C 1
ATOM 3140 O O . SER A 1 399 ? -0.239 16.462 12.742 1.00 90.06 399 SER A O 1
ATOM 3142 N N . GLN A 1 400 ? -1.446 15.639 14.452 1.00 93.56 400 GLN A N 1
ATOM 3143 C CA . GLN A 1 400 ? -0.294 15.087 15.171 1.00 93.56 400 GLN A CA 1
ATOM 3144 C C . GLN A 1 400 ? 0.353 13.963 14.363 1.00 93.56 400 GLN A C 1
ATOM 3146 O O . GLN A 1 400 ? 1.561 14.001 14.151 1.00 93.56 400 GLN A O 1
ATOM 3151 N N . TRP A 1 401 ? -0.448 13.058 13.795 1.00 94.19 401 TRP A N 1
ATOM 3152 C CA . TRP A 1 401 ? 0.061 12.014 12.913 1.00 94.19 401 TRP A CA 1
ATOM 3153 C C . TRP A 1 401 ? 0.830 12.570 11.720 1.00 94.19 401 TRP A C 1
ATOM 3155 O O . TRP A 1 401 ? 1.954 12.155 11.452 1.00 94.19 401 TRP A O 1
ATOM 3165 N N . ARG A 1 402 ? 0.255 13.558 11.028 1.00 89.94 402 ARG A N 1
ATOM 3166 C CA . ARG A 1 402 ? 0.912 14.221 9.895 1.00 89.94 402 ARG A CA 1
ATOM 3167 C C . ARG A 1 402 ? 2.208 14.920 10.267 1.00 89.94 402 ARG A C 1
ATOM 3169 O O . ARG A 1 402 ? 3.036 15.096 9.387 1.00 89.94 402 ARG A O 1
ATOM 3176 N N . ASN A 1 403 ? 2.372 15.361 11.511 1.00 88.75 403 ASN A N 1
ATOM 3177 C CA . ASN A 1 403 ? 3.606 15.983 11.978 1.00 88.75 403 ASN A CA 1
ATOM 3178 C C . ASN A 1 403 ? 4.646 14.943 12.404 1.00 88.75 403 ASN A C 1
ATOM 3180 O O . ASN A 1 403 ? 5.807 15.079 12.035 1.00 88.75 403 ASN A O 1
ATOM 3184 N N . ASN A 1 404 ? 4.220 13.902 13.118 1.00 88.94 404 ASN A N 1
ATOM 3185 C CA . ASN A 1 404 ? 5.099 12.873 13.673 1.00 88.94 404 ASN A CA 1
ATOM 3186 C C . ASN A 1 404 ? 5.594 11.874 12.623 1.00 88.94 404 ASN A C 1
ATOM 3188 O O . ASN A 1 404 ? 6.644 11.272 12.799 1.00 88.94 404 ASN A O 1
ATOM 3192 N N . LEU A 1 405 ? 4.852 11.706 11.526 1.00 88.25 405 LEU A N 1
ATOM 3193 C CA . LEU A 1 405 ? 5.219 10.824 10.415 1.00 88.25 405 LEU A CA 1
ATOM 3194 C C . LEU A 1 405 ? 5.864 11.573 9.238 1.00 88.25 405 LEU A C 1
ATOM 3196 O O . LEU A 1 405 ? 5.980 11.021 8.139 1.00 88.25 405 LEU A O 1
ATOM 3200 N N . LYS A 1 406 ? 6.271 12.835 9.433 1.00 81.00 406 LYS A N 1
ATOM 3201 C CA . LYS A 1 406 ? 7.071 13.554 8.433 1.00 81.00 406 LYS A CA 1
ATOM 3202 C C . LYS A 1 406 ? 8.400 12.826 8.274 1.00 81.00 406 LYS A C 1
ATOM 3204 O O . LYS A 1 406 ? 9.151 12.718 9.235 1.00 81.00 406 LYS A O 1
ATOM 3209 N N . GLY A 1 407 ? 8.682 12.343 7.070 1.00 73.31 407 GLY A N 1
ATOM 3210 C CA . GLY A 1 407 ? 10.000 11.804 6.734 1.00 73.31 407 GLY A CA 1
ATOM 3211 C C . GLY A 1 407 ? 10.751 12.710 5.768 1.00 73.31 407 GLY A C 1
ATOM 3212 O O . GLY A 1 407 ? 10.322 13.832 5.484 1.00 73.31 407 GLY A O 1
ATOM 3213 N N . ASP A 1 408 ? 11.886 12.219 5.269 1.00 74.88 408 ASP A N 1
ATOM 3214 C CA . ASP A 1 408 ? 12.708 12.969 4.323 1.00 74.88 408 ASP A CA 1
ATOM 3215 C C . ASP A 1 408 ? 11.957 13.146 2.993 1.00 74.88 408 ASP A C 1
ATOM 3217 O O . ASP A 1 408 ? 11.672 12.185 2.270 1.00 74.88 408 ASP A O 1
ATOM 3221 N N . TRP A 1 409 ? 11.659 14.402 2.655 1.00 77.94 409 TRP A N 1
ATOM 3222 C CA . TRP A 1 409 ? 10.996 14.778 1.408 1.00 77.94 409 TRP A CA 1
ATOM 3223 C C . TRP A 1 409 ? 11.755 14.282 0.168 1.00 77.94 409 TRP A C 1
ATOM 3225 O O . TRP A 1 409 ? 11.135 14.065 -0.873 1.00 77.94 409 TRP A O 1
ATOM 3235 N N . ARG A 1 410 ? 13.076 14.059 0.264 1.00 81.25 410 ARG A N 1
ATOM 3236 C CA . ARG A 1 410 ? 13.893 13.498 -0.823 1.00 81.25 410 ARG A CA 1
ATOM 3237 C C . ARG A 1 410 ? 13.435 12.096 -1.208 1.00 81.25 410 ARG A C 1
ATOM 3239 O O . ARG A 1 410 ? 13.377 11.797 -2.396 1.00 81.25 410 ARG A O 1
ATOM 3246 N N . CYS A 1 411 ? 13.061 11.269 -0.232 1.00 76.75 411 CYS A N 1
ATOM 3247 C CA . CYS A 1 411 ? 12.567 9.912 -0.479 1.00 76.75 411 CYS A CA 1
ATOM 3248 C C . CYS A 1 411 ? 11.215 9.950 -1.199 1.00 76.75 411 CYS A C 1
ATOM 3250 O O . CYS A 1 411 ? 11.012 9.246 -2.185 1.00 76.75 411 CYS A O 1
ATOM 3252 N N . MET A 1 412 ? 10.321 10.846 -0.766 1.00 80.25 412 MET A N 1
ATOM 3253 C CA . MET A 1 412 ? 9.032 11.061 -1.431 1.00 80.25 412 MET A CA 1
ATOM 3254 C C . MET A 1 412 ? 9.208 11.577 -2.864 1.00 80.25 412 MET A C 1
ATOM 3256 O O . MET A 1 412 ? 8.508 11.133 -3.772 1.00 80.25 412 MET A O 1
ATOM 3260 N N . ASN A 1 413 ? 10.153 12.496 -3.084 1.00 85.06 413 ASN A N 1
ATOM 3261 C CA . ASN A 1 413 ? 10.471 12.988 -4.421 1.00 85.06 413 ASN A CA 1
ATOM 3262 C C . ASN A 1 413 ? 11.032 11.869 -5.309 1.00 85.06 413 ASN A C 1
ATOM 3264 O O . ASN A 1 413 ? 10.584 11.724 -6.437 1.00 85.06 413 ASN A O 1
ATOM 3268 N N . LEU A 1 414 ? 11.952 11.040 -4.808 1.00 87.75 414 LEU A N 1
ATOM 3269 C CA . LEU A 1 414 ? 12.498 9.909 -5.565 1.00 87.75 414 LEU A CA 1
ATOM 3270 C C . LEU A 1 414 ? 11.425 8.903 -5.962 1.00 87.75 414 LEU A C 1
ATOM 3272 O O . LEU A 1 414 ? 11.350 8.531 -7.130 1.00 87.75 414 LEU A O 1
ATOM 3276 N N . TRP A 1 415 ? 10.563 8.517 -5.019 1.00 87.06 415 TRP A N 1
ATOM 3277 C CA . TRP A 1 415 ? 9.429 7.646 -5.313 1.00 87.06 415 TRP A CA 1
ATOM 3278 C C . TRP A 1 415 ? 8.514 8.266 -6.373 1.00 87.06 415 TRP A C 1
ATOM 3280 O O . TRP A 1 415 ? 8.179 7.622 -7.363 1.00 87.06 415 TRP A O 1
ATOM 3290 N N . SER A 1 416 ? 8.181 9.552 -6.218 1.00 88.56 416 SER A N 1
ATOM 3291 C CA . SER A 1 416 ? 7.381 10.284 -7.201 1.00 88.56 416 SER A CA 1
ATOM 3292 C C . SER A 1 416 ? 8.001 10.284 -8.594 1.00 88.56 416 SER A C 1
ATOM 3294 O O . SER A 1 416 ? 7.267 10.223 -9.578 1.00 88.56 416 SER A O 1
ATOM 3296 N N . ARG A 1 417 ? 9.325 10.434 -8.688 1.00 92.31 417 ARG A N 1
ATOM 3297 C CA . ARG A 1 417 ? 10.034 10.454 -9.969 1.00 92.31 417 ARG A CA 1
ATOM 3298 C C . ARG A 1 417 ? 10.068 9.070 -10.589 1.00 92.31 417 ARG A C 1
ATOM 3300 O O . ARG A 1 417 ? 9.762 8.944 -11.767 1.00 92.31 417 ARG A O 1
ATOM 3307 N N . ASN A 1 418 ? 10.344 8.042 -9.792 1.00 93.31 418 ASN A N 1
ATOM 3308 C CA . ASN A 1 418 ? 10.310 6.656 -10.244 1.00 93.31 418 ASN A CA 1
ATOM 3309 C C . ASN A 1 418 ? 8.936 6.278 -10.817 1.00 93.31 418 ASN A C 1
ATOM 3311 O O . ASN A 1 418 ? 8.852 5.728 -11.910 1.00 93.31 418 ASN A O 1
ATOM 3315 N N . GLU A 1 419 ? 7.864 6.670 -10.125 1.00 92.94 419 GLU A N 1
ATOM 3316 C CA . GLU A 1 419 ? 6.488 6.459 -10.572 1.00 92.94 419 GLU A CA 1
ATOM 3317 C C . GLU A 1 419 ? 6.204 7.137 -11.921 1.00 92.94 419 GLU A C 1
ATOM 3319 O O . GLU A 1 419 ? 5.653 6.506 -12.820 1.00 92.94 419 GLU A O 1
ATOM 3324 N N . GLN A 1 420 ? 6.645 8.388 -12.100 1.00 92.75 420 GLN A N 1
ATOM 3325 C CA . GLN A 1 420 ? 6.495 9.122 -13.365 1.00 92.75 420 GLN A CA 1
ATOM 3326 C C . GLN A 1 420 ? 7.274 8.471 -14.514 1.00 92.75 420 GLN A C 1
ATOM 3328 O O . GLN A 1 420 ? 6.771 8.405 -15.635 1.00 92.75 420 GLN A O 1
ATOM 3333 N N . LEU A 1 421 ? 8.493 7.988 -14.253 1.00 93.56 421 LEU A N 1
ATOM 3334 C CA . LEU A 1 421 ? 9.294 7.304 -15.268 1.00 93.56 421 LEU A CA 1
ATOM 3335 C C . LEU A 1 421 ? 8.672 5.966 -15.674 1.00 93.56 421 LEU A C 1
ATOM 3337 O O . LEU A 1 421 ? 8.614 5.664 -16.866 1.00 93.56 421 LEU A O 1
ATOM 3341 N N . ALA A 1 422 ? 8.170 5.193 -14.708 1.00 92.38 422 ALA A N 1
ATOM 3342 C CA . ALA A 1 422 ? 7.469 3.943 -14.975 1.00 92.38 422 ALA A CA 1
ATOM 3343 C C . ALA A 1 422 ? 6.185 4.179 -15.788 1.00 92.38 422 ALA A C 1
ATOM 3345 O O . ALA A 1 422 ? 5.918 3.454 -16.746 1.00 92.38 422 ALA A O 1
ATOM 3346 N N . GLU A 1 423 ? 5.417 5.222 -15.460 1.00 90.88 423 GLU A N 1
ATOM 3347 C CA . GLU A 1 423 ? 4.207 5.595 -16.199 1.00 90.88 423 GLU A CA 1
ATOM 3348 C C . GLU A 1 423 ? 4.530 6.005 -17.642 1.00 90.88 423 GLU A C 1
ATOM 3350 O O . GLU A 1 423 ? 3.913 5.493 -18.578 1.00 90.88 423 GLU A O 1
ATOM 3355 N N . ALA A 1 424 ? 5.539 6.860 -17.841 1.00 89.69 424 ALA A N 1
ATOM 3356 C CA . ALA A 1 424 ? 6.001 7.260 -19.171 1.00 89.69 424 ALA A CA 1
ATOM 3357 C C . ALA A 1 424 ? 6.472 6.054 -19.998 1.00 89.69 424 ALA A C 1
ATOM 3359 O O . ALA A 1 424 ? 6.111 5.909 -21.166 1.00 89.69 424 ALA A O 1
ATOM 3360 N N . PHE A 1 425 ? 7.216 5.140 -19.377 1.00 88.69 425 PHE A N 1
ATOM 3361 C CA . PHE A 1 425 ? 7.681 3.926 -20.032 1.00 88.69 425 PHE A CA 1
ATOM 3362 C C . PHE A 1 425 ? 6.525 3.024 -20.493 1.00 88.69 425 PHE A C 1
ATOM 3364 O O . PHE A 1 425 ? 6.514 2.583 -21.647 1.00 88.69 425 PHE A O 1
ATOM 3371 N N . LEU A 1 426 ? 5.544 2.767 -19.618 1.00 87.69 426 LEU A N 1
ATOM 3372 C CA . LEU A 1 426 ? 4.357 1.976 -19.957 1.00 87.69 426 LEU A CA 1
ATOM 3373 C C . LEU A 1 426 ? 3.510 2.668 -21.035 1.00 87.69 426 LEU A C 1
ATOM 3375 O O . LEU A 1 426 ? 2.922 1.982 -21.872 1.00 87.69 426 LEU A O 1
ATOM 3379 N N . ALA A 1 427 ? 3.500 4.006 -21.067 1.00 82.88 427 ALA A N 1
ATOM 3380 C CA . ALA A 1 427 ? 2.840 4.791 -22.108 1.00 82.88 427 ALA A CA 1
ATOM 3381 C C . ALA A 1 427 ? 3.422 4.545 -23.496 1.00 82.88 427 ALA A C 1
ATOM 3383 O O . ALA A 1 427 ? 2.698 4.261 -24.451 1.00 82.88 427 ALA A O 1
ATOM 3384 N N . GLU A 1 428 ? 4.740 4.676 -23.596 1.00 80.06 428 GLU A N 1
ATOM 3385 C CA . GLU A 1 428 ? 5.471 4.629 -24.857 1.00 80.06 428 GLU A CA 1
ATOM 3386 C C . GLU A 1 428 ? 5.568 3.199 -25.392 1.00 80.06 428 GLU A C 1
ATOM 3388 O O . GLU A 1 428 ? 5.430 2.960 -26.593 1.00 80.06 428 GLU A O 1
ATOM 3393 N N . ASN A 1 429 ? 5.754 2.229 -24.496 1.00 76.56 429 ASN A N 1
ATOM 3394 C CA . ASN A 1 429 ? 5.989 0.835 -24.861 1.00 76.56 429 ASN A CA 1
ATOM 3395 C C . ASN A 1 429 ? 4.738 -0.038 -24.758 1.00 76.56 429 ASN A C 1
ATOM 3397 O O . ASN A 1 429 ? 4.794 -1.224 -25.087 1.00 76.56 429 ASN A O 1
ATOM 3401 N N . GLY A 1 430 ? 3.592 0.526 -24.371 1.00 65.75 430 GLY A N 1
ATOM 3402 C CA . GLY A 1 430 ? 2.362 -0.231 -24.173 1.00 65.75 430 GLY A CA 1
ATOM 3403 C C . GLY A 1 430 ? 1.892 -0.995 -25.411 1.00 65.75 430 GLY A C 1
ATOM 3404 O O . GLY A 1 430 ? 1.410 -2.109 -25.282 1.00 65.75 430 GLY A O 1
ATOM 3405 N N . THR A 1 431 ? 2.123 -0.492 -26.626 1.00 60.50 431 THR A N 1
ATOM 3406 C CA . THR A 1 431 ? 1.811 -1.239 -27.868 1.00 60.50 431 THR A CA 1
ATOM 3407 C C . THR A 1 431 ? 2.719 -2.443 -28.120 1.00 60.50 431 THR A C 1
ATOM 3409 O O . THR A 1 431 ? 2.313 -3.391 -28.788 1.00 60.50 431 THR A O 1
ATOM 3412 N N . ARG A 1 432 ? 3.963 -2.397 -27.627 1.00 60.88 432 ARG A N 1
ATOM 3413 C CA . ARG A 1 432 ? 4.976 -3.449 -27.806 1.00 60.88 432 ARG A CA 1
ATOM 3414 C C . ARG A 1 432 ? 4.888 -4.504 -26.710 1.00 60.88 432 ARG A C 1
ATOM 3416 O O . ARG A 1 432 ? 5.078 -5.683 -26.985 1.00 60.88 432 ARG A O 1
ATOM 3423 N N . ILE A 1 433 ? 4.580 -4.073 -25.489 1.00 63.97 433 ILE A N 1
ATOM 3424 C CA . ILE A 1 433 ? 4.425 -4.931 -24.310 1.00 63.97 433 ILE A CA 1
ATOM 3425 C C . ILE A 1 433 ? 3.021 -5.566 -24.288 1.00 63.97 433 ILE A C 1
ATOM 3427 O O . ILE A 1 433 ? 2.842 -6.648 -23.734 1.00 63.97 433 ILE A O 1
ATOM 3431 N N . MET A 1 434 ? 2.012 -4.930 -24.902 1.00 55.78 434 MET A N 1
ATOM 3432 C CA . MET A 1 434 ? 0.598 -5.246 -24.664 1.00 55.78 434 MET A CA 1
ATOM 3433 C C . MET A 1 434 ? -0.202 -5.336 -25.973 1.00 55.78 434 MET A C 1
ATOM 3435 O O . MET A 1 434 ? -0.024 -4.548 -26.898 1.00 55.78 434 MET A O 1
ATOM 3439 N N . ARG A 1 435 ? -1.122 -6.307 -26.067 1.00 47.84 435 ARG A N 1
ATOM 3440 C CA . ARG A 1 435 ? -2.091 -6.384 -27.176 1.00 47.84 435 ARG A CA 1
ATOM 3441 C C . ARG A 1 435 ? -3.322 -5.535 -26.833 1.00 47.84 435 ARG A C 1
ATOM 3443 O O . ARG A 1 435 ? -4.042 -5.884 -25.902 1.00 47.84 435 ARG A O 1
ATOM 3450 N N . GLY A 1 436 ? -3.581 -4.463 -27.588 1.00 46.34 436 GLY A N 1
ATOM 3451 C CA . GLY A 1 436 ? -4.788 -3.628 -27.463 1.00 46.34 436 GLY A CA 1
ATOM 3452 C C . GLY A 1 436 ? -4.733 -2.331 -28.287 1.00 46.34 436 GLY A C 1
ATOM 3453 O O . GLY A 1 436 ? -3.654 -1.833 -28.589 1.00 46.34 436 GLY A O 1
ATOM 3454 N N . THR A 1 437 ? -5.895 -1.795 -28.677 1.00 39.94 437 THR A N 1
ATOM 3455 C CA . THR A 1 437 ? -6.074 -0.717 -29.678 1.00 39.94 437 THR A CA 1
ATOM 3456 C C . THR A 1 437 ? -5.999 0.735 -29.166 1.00 39.94 437 THR A C 1
ATOM 3458 O O . THR A 1 437 ? -6.175 1.638 -29.976 1.00 39.94 437 THR A O 1
ATOM 3461 N N . ASP A 1 438 ? -5.689 1.008 -27.891 1.00 49.44 438 ASP A N 1
ATOM 3462 C CA . ASP A 1 438 ? -5.862 2.360 -27.297 1.00 49.44 438 ASP A CA 1
ATOM 3463 C C . ASP A 1 438 ? -4.587 3.111 -26.861 1.00 49.44 438 ASP A C 1
ATOM 3465 O O . ASP A 1 438 ? -4.635 4.086 -26.108 1.00 49.44 438 ASP A O 1
ATOM 3469 N N . ALA A 1 439 ? -3.413 2.743 -27.379 1.00 47.91 439 ALA A N 1
ATOM 3470 C CA . ALA A 1 439 ? -2.171 3.443 -27.028 1.00 47.91 439 ALA A CA 1
ATOM 3471 C C . ALA A 1 439 ? -2.133 4.930 -27.448 1.00 47.91 439 ALA A C 1
ATOM 3473 O O . ALA A 1 439 ? -1.475 5.740 -26.797 1.00 47.91 439 ALA A O 1
ATOM 3474 N N . GLN A 1 440 ? -2.865 5.323 -28.500 1.00 46.53 440 GLN A N 1
ATOM 3475 C CA . GLN A 1 440 ? -2.917 6.724 -28.944 1.00 46.53 440 GLN A CA 1
ATOM 3476 C C . GLN A 1 440 ? -3.787 7.617 -28.042 1.00 46.53 440 GLN A C 1
ATOM 3478 O O . GLN A 1 440 ? -3.432 8.777 -27.822 1.00 46.53 440 GLN A O 1
ATOM 3483 N N . GLN A 1 441 ? -4.880 7.097 -27.466 1.00 53.12 441 GLN A N 1
ATOM 3484 C CA . GLN A 1 441 ? -5.683 7.847 -26.488 1.00 53.12 441 GLN A CA 1
ATOM 3485 C C . GLN A 1 441 ? -4.899 8.093 -25.190 1.00 53.12 441 GLN A C 1
ATOM 3487 O O . GLN A 1 441 ? -4.992 9.175 -24.600 1.00 53.12 441 GLN A O 1
ATOM 3492 N N . PHE A 1 442 ? -4.062 7.132 -24.789 1.00 51.72 442 PHE A N 1
ATOM 3493 C CA . PHE A 1 442 ? -3.238 7.227 -23.587 1.00 51.72 442 PHE A CA 1
ATOM 3494 C C . PHE A 1 442 ? -2.204 8.358 -23.651 1.00 51.72 442 PHE A C 1
ATOM 3496 O O . PHE A 1 442 ? -2.181 9.214 -22.763 1.00 51.72 442 PHE A O 1
ATOM 3503 N N . LEU A 1 443 ? -1.421 8.431 -24.737 1.00 54.12 443 LEU A N 1
ATOM 3504 C CA . LEU A 1 443 ? -0.428 9.496 -24.929 1.00 54.12 443 LEU A CA 1
ATOM 3505 C C . LEU A 1 443 ? -1.083 10.882 -24.826 1.00 54.12 443 LEU A C 1
ATOM 3507 O O . LEU A 1 443 ? -0.586 11.758 -24.121 1.00 54.12 443 LEU A O 1
ATOM 3511 N N . SER A 1 444 ? -2.260 11.066 -25.433 1.00 53.50 444 SER A N 1
ATOM 3512 C CA . SER A 1 444 ? -2.977 12.346 -25.374 1.00 53.50 444 SER A CA 1
ATOM 3513 C C . SER A 1 444 ? -3.442 12.739 -23.961 1.00 53.50 444 SER A C 1
ATOM 3515 O O . SER A 1 444 ? -3.531 13.927 -23.654 1.00 53.50 444 SER A O 1
ATOM 3517 N N . THR A 1 445 ? -3.702 11.774 -23.075 1.00 53.62 445 THR A N 1
ATOM 3518 C CA . THR A 1 445 ? -4.202 12.035 -21.715 1.00 53.62 445 THR A CA 1
ATOM 3519 C C . THR A 1 445 ? -3.060 12.346 -20.744 1.00 53.62 445 THR A C 1
ATOM 3521 O O . THR A 1 445 ? -3.148 13.327 -20.003 1.00 53.62 445 THR A O 1
ATOM 3524 N N . ILE A 1 446 ? -1.956 11.591 -20.812 1.00 51.53 446 ILE A N 1
ATOM 3525 C CA . ILE A 1 446 ? -0.751 11.806 -19.989 1.00 51.53 446 ILE A CA 1
ATOM 3526 C C . ILE A 1 446 ? -0.134 13.183 -20.273 1.00 51.53 446 ILE A C 1
ATOM 3528 O O . ILE A 1 446 ? 0.098 13.968 -19.349 1.00 51.53 446 ILE A O 1
ATOM 3532 N N . PHE A 1 447 ? 0.056 13.531 -21.553 1.00 48.41 447 PHE A N 1
ATOM 3533 C CA . PHE A 1 447 ? 0.640 14.824 -21.936 1.00 48.41 447 PHE A CA 1
ATOM 3534 C C . PHE A 1 447 ? -0.221 16.023 -21.501 1.00 48.41 447 PHE A C 1
ATOM 3536 O O . PHE A 1 447 ? 0.310 17.099 -21.218 1.00 48.41 447 PHE A O 1
ATOM 3543 N N . ASN A 1 448 ? -1.542 15.846 -21.398 1.00 44.38 448 ASN A N 1
ATOM 3544 C CA . ASN A 1 448 ? -2.453 16.884 -20.916 1.00 44.38 448 ASN A CA 1
ATOM 3545 C C . ASN A 1 448 ? -2.506 16.972 -19.379 1.00 44.38 448 ASN A C 1
ATOM 3547 O O . ASN A 1 448 ? -2.681 18.069 -18.850 1.00 44.38 448 ASN A O 1
ATOM 3551 N N . GLN A 1 449 ? -2.299 15.870 -18.647 1.00 47.25 449 GLN A N 1
ATOM 3552 C CA . GLN A 1 449 ? -2.203 15.889 -17.180 1.00 47.25 449 GLN A CA 1
ATOM 3553 C C . GLN A 1 449 ? -0.902 16.536 -16.678 1.00 47.25 449 GLN A C 1
ATOM 3555 O O . GLN A 1 449 ? -0.956 17.335 -15.742 1.00 47.25 449 GLN A O 1
ATOM 3560 N N . GLN A 1 450 ? 0.237 16.296 -17.341 1.00 41.12 450 GLN A N 1
ATOM 3561 C CA . GLN A 1 450 ? 1.532 16.889 -16.963 1.00 41.12 450 GLN A CA 1
ATOM 3562 C C . GLN A 1 450 ? 1.575 18.427 -17.071 1.00 41.12 450 GLN A C 1
ATOM 3564 O O . GLN A 1 450 ? 2.383 19.066 -16.401 1.00 41.12 450 GLN A O 1
ATOM 3569 N N . ARG A 1 451 ? 0.686 19.056 -17.858 1.00 34.44 451 ARG A N 1
ATOM 3570 C CA . ARG A 1 451 ? 0.552 20.527 -17.923 1.00 34.44 451 ARG A CA 1
ATOM 3571 C C . ARG A 1 451 ? -0.221 21.142 -16.751 1.00 34.44 451 ARG A C 1
ATOM 3573 O O . ARG A 1 451 ? -0.193 22.359 -16.603 1.00 34.44 451 ARG A O 1
ATOM 3580 N N . SER A 1 452 ? -0.908 20.336 -15.938 1.00 30.41 452 SER A N 1
ATOM 3581 C CA . SER A 1 452 ? -1.782 20.809 -14.852 1.00 30.41 452 SER A CA 1
ATOM 3582 C C . SER A 1 452 ? -1.251 20.502 -13.444 1.00 30.41 452 SER A C 1
ATOM 3584 O O . SER A 1 452 ? -1.922 20.837 -12.467 1.00 30.41 452 SER A O 1
ATOM 3586 N N . SER A 1 453 ? -0.088 19.860 -13.308 1.00 31.62 453 SER A N 1
ATOM 3587 C CA . SER A 1 453 ? 0.391 19.314 -12.034 1.00 31.62 453 SER A CA 1
ATOM 3588 C C . SER A 1 453 ? 1.706 19.936 -11.558 1.00 31.62 453 SER A C 1
ATOM 3590 O O . SER A 1 453 ? 2.683 19.226 -11.341 1.00 31.62 453 SER A O 1
ATOM 3592 N N . ASP A 1 454 ? 1.706 21.245 -11.307 1.00 27.86 454 ASP A N 1
ATOM 3593 C CA . ASP A 1 454 ? 2.513 21.786 -10.211 1.00 27.86 454 ASP A CA 1
ATOM 3594 C C . ASP A 1 454 ? 1.641 21.745 -8.948 1.00 27.86 454 ASP A C 1
ATOM 3596 O O . ASP A 1 454 ? 0.833 22.630 -8.677 1.00 27.86 454 ASP A O 1
ATOM 3600 N N . GLY A 1 455 ? 1.767 20.642 -8.204 1.00 29.66 455 GLY A N 1
ATOM 3601 C CA . GLY A 1 455 ? 1.230 20.510 -6.849 1.00 29.66 455 GLY A CA 1
ATOM 3602 C C . GLY A 1 455 ? -0.158 19.886 -6.716 1.00 29.66 455 GLY A C 1
ATOM 3603 O O . GLY A 1 455 ? -1.049 20.531 -6.187 1.00 29.66 455 GLY A O 1
ATOM 3604 N N . PHE A 1 456 ? -0.344 18.612 -7.074 1.00 27.53 456 PHE A N 1
ATOM 3605 C CA . PHE A 1 456 ? -1.511 17.845 -6.609 1.00 27.53 456 PHE A CA 1
ATOM 3606 C C . PHE A 1 456 ? -1.162 16.367 -6.384 1.00 27.53 456 PHE A C 1
ATOM 3608 O O . PHE A 1 456 ? -1.236 15.542 -7.286 1.00 27.53 456 PHE A O 1
ATOM 3615 N N . TYR A 1 457 ? -0.820 16.030 -5.138 1.00 28.38 457 TYR A N 1
ATOM 3616 C CA . TYR A 1 457 ? -0.898 14.664 -4.617 1.00 28.38 457 TYR A CA 1
ATOM 3617 C C . TYR A 1 457 ? -2.358 14.371 -4.229 1.00 28.38 457 TYR A C 1
ATOM 3619 O O . TYR A 1 457 ? -2.792 14.760 -3.151 1.00 28.38 457 TYR A O 1
ATOM 3627 N N . PHE A 1 458 ? -3.124 13.717 -5.108 1.00 35.50 458 PHE A N 1
ATOM 3628 C CA . PHE A 1 458 ? -4.445 13.111 -4.844 1.00 35.50 458 PHE A CA 1
ATOM 3629 C C . PHE A 1 458 ? -4.713 12.043 -5.928 1.00 35.50 458 PHE A C 1
ATOM 3631 O O . PHE A 1 458 ? -4.403 12.277 -7.085 1.00 35.50 458 PHE A O 1
ATOM 3638 N N . GLY A 1 459 ? -5.315 10.877 -5.677 1.00 29.61 459 GLY A N 1
ATOM 3639 C CA . GLY A 1 459 ? -5.857 10.339 -4.437 1.00 29.61 459 GLY A CA 1
ATOM 3640 C C . GLY A 1 459 ? -6.607 9.012 -4.643 1.00 29.61 459 GLY A C 1
ATOM 3641 O O . GLY A 1 459 ? -7.065 8.681 -5.735 1.00 29.61 459 GLY A O 1
ATOM 3642 N N . LEU A 1 460 ? -6.817 8.290 -3.542 1.00 25.81 460 LEU A N 1
ATOM 3643 C CA . LEU A 1 460 ? -8.101 7.651 -3.272 1.00 25.81 460 LEU A CA 1
ATOM 3644 C C . LEU A 1 460 ? -8.972 8.747 -2.654 1.00 25.81 460 LEU A C 1
ATOM 3646 O O . LEU A 1 460 ? -8.826 9.079 -1.483 1.00 25.81 460 LEU A O 1
ATOM 3650 N N . ARG A 1 461 ? -9.838 9.369 -3.454 1.00 23.12 461 ARG A N 1
ATOM 3651 C CA . ARG A 1 461 ? -10.886 10.241 -2.924 1.00 23.12 461 ARG A CA 1
ATOM 3652 C C . ARG A 1 461 ? -11.968 9.320 -2.360 1.00 23.12 461 ARG A C 1
ATOM 3654 O O . ARG A 1 461 ? -12.703 8.701 -3.127 1.00 23.12 461 ARG A O 1
ATOM 3661 N N . THR A 1 462 ? -12.013 9.156 -1.042 1.00 28.02 462 THR A N 1
ATOM 3662 C CA . THR A 1 462 ? -13.255 8.781 -0.368 1.00 28.02 462 THR A CA 1
ATOM 3663 C C . THR A 1 462 ? -14.117 10.036 -0.352 1.00 28.02 462 THR A C 1
ATOM 3665 O O . THR A 1 462 ? -13.715 11.082 0.161 1.00 28.02 462 THR A O 1
ATOM 3668 N N . GLU A 1 463 ? -15.271 9.981 -1.007 1.00 23.28 463 GLU A N 1
ATOM 3669 C CA . GLU A 1 463 ? -16.288 11.009 -0.834 1.00 23.28 463 GLU A CA 1
ATOM 3670 C C . GLU A 1 463 ? -16.801 10.891 0.603 1.00 23.28 463 GLU A C 1
ATOM 3672 O O . GLU A 1 463 ? -17.504 9.947 0.954 1.00 23.28 463 GLU A O 1
ATOM 3677 N N . HIS A 1 464 ? -16.365 11.809 1.462 1.00 27.75 464 HIS A N 1
ATOM 3678 C CA . HIS A 1 464 ? -16.924 11.975 2.794 1.00 27.75 464 HIS A CA 1
ATOM 3679 C C . HIS A 1 464 ? -18.092 12.966 2.739 1.00 27.75 464 HIS A C 1
ATOM 3681 O O . HIS A 1 464 ? -17.934 14.046 2.160 1.00 27.75 464 HIS A O 1
ATOM 3687 N N . PRO A 1 465 ? -19.228 12.665 3.389 1.00 24.50 465 PRO A N 1
ATOM 3688 C CA . PRO A 1 465 ? -20.214 13.675 3.726 1.00 24.50 465 PRO A CA 1
ATOM 3689 C C . PRO A 1 465 ? -19.642 14.615 4.798 1.00 24.50 465 PRO A C 1
ATOM 3691 O O . PRO A 1 465 ? -18.959 14.206 5.737 1.00 24.50 465 PRO A O 1
ATOM 3694 N N . GLU A 1 466 ? -19.896 15.901 4.607 1.00 24.53 466 GLU A N 1
ATOM 3695 C CA . GLU A 1 466 ? -19.322 17.013 5.354 1.00 24.53 466 GLU A CA 1
ATOM 3696 C C . GLU A 1 466 ? -19.755 17.058 6.834 1.00 24.53 466 GLU A C 1
ATOM 3698 O O . GLU A 1 466 ? -20.941 16.965 7.150 1.00 24.53 466 GLU A O 1
ATOM 3703 N N . SER A 1 467 ? -18.806 17.346 7.732 1.00 24.67 467 SER A N 1
ATOM 3704 C CA . SER A 1 467 ? -19.066 17.986 9.031 1.00 24.67 467 SER A CA 1
ATOM 3705 C C . SER A 1 467 ? -18.092 19.165 9.218 1.00 24.67 467 SER A C 1
ATOM 3707 O O . SER A 1 467 ? -16.942 19.057 8.782 1.00 24.67 467 SER A O 1
ATOM 3709 N N . PRO A 1 468 ? -18.528 20.315 9.771 1.00 26.86 468 PRO A N 1
ATOM 3710 C CA . PRO A 1 468 ? -17.807 21.579 9.669 1.00 26.86 468 PRO A CA 1
ATOM 3711 C C . PRO A 1 468 ? -16.911 21.827 10.890 1.00 26.86 468 PRO A C 1
ATOM 3713 O O . PRO A 1 468 ? -17.354 21.697 12.026 1.00 26.86 468 PRO A O 1
ATOM 3716 N N . THR A 1 469 ? -15.675 22.279 10.678 1.00 28.00 469 THR A N 1
ATOM 3717 C CA . THR A 1 469 ? -14.880 22.923 11.736 1.00 28.00 469 THR A CA 1
ATOM 3718 C C . THR A 1 469 ? -14.348 24.252 11.229 1.00 28.00 469 THR A C 1
ATOM 3720 O O . THR A 1 469 ? -13.548 24.291 10.293 1.00 28.00 469 THR A O 1
ATOM 3723 N N . ALA A 1 470 ? -14.842 25.327 11.841 1.00 28.44 470 ALA A N 1
ATOM 3724 C CA . ALA A 1 470 ? -14.413 26.700 11.640 1.00 28.44 470 ALA A CA 1
ATOM 3725 C C . ALA A 1 470 ? -13.135 27.002 12.441 1.00 28.44 470 ALA A C 1
ATOM 3727 O O . ALA A 1 470 ? -12.948 26.515 13.556 1.00 28.44 470 ALA A O 1
ATOM 3728 N N . GLU A 1 471 ? -12.273 27.820 11.842 1.00 25.70 471 GLU A N 1
ATOM 3729 C CA . GLU A 1 471 ? -11.082 28.423 12.437 1.00 25.70 471 GLU A CA 1
ATOM 3730 C C . GLU A 1 471 ? -11.455 29.515 13.448 1.00 25.70 471 GLU A C 1
ATOM 3732 O O . GLU A 1 471 ? -12.241 30.403 13.126 1.00 25.70 471 GLU A O 1
ATOM 3737 N N . CYS A 1 472 ? -10.799 29.526 14.610 1.00 24.59 472 CYS A N 1
ATOM 3738 C CA . CYS A 1 472 ? -10.530 30.743 15.379 1.00 24.59 472 CYS A CA 1
ATOM 3739 C C . CYS A 1 472 ? -9.160 30.618 16.054 1.00 24.59 472 CYS A C 1
ATOM 3741 O O . CYS A 1 472 ? -8.994 29.854 17.002 1.00 24.59 472 CYS A O 1
ATOM 3743 N N . ALA A 1 473 ? -8.189 31.390 15.573 1.00 25.27 473 ALA A N 1
ATOM 3744 C CA . ALA A 1 473 ? -6.989 31.734 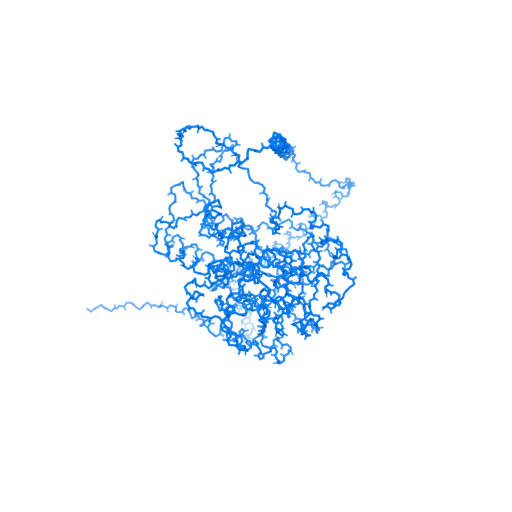16.321 1.00 25.27 473 ALA A CA 1
ATOM 3745 C C . ALA A 1 473 ? -6.643 33.200 16.039 1.00 25.27 473 ALA A C 1
ATOM 3747 O O . ALA A 1 473 ? -6.302 33.562 14.915 1.00 25.27 473 ALA A O 1
ATOM 3748 N N . ALA A 1 474 ? -6.752 34.027 17.074 1.00 26.50 474 ALA A N 1
ATOM 3749 C CA . ALA A 1 474 ? -6.063 35.300 17.211 1.00 26.50 474 ALA A CA 1
ATOM 3750 C C . ALA A 1 474 ? -5.885 35.560 18.713 1.00 26.50 474 ALA A C 1
ATOM 3752 O O . ALA A 1 474 ? -6.858 35.442 19.456 1.00 26.50 474 ALA A O 1
ATOM 3753 N N . VAL A 1 475 ? -4.646 35.826 19.137 1.00 28.19 475 VAL A N 1
ATOM 3754 C CA . VAL A 1 475 ? -4.188 36.913 20.030 1.00 28.19 475 VAL A CA 1
ATOM 3755 C C . VAL A 1 475 ? -2.693 36.687 20.333 1.00 28.19 475 VAL A C 1
ATOM 3757 O O . VAL A 1 475 ? -2.222 35.558 20.450 1.00 28.19 475 VAL A O 1
ATOM 3760 N N . GLU A 1 476 ? -1.978 37.808 20.339 1.00 26.00 476 GLU A N 1
ATOM 3761 C CA . GLU A 1 476 ? -0.541 38.070 20.208 1.00 26.00 476 GLU A CA 1
ATOM 3762 C C . GLU A 1 476 ? 0.295 37.893 21.494 1.00 26.00 476 GLU A C 1
ATOM 3764 O O . GLU A 1 476 ? -0.258 37.904 22.592 1.00 26.00 476 GLU A O 1
ATOM 3769 N N . ALA A 1 477 ? 1.628 37.804 21.328 1.00 28.09 477 ALA A N 1
ATOM 3770 C CA . ALA A 1 477 ? 2.689 38.614 21.981 1.00 28.09 477 ALA A CA 1
ATOM 3771 C C . ALA A 1 477 ? 4.033 37.838 21.922 1.00 28.09 477 ALA A C 1
ATOM 3773 O O . ALA A 1 477 ? 4.115 36.716 22.409 1.00 28.09 477 ALA A O 1
ATOM 3774 N N . ASP A 1 478 ? 5.020 38.239 21.116 1.00 26.30 478 ASP A N 1
ATOM 3775 C CA . ASP A 1 478 ? 6.006 39.325 21.309 1.00 26.30 478 ASP A CA 1
ATOM 3776 C C . ASP A 1 478 ? 7.312 38.806 21.950 1.00 26.30 478 ASP A C 1
ATOM 3778 O O . ASP A 1 478 ? 7.324 38.481 23.132 1.00 26.30 478 ASP A O 1
ATOM 3782 N N . HIS A 1 479 ? 8.381 38.684 21.144 1.00 30.05 479 HIS A N 1
ATOM 3783 C CA . HIS A 1 479 ? 9.803 38.899 21.484 1.00 30.05 479 HIS A CA 1
ATOM 3784 C C . HIS A 1 479 ? 10.709 38.597 20.270 1.00 30.05 479 HIS A C 1
ATOM 3786 O O . HIS A 1 479 ? 10.607 37.549 19.633 1.00 30.05 479 HIS A O 1
ATOM 3792 N N . ASP A 1 480 ? 11.591 39.551 19.973 1.00 29.19 480 ASP A N 1
ATOM 3793 C CA . ASP A 1 480 ? 12.468 39.664 18.794 1.00 29.19 480 ASP A CA 1
ATOM 3794 C C . ASP A 1 480 ? 13.966 39.461 19.211 1.00 29.19 480 ASP A C 1
ATOM 3796 O O . ASP A 1 480 ? 14.231 39.268 20.400 1.00 29.19 480 ASP A O 1
ATOM 3800 N N . PRO A 1 481 ? 14.982 39.475 18.315 1.00 52.09 481 PRO A N 1
ATOM 3801 C CA . PRO A 1 481 ? 15.676 38.283 17.791 1.00 52.09 481 PRO A CA 1
ATOM 3802 C C . PRO A 1 481 ? 17.205 38.290 18.133 1.00 52.09 481 PRO A C 1
ATOM 3804 O O . PRO A 1 481 ? 17.594 39.091 18.987 1.00 52.09 481 PRO A O 1
ATOM 3807 N N . PRO A 1 482 ? 18.119 37.449 17.555 1.00 43.53 482 PRO A N 1
ATOM 3808 C CA . PRO A 1 482 ? 18.586 37.598 16.155 1.00 43.53 482 PRO A CA 1
ATOM 3809 C C . PRO A 1 482 ? 19.091 36.311 15.433 1.00 43.53 482 PRO A C 1
ATOM 3811 O O . PRO A 1 482 ? 19.390 35.289 16.041 1.00 43.53 482 PRO A O 1
ATOM 3814 N N . VAL A 1 483 ? 19.243 36.392 14.101 1.00 30.58 483 VAL A N 1
ATOM 3815 C CA . VAL A 1 483 ? 20.492 36.191 13.310 1.00 30.58 483 VAL A CA 1
ATOM 3816 C C . VAL A 1 483 ? 20.143 35.850 11.849 1.00 30.58 483 VAL A C 1
ATOM 3818 O O . VAL A 1 483 ? 19.334 34.980 11.541 1.00 30.58 483 VAL A O 1
ATOM 3821 N N . ALA A 1 484 ? 20.757 36.613 10.946 1.00 32.94 484 ALA A N 1
ATOM 3822 C CA . ALA A 1 484 ? 20.426 36.762 9.539 1.00 32.94 484 ALA A CA 1
ATOM 3823 C C . ALA A 1 484 ? 20.802 35.560 8.654 1.00 32.94 484 ALA A C 1
ATOM 3825 O O . ALA A 1 484 ? 21.950 35.122 8.631 1.00 32.94 484 ALA A O 1
ATOM 3826 N N . ALA A 1 485 ? 19.858 35.142 7.808 1.00 32.88 485 ALA A N 1
ATOM 3827 C CA . ALA A 1 485 ? 20.138 34.481 6.539 1.00 32.88 485 ALA A CA 1
ATOM 3828 C C . ALA A 1 485 ? 19.261 35.116 5.450 1.00 32.88 485 ALA A C 1
ATOM 3830 O O . ALA A 1 485 ? 18.039 35.206 5.562 1.00 32.88 485 ALA A O 1
ATOM 3831 N N . ASN A 1 486 ? 19.943 35.608 4.425 1.00 42.94 486 ASN A N 1
ATOM 3832 C CA . ASN A 1 486 ? 19.475 36.422 3.313 1.00 42.94 486 ASN A CA 1
ATOM 3833 C C . ASN A 1 486 ? 18.232 35.824 2.610 1.00 42.94 486 ASN A C 1
ATOM 3835 O O . ASN A 1 486 ? 18.345 34.857 1.859 1.00 42.94 486 ASN A O 1
ATOM 3839 N N . LYS A 1 487 ? 17.044 36.401 2.839 1.00 39.53 487 LYS A N 1
ATOM 3840 C CA . LYS A 1 487 ? 15.827 36.144 2.053 1.00 39.53 487 LYS A CA 1
ATOM 3841 C C . LYS A 1 487 ? 15.500 37.406 1.268 1.00 39.53 487 LYS A C 1
ATOM 3843 O O . LYS A 1 487 ? 15.122 38.416 1.854 1.00 39.53 487 LYS A O 1
ATOM 3848 N N . GLN A 1 488 ? 15.647 37.347 -0.053 1.00 50.75 488 GLN A N 1
ATOM 3849 C CA . GLN A 1 488 ? 15.116 38.385 -0.932 1.00 50.75 488 GLN A CA 1
ATOM 3850 C C . GLN A 1 488 ? 13.608 38.510 -0.685 1.00 50.75 488 GLN A C 1
ATOM 3852 O O . GLN A 1 488 ? 12.880 37.515 -0.713 1.00 50.75 488 GLN A O 1
ATOM 3857 N N . ALA A 1 489 ? 13.158 39.727 -0.377 1.00 47.38 489 ALA A N 1
ATOM 3858 C CA . ALA A 1 489 ? 11.752 40.011 -0.139 1.00 47.38 489 ALA A CA 1
ATOM 3859 C C . ALA A 1 489 ? 10.940 39.706 -1.414 1.00 47.38 489 ALA A C 1
ATOM 3861 O O . ALA A 1 489 ? 11.374 40.084 -2.506 1.00 47.38 489 ALA A O 1
ATOM 3862 N N . PRO A 1 490 ? 9.778 39.035 -1.309 1.00 54.25 490 PRO A N 1
ATOM 3863 C CA . PRO A 1 490 ? 8.928 38.779 -2.465 1.00 54.25 490 PRO A CA 1
ATOM 3864 C C . PRO A 1 490 ? 8.524 40.110 -3.097 1.00 54.25 490 PRO A C 1
ATOM 3866 O O . PRO A 1 490 ? 8.105 41.029 -2.383 1.00 54.25 490 PRO A O 1
ATOM 3869 N N . THR A 1 491 ? 8.669 40.207 -4.422 1.00 70.06 491 THR A N 1
ATOM 3870 C CA . THR A 1 491 ? 8.307 41.398 -5.196 1.00 70.06 491 THR A CA 1
ATOM 3871 C C . THR A 1 491 ? 6.861 41.817 -4.893 1.00 70.06 491 THR A C 1
ATOM 3873 O O . THR A 1 491 ? 6.016 40.966 -4.595 1.00 70.06 491 THR A O 1
ATOM 3876 N N . PRO A 1 492 ? 6.545 43.123 -4.946 1.00 72.94 492 PRO A N 1
ATOM 3877 C CA . PRO A 1 492 ? 5.211 43.634 -4.619 1.00 72.94 492 PRO A CA 1
ATOM 3878 C C . PRO A 1 492 ? 4.093 42.967 -5.441 1.00 72.94 492 PRO A C 1
ATOM 3880 O O . PRO A 1 492 ? 3.004 42.751 -4.916 1.00 72.94 492 PRO A O 1
ATOM 3883 N N . GLU A 1 493 ? 4.386 42.530 -6.669 1.00 67.88 493 GLU A N 1
ATOM 3884 C CA . GLU A 1 493 ? 3.476 41.733 -7.504 1.00 67.88 493 GLU A CA 1
ATOM 3885 C C . GLU A 1 493 ? 3.167 40.350 -6.910 1.00 67.88 493 GLU A C 1
ATOM 3887 O O . GLU A 1 493 ? 2.009 39.941 -6.872 1.00 67.88 493 GLU A O 1
ATOM 3892 N N . ILE A 1 494 ? 4.163 39.639 -6.368 1.00 67.94 494 ILE A N 1
ATOM 3893 C CA . ILE A 1 494 ? 3.950 38.336 -5.715 1.00 67.94 494 ILE A CA 1
ATOM 3894 C C . ILE A 1 494 ? 3.102 38.512 -4.453 1.00 67.94 494 ILE A C 1
ATOM 3896 O O . ILE A 1 494 ? 2.219 37.699 -4.176 1.00 67.94 494 ILE A O 1
ATOM 3900 N N . GLN A 1 495 ? 3.324 39.589 -3.696 1.00 70.25 495 GLN A N 1
ATOM 3901 C CA . GLN A 1 495 ? 2.514 39.895 -2.515 1.00 70.25 495 GLN A CA 1
ATOM 3902 C C . GLN A 1 495 ? 1.069 40.238 -2.889 1.00 70.25 495 GLN A C 1
ATOM 3904 O O . GLN A 1 495 ? 0.140 39.803 -2.204 1.00 70.25 495 GLN A O 1
ATOM 3909 N N . GLN A 1 496 ? 0.873 40.973 -3.986 1.00 79.88 496 GLN A N 1
ATOM 3910 C CA . GLN A 1 496 ? -0.448 41.298 -4.511 1.00 79.88 496 GLN A CA 1
ATOM 3911 C C . GLN A 1 496 ? -1.191 40.041 -4.978 1.00 79.88 496 GLN A C 1
ATOM 3913 O O . GLN A 1 496 ? -2.298 39.794 -4.509 1.00 79.88 496 GLN A O 1
ATOM 3918 N N . ILE A 1 497 ? -0.561 39.196 -5.799 1.00 79.25 497 ILE A N 1
ATOM 3919 C CA . ILE A 1 497 ? -1.157 37.938 -6.278 1.00 79.25 497 ILE A CA 1
ATOM 3920 C C . ILE A 1 497 ? -1.468 37.003 -5.105 1.00 79.25 497 ILE A C 1
ATOM 3922 O O . ILE A 1 497 ? -2.519 36.367 -5.068 1.00 79.25 497 ILE A O 1
ATOM 3926 N N . THR A 1 498 ? -0.591 36.949 -4.099 1.00 72.44 498 THR A N 1
ATOM 3927 C CA . THR A 1 498 ? -0.830 36.149 -2.892 1.00 72.44 498 THR A CA 1
ATOM 3928 C C . THR A 1 498 ? -2.062 36.651 -2.136 1.00 72.44 498 THR A C 1
ATOM 3930 O O . THR A 1 498 ? -2.890 35.843 -1.716 1.00 72.44 498 THR A O 1
ATOM 3933 N N . ARG A 1 499 ? -2.239 37.972 -1.997 1.00 76.12 499 ARG A N 1
ATOM 3934 C CA . ARG A 1 499 ? -3.449 38.552 -1.389 1.00 76.12 499 ARG A CA 1
ATOM 3935 C C . ARG A 1 499 ? -4.698 38.257 -2.215 1.00 76.12 499 ARG A C 1
ATOM 3937 O O . ARG A 1 499 ? -5.679 37.780 -1.654 1.00 76.12 499 ARG A O 1
ATOM 3944 N N . GLU A 1 500 ? -4.646 38.451 -3.530 1.00 79.56 500 GLU A N 1
ATOM 3945 C CA . GLU A 1 500 ? -5.767 38.173 -4.437 1.00 79.56 500 GLU A CA 1
ATOM 3946 C C . GLU A 1 500 ? -6.178 36.693 -4.414 1.00 79.56 500 GLU A C 1
ATOM 3948 O O . GLU A 1 500 ? -7.371 36.371 -4.412 1.00 79.56 500 GLU A O 1
ATOM 3953 N N . PHE A 1 501 ? -5.207 35.781 -4.316 1.00 83.38 501 PHE A N 1
ATOM 3954 C CA . PHE A 1 501 ? -5.449 34.352 -4.135 1.00 83.38 501 PHE A CA 1
ATOM 3955 C C . PHE A 1 501 ? -6.185 34.067 -2.821 1.00 83.38 501 PHE A C 1
ATOM 3957 O O . PHE A 1 501 ? -7.205 33.371 -2.821 1.00 83.38 501 PHE A O 1
ATOM 3964 N N . TRP A 1 502 ? -5.711 34.622 -1.701 1.00 72.81 502 TRP A N 1
ATOM 3965 C CA . TRP A 1 502 ? -6.349 34.425 -0.397 1.00 72.81 502 TRP A CA 1
ATOM 3966 C C . TRP A 1 502 ? -7.741 35.061 -0.319 1.00 72.81 502 TRP A C 1
ATOM 3968 O O . TRP A 1 502 ? -8.648 34.459 0.260 1.00 72.81 502 TRP A O 1
ATOM 3978 N N . ASP A 1 503 ? -7.952 36.210 -0.959 1.00 77.50 503 ASP A N 1
ATOM 3979 C CA . ASP A 1 503 ? -9.261 36.861 -1.049 1.00 77.50 503 ASP A CA 1
ATOM 3980 C C . ASP A 1 503 ? -10.238 36.067 -1.918 1.00 77.50 503 ASP A C 1
ATOM 3982 O O . ASP A 1 503 ? -11.406 35.899 -1.556 1.00 77.50 503 ASP A O 1
ATOM 3986 N N . THR A 1 504 ? -9.771 35.513 -3.035 1.00 79.25 504 THR A N 1
ATOM 3987 C CA . THR A 1 504 ? -10.580 34.640 -3.896 1.00 79.25 504 THR A CA 1
ATOM 3988 C C . THR A 1 504 ? -10.938 33.349 -3.171 1.00 79.25 504 THR A C 1
ATOM 3990 O O . THR A 1 504 ? -12.102 32.947 -3.155 1.00 79.25 504 THR A O 1
ATOM 3993 N N . ARG A 1 505 ? -9.972 32.734 -2.482 1.00 79.69 505 ARG A N 1
ATOM 3994 C CA . ARG A 1 505 ? -10.201 31.548 -1.653 1.00 79.69 505 ARG A CA 1
ATOM 3995 C C . ARG A 1 505 ? -11.210 31.829 -0.539 1.00 79.69 505 ARG A C 1
ATOM 3997 O O . ARG A 1 505 ? -12.113 31.021 -0.342 1.00 79.69 505 ARG A O 1
ATOM 4004 N N . ARG A 1 506 ? -11.118 32.979 0.143 1.00 74.69 506 ARG A N 1
ATOM 4005 C CA . ARG A 1 506 ? -12.121 33.416 1.130 1.00 74.69 506 ARG A CA 1
ATOM 4006 C C . ARG A 1 506 ? -13.500 33.567 0.497 1.00 74.69 506 ARG A C 1
ATOM 4008 O O . ARG A 1 506 ? -14.449 32.999 1.021 1.00 74.69 506 ARG A O 1
ATOM 4015 N N . LYS A 1 507 ? -13.621 34.251 -0.646 1.00 74.44 507 LYS A N 1
ATOM 4016 C CA . LYS A 1 507 ? -14.902 34.410 -1.362 1.00 74.44 507 LYS A CA 1
ATOM 4017 C C . LYS A 1 507 ? -15.523 33.064 -1.748 1.00 74.44 507 LYS A C 1
ATOM 4019 O O . LYS A 1 507 ? -16.731 32.890 -1.578 1.00 74.44 507 LYS A O 1
ATOM 4024 N N . ILE A 1 508 ? -14.720 32.106 -2.215 1.00 72.88 508 ILE A N 1
ATOM 4025 C CA . ILE A 1 508 ? -15.173 30.744 -2.535 1.00 72.88 508 ILE A CA 1
ATOM 4026 C C . ILE A 1 508 ? -15.651 30.029 -1.268 1.00 72.88 508 ILE A C 1
ATOM 4028 O O . ILE A 1 508 ? -16.762 29.506 -1.261 1.00 72.88 508 ILE A O 1
ATOM 4032 N N . SER A 1 509 ? -14.873 30.060 -0.182 1.00 69.50 509 SER A N 1
ATOM 4033 C CA . SER A 1 509 ? -15.269 29.456 1.096 1.00 69.50 509 SER A CA 1
ATOM 4034 C C . SER A 1 509 ? -16.574 30.049 1.632 1.00 69.50 509 SER A C 1
ATOM 4036 O O . SER A 1 509 ? -17.479 29.299 1.987 1.00 69.50 509 SER A O 1
ATOM 4038 N N . THR A 1 510 ? -16.728 31.377 1.620 1.00 77.12 510 THR A N 1
ATOM 4039 C CA . THR A 1 510 ? -17.964 32.047 2.054 1.00 77.12 510 THR A CA 1
ATOM 4040 C C . THR A 1 510 ? -19.150 31.675 1.163 1.00 77.12 510 THR A C 1
ATOM 4042 O O . THR A 1 510 ? -20.254 31.455 1.658 1.00 77.12 510 THR A O 1
ATOM 4045 N N . THR A 1 511 ? -18.935 31.550 -0.149 1.00 72.88 511 THR A N 1
ATOM 4046 C CA . THR A 1 511 ? -19.980 31.135 -1.098 1.00 72.88 511 THR A CA 1
ATOM 4047 C C . THR A 1 511 ? -20.384 29.675 -0.889 1.00 72.88 511 THR A C 1
ATOM 4049 O O . THR A 1 511 ? -21.572 29.372 -0.927 1.00 72.88 511 THR A O 1
ATOM 4052 N N . LEU A 1 512 ? -19.433 28.780 -0.603 1.00 67.81 512 LEU A N 1
ATOM 4053 C CA . LEU A 1 512 ? -19.703 27.372 -0.294 1.00 67.81 512 LEU A CA 1
ATOM 4054 C C . LEU A 1 512 ? -20.468 27.209 1.022 1.00 67.81 512 LEU A C 1
ATOM 4056 O O . LEU A 1 512 ? -21.418 26.433 1.076 1.00 67.81 512 LEU A O 1
ATOM 4060 N N . VAL A 1 513 ? -20.101 27.962 2.062 1.00 75.19 513 VAL A N 1
ATOM 4061 C CA . VAL A 1 513 ? -20.839 27.980 3.336 1.00 75.19 513 VAL A CA 1
ATOM 4062 C C . VAL A 1 513 ? -22.266 28.482 3.113 1.00 75.19 513 VAL A C 1
ATOM 4064 O O . VAL A 1 513 ? -23.217 27.826 3.529 1.00 75.19 513 VAL A O 1
ATOM 4067 N N . ARG A 1 514 ? -22.440 29.578 2.363 1.00 73.00 514 ARG A N 1
ATOM 4068 C CA . ARG A 1 514 ? -23.768 30.093 2.000 1.00 73.00 514 ARG A CA 1
ATOM 4069 C C . ARG A 1 514 ? -24.568 29.098 1.151 1.00 73.00 514 ARG A C 1
ATOM 4071 O O . ARG A 1 514 ? -25.773 28.976 1.344 1.00 73.00 514 ARG A O 1
ATOM 4078 N N . GLY A 1 515 ? -23.914 28.373 0.244 1.00 71.19 515 GLY A N 1
ATOM 4079 C CA . GLY A 1 515 ? -24.515 27.295 -0.543 1.00 71.19 515 GLY A CA 1
ATOM 4080 C C . GLY A 1 515 ? -25.043 26.167 0.342 1.00 71.19 515 GLY A C 1
ATOM 4081 O O . GLY A 1 515 ? -26.204 25.790 0.213 1.00 71.19 515 GLY A O 1
ATOM 4082 N N . ARG A 1 516 ? -24.248 25.710 1.318 1.00 69.81 516 ARG A N 1
ATOM 4083 C CA . ARG A 1 516 ? -24.675 24.703 2.304 1.00 69.81 516 ARG A CA 1
ATOM 4084 C C . ARG A 1 516 ? -25.790 25.191 3.210 1.00 69.81 516 ARG A C 1
ATOM 4086 O O . ARG A 1 516 ? -26.681 24.415 3.531 1.00 69.81 516 ARG A O 1
ATOM 4093 N N . GLU A 1 517 ? -25.767 26.454 3.629 1.00 73.50 517 GLU A N 1
ATOM 4094 C CA . GLU A 1 517 ? -26.865 27.030 4.408 1.00 73.50 517 GLU A CA 1
ATOM 4095 C C . GLU A 1 517 ? -28.159 27.076 3.597 1.00 73.50 517 GLU A C 1
ATOM 4097 O O . GLU A 1 517 ? -29.225 26.788 4.134 1.00 73.50 517 GLU A O 1
ATOM 4102 N N . ILE A 1 518 ? -28.083 27.418 2.308 1.00 68.69 518 ILE A N 1
ATOM 4103 C CA . ILE A 1 518 ? -29.234 27.373 1.403 1.00 68.69 518 ILE A CA 1
ATOM 4104 C C . ILE A 1 518 ? -29.704 25.927 1.235 1.00 68.69 518 ILE A C 1
ATOM 4106 O O . ILE A 1 518 ? -30.897 25.680 1.355 1.00 68.69 518 ILE A O 1
ATOM 4110 N N . GLU A 1 519 ? -28.806 24.959 1.046 1.00 62.69 519 GLU A N 1
ATOM 4111 C CA . GLU A 1 519 ? -29.167 23.539 0.975 1.00 62.69 519 GLU A CA 1
ATOM 4112 C C . GLU A 1 519 ? -29.781 23.018 2.277 1.00 62.69 519 GLU A C 1
ATOM 4114 O O . GLU A 1 519 ? -30.768 22.291 2.234 1.00 62.69 519 GLU A O 1
ATOM 4119 N N . GLN A 1 520 ? -29.256 23.400 3.440 1.00 68.50 520 GLN A N 1
ATOM 4120 C CA . GLN A 1 520 ? -29.821 23.032 4.738 1.00 68.50 520 GLN A CA 1
ATOM 4121 C C . GLN A 1 520 ? -31.177 23.692 4.969 1.00 68.50 520 GLN A C 1
ATOM 4123 O O . GLN A 1 520 ? -32.090 23.026 5.447 1.00 68.50 520 GLN A O 1
ATOM 4128 N N . LYS A 1 521 ? -31.349 24.960 4.577 1.00 69.62 521 LYS A N 1
ATOM 4129 C CA . LYS A 1 521 ? -32.648 25.646 4.613 1.00 69.62 521 LYS A CA 1
ATOM 4130 C C . LYS A 1 521 ? -33.636 25.003 3.641 1.00 69.62 521 LYS A C 1
ATOM 4132 O O . LYS A 1 521 ? -34.784 24.807 4.011 1.00 69.62 521 LYS A O 1
ATOM 4137 N N . LEU A 1 522 ? -33.205 24.596 2.447 1.00 58.78 522 LEU A N 1
ATOM 4138 C CA . LEU A 1 522 ? -34.033 23.860 1.486 1.00 58.78 522 LEU A CA 1
ATOM 4139 C C . LEU A 1 522 ? -34.412 22.466 2.006 1.00 58.78 522 LEU A C 1
ATOM 4141 O O . LEU A 1 522 ? -35.561 22.065 1.856 1.00 58.78 522 LEU A O 1
ATOM 4145 N N . ARG A 1 523 ? -33.491 21.761 2.676 1.00 63.16 523 ARG A N 1
ATOM 4146 C CA . ARG A 1 523 ? -33.750 20.475 3.348 1.00 63.16 523 ARG A CA 1
ATOM 4147 C C . ARG A 1 523 ? -34.697 20.628 4.541 1.00 63.16 523 ARG A C 1
ATOM 4149 O O . ARG A 1 523 ? -35.561 19.783 4.730 1.00 63.16 523 ARG A O 1
ATOM 4156 N N . ALA A 1 524 ? -34.569 21.706 5.313 1.00 66.94 524 ALA A N 1
ATOM 4157 C CA . ALA A 1 524 ? -35.448 22.010 6.441 1.00 66.94 524 ALA A CA 1
ATOM 4158 C C . ALA A 1 524 ? -36.847 22.475 5.994 1.00 66.94 524 ALA A C 1
ATOM 4160 O O . ALA A 1 524 ? -37.827 22.231 6.691 1.00 66.94 524 ALA A O 1
ATOM 4161 N N . LEU A 1 525 ? -36.949 23.118 4.824 1.00 68.06 525 LEU A N 1
ATOM 4162 C CA . LEU A 1 525 ? -38.199 23.631 4.256 1.00 68.06 525 LEU A CA 1
ATOM 4163 C C . LEU A 1 525 ? -38.925 22.634 3.333 1.00 68.06 525 LEU A C 1
ATOM 4165 O O . LEU A 1 525 ? -39.974 22.985 2.798 1.00 68.06 525 LEU A O 1
ATOM 4169 N N . HIS A 1 526 ? -38.420 21.410 3.127 1.00 48.88 526 HIS A N 1
ATOM 4170 C CA . HIS A 1 526 ? -39.093 20.394 2.305 1.00 48.88 526 HIS A CA 1
ATOM 4171 C C . HIS A 1 526 ? -39.337 19.074 3.047 1.00 48.88 526 HIS A C 1
ATOM 4173 O O . HIS A 1 526 ? -38.502 18.173 3.103 1.00 48.88 526 HIS A O 1
ATOM 4179 N N . VAL A 1 527 ? -40.590 18.937 3.494 1.00 50.97 527 VAL A N 1
ATOM 4180 C CA . VAL A 1 527 ? -41.370 17.695 3.411 1.00 50.97 527 VAL A CA 1
ATOM 4181 C C . VAL A 1 527 ? -41.048 16.975 2.093 1.00 50.97 527 VAL A C 1
ATOM 4183 O O . VAL A 1 527 ? -41.034 17.606 1.038 1.00 50.97 527 VAL A O 1
ATOM 4186 N N . LYS A 1 528 ? -40.772 15.665 2.189 1.00 46.19 528 LYS A N 1
ATOM 4187 C CA . LYS A 1 528 ? -40.579 14.682 1.104 1.00 46.19 528 LYS A CA 1
ATOM 4188 C C . LYS A 1 528 ? -40.939 15.208 -0.295 1.00 46.19 528 LYS A C 1
ATOM 4190 O O . LYS A 1 528 ? -42.118 15.350 -0.611 1.00 46.19 528 LYS A O 1
ATOM 4195 N N . ARG A 1 529 ? -39.944 15.374 -1.168 1.00 33.44 529 ARG A N 1
ATOM 4196 C CA . ARG A 1 529 ? -40.173 15.289 -2.617 1.00 33.44 529 ARG A CA 1
ATOM 4197 C C . ARG A 1 529 ? -40.159 13.812 -3.019 1.00 33.44 529 ARG A C 1
ATOM 4199 O O . ARG A 1 529 ? -39.103 13.197 -2.910 1.00 33.44 529 ARG A O 1
ATOM 4206 N N . PRO A 1 530 ? -41.272 13.227 -3.482 1.00 42.84 530 PRO A N 1
ATOM 4207 C CA . PRO A 1 530 ? -41.199 12.191 -4.492 1.00 42.84 530 PRO A CA 1
ATOM 4208 C C . PRO A 1 530 ? -40.969 12.848 -5.857 1.00 42.84 530 PRO A C 1
ATOM 4210 O O . PRO A 1 530 ? -41.504 13.923 -6.145 1.00 42.84 530 PRO A O 1
ATOM 4213 N N . ASP A 1 531 ? -40.170 12.190 -6.687 1.00 39.06 531 ASP A N 1
ATOM 4214 C CA . ASP A 1 531 ? -40.000 12.533 -8.091 1.00 39.06 531 ASP A CA 1
ATOM 4215 C C . ASP A 1 531 ? -41.359 12.556 -8.795 1.00 39.06 531 ASP A C 1
ATOM 4217 O O . ASP A 1 531 ? -42.095 11.566 -8.823 1.00 39.06 531 ASP A O 1
ATOM 4221 N N . ILE A 1 532 ? -41.698 13.707 -9.371 1.00 39.72 532 ILE A N 1
ATOM 4222 C CA . ILE A 1 532 ? -42.866 13.844 -10.230 1.00 39.72 532 ILE A CA 1
ATOM 4223 C C . ILE A 1 532 ? -42.468 13.329 -11.615 1.00 39.72 532 ILE A C 1
ATOM 4225 O O . ILE A 1 532 ? -42.025 14.081 -12.479 1.00 39.72 532 ILE A O 1
ATOM 4229 N N . ILE A 1 533 ? -42.670 12.032 -11.832 1.00 50.25 533 ILE A N 1
ATOM 4230 C CA . ILE A 1 533 ? -43.266 11.579 -13.088 1.00 50.25 533 ILE A CA 1
ATOM 4231 C C . ILE A 1 533 ? -44.765 11.792 -12.880 1.00 50.25 533 ILE A C 1
ATOM 4233 O O . ILE A 1 533 ? -45.332 11.217 -11.950 1.00 50.25 533 ILE A O 1
ATOM 4237 N N . TYR A 1 534 ? -45.400 12.649 -13.683 1.00 41.59 534 TYR A N 1
ATOM 4238 C CA . TYR A 1 534 ? -46.855 12.817 -13.656 1.00 41.59 534 TYR A CA 1
ATOM 4239 C C . TYR A 1 534 ? -47.521 11.511 -14.116 1.00 41.59 534 TYR A C 1
ATOM 4241 O O . TYR A 1 534 ? -47.867 11.351 -15.281 1.00 41.59 534 TYR A O 1
ATOM 4249 N N . LEU A 1 535 ? -47.681 10.564 -13.194 1.00 56.75 535 LEU A N 1
ATOM 4250 C CA . LEU A 1 535 ? -48.680 9.511 -13.300 1.00 56.75 535 LEU A CA 1
ATOM 4251 C C . LEU A 1 535 ? -50.034 10.152 -13.014 1.00 56.75 535 LEU A C 1
ATOM 4253 O O . LEU A 1 535 ? -50.178 10.936 -12.071 1.00 56.75 535 LEU A O 1
ATOM 4257 N N . SER A 1 536 ? -51.024 9.841 -13.840 1.00 65.81 536 SER A N 1
ATOM 4258 C CA . SER A 1 536 ? -52.380 10.338 -13.639 1.00 65.81 536 SER A CA 1
ATOM 4259 C C . SER A 1 536 ? -52.913 9.901 -12.264 1.00 65.81 536 SER A C 1
ATOM 4261 O O . SER A 1 536 ? -52.545 8.848 -11.737 1.00 65.81 536 SER A O 1
ATOM 4263 N N . SER A 1 537 ? -53.831 10.680 -11.680 1.00 63.84 537 SER A N 1
ATOM 4264 C CA . SER A 1 537 ? -54.512 10.332 -10.415 1.00 63.84 537 SER A CA 1
ATOM 4265 C C . SER A 1 537 ? -55.121 8.911 -10.438 1.00 63.84 537 SER A C 1
ATOM 4267 O O . SER A 1 537 ? -55.157 8.205 -9.426 1.00 63.84 537 SER A O 1
ATOM 4269 N N . SER A 1 538 ? -55.514 8.446 -11.630 1.00 67.50 538 SER A N 1
ATOM 4270 C CA . SER A 1 538 ? -56.014 7.089 -11.864 1.00 67.50 538 SER A CA 1
ATOM 4271 C C . SER A 1 538 ? -54.930 6.006 -11.756 1.00 67.50 538 SER A C 1
ATOM 4273 O O . SER A 1 538 ? -55.154 4.975 -11.128 1.00 67.50 538 SER A O 1
ATOM 4275 N N . GLU A 1 539 ? -53.721 6.245 -12.271 1.00 70.94 539 GLU A N 1
ATOM 4276 C CA . GLU A 1 539 ? -52.604 5.295 -12.179 1.00 70.94 539 GLU A CA 1
ATOM 4277 C C . GLU A 1 539 ? -52.054 5.192 -10.760 1.00 70.94 539 GLU A C 1
ATOM 4279 O O . GLU A 1 539 ? -51.679 4.104 -10.322 1.00 70.94 539 GLU A O 1
ATOM 4284 N N . LEU A 1 540 ? -52.042 6.300 -10.016 1.00 68.12 540 LEU A N 1
ATOM 4285 C CA . LEU A 1 540 ? -51.638 6.290 -8.612 1.00 68.12 540 LEU A CA 1
ATOM 4286 C C . LEU A 1 540 ? -52.631 5.494 -7.757 1.00 68.12 540 LEU A C 1
ATOM 4288 O O . LEU A 1 540 ? -52.217 4.683 -6.929 1.00 68.12 540 LEU A O 1
ATOM 4292 N N . SER A 1 541 ? -53.929 5.670 -8.015 1.00 75.19 541 SER A N 1
ATOM 4293 C CA . SER A 1 541 ? -54.993 4.904 -7.358 1.00 75.19 541 SER A CA 1
ATOM 4294 C C . SER A 1 541 ? -54.905 3.413 -7.689 1.00 75.19 541 SER A C 1
ATOM 4296 O O . SER A 1 541 ? -54.996 2.579 -6.791 1.00 75.19 541 SER A O 1
ATOM 4298 N N . ASN A 1 542 ? -54.620 3.062 -8.946 1.00 78.75 542 ASN A N 1
ATOM 4299 C CA . ASN A 1 542 ? -54.448 1.669 -9.362 1.00 78.75 542 ASN A CA 1
ATOM 4300 C C . ASN A 1 542 ? -53.205 1.020 -8.737 1.00 78.75 542 ASN A C 1
ATOM 4302 O O . ASN A 1 542 ? -53.257 -0.126 -8.289 1.00 78.75 542 ASN A O 1
ATOM 4306 N N . ARG A 1 543 ? -52.082 1.748 -8.660 1.00 78.94 543 ARG A N 1
ATOM 4307 C CA . ARG A 1 543 ? -50.866 1.254 -7.992 1.00 78.94 543 ARG A CA 1
ATOM 4308 C C . ARG A 1 543 ? -51.082 1.090 -6.491 1.00 78.94 543 ARG A C 1
ATOM 4310 O O . ARG A 1 543 ? -50.640 0.087 -5.938 1.00 78.94 543 ARG A O 1
ATOM 4317 N N . LEU A 1 544 ? -51.783 2.026 -5.850 1.00 83.38 544 LEU A N 1
ATOM 4318 C CA . LEU A 1 544 ? -52.128 1.931 -4.433 1.00 83.38 544 LEU A CA 1
ATOM 4319 C C . LEU A 1 544 ? -53.025 0.717 -4.162 1.00 83.38 544 LEU A C 1
ATOM 4321 O O . LEU A 1 544 ? -52.731 -0.054 -3.252 1.00 83.38 544 LEU A O 1
ATOM 4325 N N . ALA A 1 545 ? -54.050 0.499 -4.989 1.00 84.81 545 ALA A N 1
ATOM 4326 C CA . ALA A 1 545 ? -54.929 -0.663 -4.884 1.00 84.81 545 ALA A CA 1
ATOM 4327 C C . ALA A 1 545 ? -54.162 -1.986 -5.059 1.00 84.81 545 ALA A C 1
ATOM 4329 O O . ALA A 1 545 ? -54.379 -2.929 -4.299 1.00 84.81 545 ALA A O 1
ATOM 4330 N N . ARG A 1 546 ? -53.210 -2.048 -6.003 1.00 86.81 546 ARG A N 1
ATOM 4331 C CA . ARG A 1 546 ? -52.382 -3.246 -6.215 1.00 86.81 546 ARG A CA 1
ATOM 4332 C C . ARG A 1 546 ? -51.492 -3.552 -5.012 1.00 86.81 546 ARG A C 1
ATOM 4334 O O . ARG A 1 546 ? -51.480 -4.680 -4.536 1.00 86.81 546 ARG A O 1
ATOM 4341 N N . VAL A 1 547 ? -50.811 -2.539 -4.474 1.00 82.50 547 VAL A N 1
ATOM 4342 C CA . VAL A 1 547 ? -49.963 -2.692 -3.280 1.00 82.50 547 VAL A CA 1
ATOM 4343 C C . VAL A 1 547 ? -50.798 -3.083 -2.057 1.00 82.50 547 VAL A C 1
ATOM 4345 O O . VAL A 1 547 ? -50.370 -3.910 -1.257 1.00 82.50 547 VAL A O 1
ATOM 4348 N N . GLN A 1 548 ? -52.010 -2.541 -1.912 1.00 87.88 548 GLN A N 1
ATOM 4349 C CA . GLN A 1 548 ? -52.926 -2.934 -0.839 1.00 87.88 548 GLN A CA 1
ATOM 4350 C C . GLN A 1 548 ? -53.385 -4.396 -0.970 1.00 87.88 548 GLN A C 1
ATOM 4352 O O . GLN A 1 548 ? -53.466 -5.090 0.044 1.00 87.88 548 GLN A O 1
ATOM 4357 N N . ALA A 1 549 ? -53.629 -4.886 -2.189 1.00 87.94 549 ALA A N 1
ATOM 4358 C CA . ALA A 1 549 ? -53.979 -6.285 -2.443 1.00 87.94 549 ALA A CA 1
ATOM 4359 C C . ALA A 1 549 ? -52.803 -7.247 -2.180 1.00 87.94 549 ALA A C 1
ATOM 4361 O O . ALA A 1 549 ? -52.980 -8.287 -1.541 1.00 87.94 549 ALA A O 1
ATOM 4362 N N . GLU A 1 550 ? -51.591 -6.882 -2.609 1.00 86.81 550 GLU A N 1
ATOM 4363 C CA . GLU A 1 550 ? -50.363 -7.638 -2.322 1.00 86.81 550 GLU A CA 1
ATOM 4364 C C . GLU A 1 550 ? -50.115 -7.713 -0.803 1.00 86.81 550 GLU A C 1
ATOM 4366 O O . GLU A 1 550 ? -49.903 -8.795 -0.253 1.00 86.81 550 GLU A O 1
ATOM 4371 N N . LEU A 1 551 ? -50.264 -6.589 -0.093 1.00 85.62 551 LEU A N 1
ATOM 4372 C CA . LEU A 1 551 ? -50.125 -6.535 1.364 1.00 85.62 551 LEU A CA 1
ATOM 4373 C C . LEU A 1 551 ? -51.183 -7.379 2.093 1.00 85.62 551 LEU A C 1
ATOM 4375 O O . LEU A 1 551 ? -50.881 -7.998 3.114 1.00 85.62 551 LEU A O 1
ATOM 4379 N N . ALA A 1 552 ? -52.425 -7.405 1.603 1.00 88.38 552 ALA A N 1
ATOM 4380 C CA . ALA A 1 552 ? -53.477 -8.246 2.171 1.00 88.38 552 ALA A CA 1
ATOM 4381 C C . ALA A 1 552 ? -53.166 -9.741 1.996 1.00 88.38 552 ALA A C 1
ATOM 4383 O O . ALA A 1 552 ? -53.365 -10.521 2.928 1.00 88.38 552 ALA A O 1
ATOM 4384 N N . THR A 1 553 ? -52.620 -10.116 0.838 1.00 90.75 553 THR A N 1
ATOM 4385 C CA . THR A 1 553 ? -52.214 -11.494 0.531 1.00 90.75 553 THR A CA 1
ATOM 4386 C C . THR A 1 553 ? -51.083 -11.948 1.452 1.00 90.75 553 THR A C 1
ATOM 4388 O O . THR A 1 553 ? -51.186 -13.002 2.079 1.00 90.75 553 THR A O 1
ATOM 4391 N N . GLU A 1 554 ? -50.049 -11.123 1.626 1.00 89.38 554 GLU A N 1
ATOM 4392 C CA . GLU A 1 554 ? -48.937 -11.458 2.522 1.00 89.38 554 GLU A CA 1
ATOM 4393 C C . GLU A 1 554 ? -49.363 -11.511 3.993 1.00 89.38 554 GLU A C 1
ATOM 4395 O O . GLU A 1 554 ? -48.993 -12.433 4.716 1.00 89.38 554 GLU A O 1
ATOM 4400 N N . ARG A 1 555 ? -50.245 -10.610 4.442 1.00 87.50 555 ARG A N 1
ATOM 4401 C CA . ARG A 1 555 ? -50.827 -10.708 5.793 1.00 87.50 555 ARG A CA 1
ATOM 4402 C C . ARG A 1 555 ? -51.622 -11.997 6.007 1.00 87.50 555 ARG A C 1
ATOM 4404 O O . ARG A 1 555 ? -51.666 -12.483 7.134 1.00 87.50 555 ARG A O 1
ATOM 4411 N N . SER A 1 556 ? -52.255 -12.539 4.966 1.00 90.69 556 SER A N 1
ATOM 4412 C CA . SER A 1 556 ? -52.940 -13.832 5.048 1.00 90.69 556 SER A CA 1
ATOM 4413 C C . SER A 1 556 ? -51.943 -14.983 5.188 1.00 90.69 556 SER A C 1
ATOM 4415 O O . SER A 1 556 ? -52.133 -15.836 6.050 1.00 90.69 556 SER A O 1
ATOM 4417 N N . ARG A 1 557 ? -50.855 -14.967 4.406 1.00 89.62 557 ARG A N 1
ATOM 4418 C CA . ARG A 1 557 ? -49.781 -15.972 4.480 1.00 89.62 557 ARG A CA 1
ATOM 4419 C C . ARG A 1 557 ? -49.096 -16.000 5.839 1.00 89.62 557 ARG A C 1
ATOM 4421 O O . ARG A 1 557 ? -48.854 -17.073 6.378 1.00 89.62 557 ARG A O 1
ATOM 4428 N N . VAL A 1 558 ? -48.825 -14.825 6.409 1.00 89.81 558 VAL A N 1
ATOM 4429 C CA . VAL A 1 558 ? -48.233 -14.717 7.749 1.00 89.81 558 VAL A CA 1
ATOM 4430 C C . VAL A 1 558 ? -49.157 -15.331 8.799 1.00 89.81 558 VAL A C 1
ATOM 4432 O O . VAL A 1 558 ? -48.696 -16.148 9.585 1.00 89.81 558 VAL A O 1
ATOM 4435 N N . ARG A 1 559 ? -50.464 -15.032 8.770 1.00 91.62 559 ARG A N 1
ATOM 4436 C CA . ARG A 1 559 ? -51.419 -15.652 9.707 1.00 91.62 559 ARG A CA 1
ATOM 4437 C C . ARG A 1 559 ? -51.514 -17.165 9.543 1.00 91.62 559 ARG A C 1
ATOM 4439 O O . ARG A 1 559 ? -51.659 -17.874 10.530 1.00 91.62 559 ARG A O 1
ATOM 4446 N N . GLU A 1 560 ? -51.466 -17.664 8.312 1.00 91.69 560 GLU A N 1
ATOM 4447 C CA . GLU A 1 560 ? -51.489 -19.105 8.052 1.00 91.69 560 GLU A CA 1
ATOM 4448 C C . GLU A 1 560 ? -50.242 -19.788 8.624 1.00 91.69 560 GLU A C 1
ATOM 4450 O O . GLU A 1 560 ? -50.359 -20.781 9.339 1.00 91.69 560 GLU A O 1
ATOM 4455 N N . ALA A 1 561 ? -49.061 -19.206 8.406 1.00 89.06 561 ALA A N 1
ATOM 4456 C CA . ALA A 1 561 ? -47.817 -19.691 8.994 1.00 89.06 561 ALA A CA 1
ATOM 4457 C C . ALA A 1 561 ? -47.832 -19.625 10.533 1.00 89.06 561 ALA A C 1
ATOM 4459 O O . ALA A 1 561 ? -47.394 -20.568 11.190 1.00 89.06 561 ALA A O 1
ATOM 4460 N N . GLU A 1 562 ? -48.371 -18.549 11.116 1.00 90.81 562 GLU A N 1
ATOM 4461 C CA . GLU A 1 562 ? -48.545 -18.407 12.568 1.00 90.81 562 GLU A CA 1
ATOM 4462 C C . GLU A 1 562 ? -49.486 -19.477 13.140 1.00 90.81 562 GLU A C 1
ATOM 4464 O O . GLU A 1 562 ? -49.182 -20.056 14.183 1.00 90.81 562 GLU A O 1
ATOM 4469 N N . ASN A 1 563 ? -50.584 -19.793 12.446 1.00 91.44 563 ASN A N 1
ATOM 4470 C CA . ASN A 1 563 ? -51.501 -20.861 12.846 1.00 91.44 563 ASN A CA 1
ATOM 4471 C C . ASN A 1 563 ? -50.816 -22.233 12.806 1.00 91.44 563 ASN A C 1
ATOM 4473 O O . ASN A 1 563 ? -50.875 -22.964 13.792 1.00 91.44 563 ASN A O 1
ATOM 4477 N N . ILE A 1 564 ? -50.099 -22.549 11.719 1.00 91.62 564 ILE A N 1
ATOM 4478 C CA . ILE A 1 564 ? -49.336 -23.802 11.595 1.00 91.62 564 ILE A CA 1
ATOM 4479 C C . ILE A 1 564 ? -48.316 -23.915 12.731 1.00 91.62 564 ILE A C 1
ATOM 4481 O O . ILE A 1 564 ? -48.179 -24.966 13.355 1.00 91.62 564 ILE A O 1
ATOM 4485 N N . PHE A 1 565 ? -47.612 -22.826 13.042 1.00 90.12 565 PHE A N 1
ATOM 4486 C CA . PHE A 1 565 ? -46.644 -22.819 14.131 1.00 90.12 565 PHE A CA 1
ATOM 4487 C C . PHE A 1 565 ? -47.311 -23.027 15.495 1.00 90.12 565 PHE A C 1
ATOM 4489 O O . PHE A 1 565 ? -46.787 -23.762 16.333 1.00 90.12 565 PHE A O 1
ATOM 4496 N N . HIS A 1 566 ? -48.485 -22.432 15.713 1.00 90.19 566 HIS A N 1
ATOM 4497 C CA . HIS A 1 566 ? -49.273 -22.653 16.921 1.00 90.19 566 HIS A CA 1
ATOM 4498 C C . HIS A 1 566 ? -49.750 -24.101 17.063 1.00 90.19 566 HIS A C 1
ATOM 4500 O O . HIS A 1 566 ? -49.732 -24.630 18.179 1.00 90.19 566 HIS A O 1
ATOM 4506 N N . ASP A 1 567 ? -50.129 -24.749 15.963 1.00 85.19 567 ASP A N 1
ATOM 4507 C CA . ASP A 1 567 ? -50.535 -26.155 15.951 1.00 85.19 567 ASP A CA 1
ATOM 4508 C C . ASP A 1 567 ? -49.347 -27.078 16.241 1.00 85.19 567 ASP A C 1
ATOM 4510 O O . ASP A 1 567 ? -49.447 -27.945 17.110 1.00 85.19 567 ASP A O 1
ATOM 4514 N N . ILE A 1 568 ? -48.184 -26.822 15.629 1.00 85.31 568 ILE A N 1
ATOM 4515 C CA . ILE A 1 568 ? -46.933 -27.535 15.940 1.00 85.31 568 ILE A CA 1
ATOM 4516 C C . ILE A 1 568 ? -46.581 -27.368 17.421 1.00 85.31 568 ILE A C 1
ATOM 4518 O O . ILE A 1 568 ? -46.274 -28.340 18.107 1.00 85.31 568 ILE A O 1
ATOM 4522 N N . GLN A 1 569 ? -46.654 -26.147 17.955 1.00 83.69 569 GLN A N 1
ATOM 4523 C CA . GLN A 1 569 ? -46.388 -25.906 19.373 1.00 83.69 569 GLN A CA 1
ATOM 4524 C C . GLN A 1 569 ? -47.379 -26.623 20.294 1.00 83.69 569 GLN A C 1
ATOM 4526 O O . GLN A 1 569 ? -46.986 -27.046 21.383 1.00 83.69 569 GLN A O 1
ATOM 4531 N N . ARG A 1 570 ? -48.652 -26.736 19.899 1.00 85.62 570 ARG A N 1
ATOM 4532 C CA . ARG A 1 570 ? -49.665 -27.468 20.665 1.00 85.62 570 ARG A CA 1
ATOM 4533 C C . ARG A 1 570 ? -49.351 -28.961 20.682 1.00 85.62 570 ARG A C 1
ATOM 4535 O O . ARG A 1 570 ? -49.330 -29.545 21.761 1.00 85.62 570 ARG A O 1
ATOM 4542 N N . GLU A 1 571 ? -49.022 -29.533 19.530 1.00 81.56 571 GLU A N 1
ATOM 4543 C CA . GLU A 1 571 ? -48.656 -30.945 19.399 1.00 81.56 571 GLU A CA 1
ATOM 4544 C C . GLU A 1 571 ? -47.359 -31.274 20.161 1.00 81.56 571 GLU A C 1
ATOM 4546 O O . GLU A 1 571 ? -47.277 -32.294 20.835 1.00 81.56 571 GLU A O 1
ATOM 4551 N N . CYS A 1 572 ? -46.372 -30.371 20.173 1.00 78.06 572 CYS A N 1
ATOM 4552 C CA . CYS A 1 572 ? -45.160 -30.542 20.981 1.00 78.06 572 CYS A CA 1
ATOM 4553 C C . CYS A 1 572 ? -45.419 -30.494 22.499 1.00 78.06 572 CYS A C 1
ATOM 4555 O O . CYS A 1 572 ? -44.669 -31.096 23.264 1.00 78.06 572 CYS A O 1
ATOM 4557 N N . LYS A 1 573 ? -46.435 -29.748 22.960 1.00 80.12 573 LYS A N 1
ATOM 4558 C CA . LYS A 1 573 ? -46.763 -29.611 24.394 1.00 80.12 573 LYS A CA 1
ATOM 4559 C C . LYS A 1 573 ? -47.665 -30.732 24.902 1.00 80.12 573 LYS A C 1
ATOM 4561 O O . LYS A 1 573 ? -47.516 -31.160 26.043 1.00 80.12 573 LYS A O 1
ATOM 4566 N N . THR A 1 574 ? -48.603 -31.178 24.077 1.00 82.94 574 THR A N 1
ATOM 4567 C CA . THR A 1 574 ? -49.529 -32.276 24.361 1.00 82.94 574 THR A CA 1
ATOM 4568 C C . THR A 1 574 ? -49.646 -33.114 23.091 1.00 82.94 574 THR A C 1
ATOM 4570 O O . THR A 1 574 ? -50.479 -32.789 22.245 1.00 82.94 574 THR A O 1
ATOM 4573 N N . PRO A 1 575 ? -48.789 -34.135 22.917 1.00 75.94 575 PRO A N 1
ATOM 4574 C CA . PRO A 1 575 ? -48.768 -34.927 21.695 1.00 75.94 575 PRO A CA 1
ATOM 4575 C C . PRO A 1 575 ? -50.050 -35.751 21.601 1.00 75.94 575 PRO A C 1
ATOM 4577 O O . PRO A 1 575 ? -50.340 -36.565 22.477 1.00 75.94 575 PRO A O 1
ATOM 4580 N N . THR A 1 576 ? -50.827 -35.519 20.547 1.00 75.25 576 THR A N 1
ATOM 4581 C CA . THR A 1 576 ? -52.136 -36.153 20.328 1.00 75.25 576 THR A CA 1
ATOM 4582 C C . THR A 1 576 ? -52.123 -37.026 19.078 1.00 75.25 576 THR A C 1
ATOM 4584 O O . THR A 1 576 ? -52.735 -38.088 19.056 1.00 75.25 576 THR A O 1
ATOM 4587 N N . VAL A 1 577 ? -51.394 -36.595 18.049 1.00 69.00 577 VAL A N 1
ATOM 4588 C CA . VAL A 1 577 ? -51.293 -37.218 16.727 1.00 69.00 577 VAL A CA 1
ATOM 4589 C C . VAL A 1 577 ? -50.148 -38.230 16.682 1.00 69.00 577 VAL A C 1
ATOM 4591 O O . VAL A 1 577 ? -50.318 -39.328 16.157 1.00 69.00 577 VAL A O 1
ATOM 4594 N N . VAL A 1 578 ? -48.988 -37.900 17.262 1.00 68.31 578 VAL A N 1
ATOM 4595 C CA . VAL A 1 578 ? -47.811 -38.794 17.246 1.00 68.31 578 VAL A CA 1
ATOM 4596 C C . VAL A 1 578 ? -48.062 -40.130 17.973 1.00 68.31 578 VAL A C 1
ATOM 4598 O O . VAL A 1 578 ? -47.700 -41.165 17.415 1.00 68.31 578 VAL A O 1
ATOM 4601 N N . PRO A 1 579 ? -48.720 -40.176 19.151 1.00 68.25 579 PRO A N 1
ATOM 4602 C CA . PRO A 1 579 ? -49.031 -41.444 19.813 1.00 68.25 579 PRO A CA 1
ATOM 4603 C C . PRO A 1 579 ? -50.029 -42.304 19.024 1.00 68.25 579 PRO A C 1
ATOM 4605 O O . PRO A 1 579 ? -49.825 -43.506 18.919 1.00 68.25 579 PRO A O 1
ATOM 4608 N N . GLN A 1 580 ? -51.048 -41.698 18.401 1.00 71.38 580 GLN A N 1
ATOM 4609 C CA . GLN A 1 580 ? -52.043 -42.423 17.594 1.00 71.38 580 GLN A CA 1
ATOM 4610 C C . GLN A 1 580 ? -51.447 -43.002 16.303 1.00 71.38 580 GLN A C 1
ATOM 4612 O O . GLN A 1 580 ? -51.811 -44.100 15.889 1.00 71.38 580 GLN A O 1
ATOM 4617 N N . LEU A 1 581 ? -50.501 -42.294 15.674 1.00 67.25 581 LEU A N 1
ATOM 4618 C CA . LEU A 1 581 ? -49.746 -42.820 14.531 1.00 67.25 581 LEU A CA 1
ATOM 4619 C C . LEU A 1 581 ? -48.832 -43.982 14.937 1.00 67.25 581 LEU A C 1
ATOM 4621 O O . LEU A 1 581 ? -48.695 -44.936 14.176 1.00 67.25 581 LEU A O 1
ATOM 4625 N N . LEU A 1 582 ? -48.231 -43.922 16.129 1.00 69.12 582 LEU A N 1
ATOM 4626 C CA . LEU A 1 582 ? -47.417 -45.014 16.662 1.00 69.12 582 LEU A CA 1
ATOM 4627 C C . LEU A 1 582 ? -48.266 -46.235 17.037 1.00 69.12 582 LEU A C 1
ATOM 4629 O O . LEU A 1 582 ? -47.857 -47.347 16.726 1.00 69.12 582 LEU A O 1
ATOM 4633 N N . GLU A 1 583 ? -49.452 -46.054 17.624 1.00 72.62 583 GLU A N 1
ATOM 4634 C CA . GLU A 1 583 ? -50.399 -47.152 17.876 1.00 72.62 583 GLU A CA 1
ATOM 4635 C C . GLU A 1 583 ? -50.866 -47.804 16.564 1.00 72.62 583 GLU A C 1
ATOM 4637 O O . GLU A 1 583 ? -50.788 -49.023 16.425 1.00 72.62 583 GLU A O 1
ATOM 4642 N N . ALA A 1 584 ? -51.225 -47.012 15.548 1.00 72.25 584 ALA A N 1
ATOM 4643 C CA . ALA A 1 584 ? -51.631 -47.533 14.239 1.00 72.25 584 ALA A CA 1
ATOM 4644 C C . ALA A 1 584 ? -50.502 -48.266 13.484 1.00 72.25 584 ALA A C 1
ATOM 4646 O O . ALA A 1 584 ? -50.778 -49.167 12.698 1.00 72.25 584 ALA A O 1
ATOM 4647 N N . MET A 1 585 ? -49.235 -47.899 13.712 1.00 70.19 585 MET A N 1
ATOM 4648 C CA . MET A 1 585 ? -48.073 -48.605 13.150 1.00 70.19 585 MET A CA 1
ATOM 4649 C C . MET A 1 585 ? -47.699 -49.882 13.912 1.00 70.19 585 MET A C 1
ATOM 4651 O O . MET A 1 585 ? -46.936 -50.686 13.389 1.00 70.19 585 MET A O 1
ATOM 4655 N N . VAL A 1 586 ? -48.186 -50.058 15.142 1.00 76.44 586 VAL A N 1
ATOM 4656 C CA . VAL A 1 586 ? -47.960 -51.268 15.949 1.00 76.44 586 VAL A CA 1
ATOM 4657 C C . VAL A 1 586 ? -49.072 -52.305 15.726 1.00 76.44 586 VAL A C 1
ATOM 4659 O O . VAL A 1 586 ? -48.839 -53.495 15.927 1.00 76.44 586 VAL A O 1
ATOM 4662 N N . GLU A 1 587 ? -50.257 -51.878 15.279 1.00 68.81 587 GLU A N 1
ATOM 4663 C CA . GLU A 1 587 ? -51.410 -52.751 14.999 1.00 68.81 587 GLU A CA 1
ATOM 4664 C C . GLU A 1 587 ? -51.541 -53.220 13.531 1.00 68.81 587 GLU A C 1
ATOM 4666 O O . GLU A 1 587 ? -52.413 -54.043 13.240 1.00 68.81 587 GLU A O 1
ATOM 4671 N N . GLY A 1 588 ? -50.694 -52.737 12.613 1.00 58.88 588 GLY A N 1
ATOM 4672 C CA . GLY A 1 588 ? -50.626 -53.175 11.206 1.00 58.88 588 GLY A CA 1
ATOM 4673 C C . GLY A 1 588 ? -49.371 -53.978 10.907 1.00 58.88 588 GLY A C 1
ATOM 4674 O O . GLY A 1 588 ? -49.479 -54.945 10.115 1.00 58.88 588 GLY A O 1
#

pLDDT: mean 74.14, std 20.06, range [23.12, 96.75]

Organism: NCBI:txid1033014

Radius of gyration: 30.6 Å; chains: 1; bounding box: 90×97×85 Å

Foldseek 3Di:
DDDDDDDDDDDPDDDPPVVVQVVLLVVVLVQPPDPVLSVVSVVDRQDLAADPPDDLVLCCCLQQQFDDALDDDDAQPFFADLVLSCVLSLHDSVCSVPDFPQDPVNRDRCSRVSSRQLSQLLPDLAPVSGDCRTGQLNDPVVVLQPPEQWAWDWDQFPNAIKIWTAGPDDRPPQFQGIKIARFLSVSSSVRSDNNHDVLSVLSNCLSFLFAIARKDWDQPPDVLPVPPAPPPPQQPAVEEDEQPDFDALVNVVVLLVQLLVVLLPLLVLQQSNGGAPSVVLSRNRHGSSSVRSHADPCQSPQWDWRDRPDNPDIIITHHHDDPSSLSSSQRKYWYFNQDQDPPDNDGDTAIFGQHAGPVLRVLFLCPLSTHRNVSVVVVVVLVVCRNVRPPVNTTGGSVRSNVVRHDDVSSVSSSVSSSSHSLNSCLVCVVVSHDDDCSPVSVVSNVVVVVVDPDDDDDPDDDDDDDDDDDDDDDDDDDDDDDDDDDDDPDVVVVVVVVVVVVVVVVVVVVVVVVVVVVVVVVVPDDDDDDDPPDDPVVVVVVVVVVVVVVVVVVVVVVVVVVVVVVVVVCVVPPDPVVVVVVVVVVD

Sequence (588 aa):
MLMPLEAHESESHSEPVNLLQRRECEDLQDKASNPTCRRSLAALPLADDFRFLDSARETLYYHFGFKTTVETPPPSTDPLPSSAVSHVLGEHQSEWIERPLVDPISGRDIKDDVSTFFGYLSKAKKPDDMPAELYDLRQPDLAPLRPSPIQLRWEIINKITYYFFTPKDPVPDGALESVVVRSATFAVEILRRDWMCLEEVVLNLLARGIAFNTLVRASPAVSPQIKGSVELAVYRGLGYRAKDFQAHPGEYARYEAIRNQFLSSGRGRAALLMGGVIARLARGVVSSQSVCCGPTKTVRDNGRCFWDGLSSSPAYWDDVLTAAELDLICGVYEVATGQRDSHRDGQQTRCVSWWPLPGAWQTSGLNMGHWTPACEAWFQQRLAQIRAGDTQCELQTLSQWRNNLKGDWRCMNLWSRNEQLAEAFLAENGTRIMRGTDAQQFLSTIFNQQRSSDGFYFGLRTEHPESPTAECAAVEADHDPPVAANKQAPTPEIQQITREFWDTRRKISTTLVRGREIEQKLRALHVKRPDIIYLSSSELSNRLARVQAELATERSRVREAENIFHDIQRECKTPTVVPQLLEAMVEG

Secondary structure (DSSP, 8-state):
--PPPPP------PPPHHHHHHHHHHHHHHH---HHHHHHHHHS---SS----S-HHHHHHHTT-B---SSPPPPPSSPPPHHHHHHHHT--HHHHHHS--B-TTT--B-HHHHHHHHHHHHH-SSGGGS-TTTBGGG-TT-TTS---SEEEEEEEETTEEEEEEEESSPPPTTS---EEES-HHHHHHHHHTT--SHHHHHHHHHHTT---B-PEEE--SS--------------TT-EE-TT----HHHHHHHHHHHHHHHTSTTHHHHHHT-HHHHHHHTTTS-HHHHHT-S-TTHHHHSEEE--S-TTSPEEEE----HHHHHHHTTEEEEEEEEEPTTSSSEEEEEEESS--HHHHTTSTT-SSS--HHHHHHHHHHHHHHHHT-TT---B-HHHHHHHT---HHHHHHHHHHHHHHHHHHHHHHHHHS--S-HHHHHHHHHHHTTS-SS--------PPP---------------------PPPPHHHHHHHHHHHHHHHHHHHHHHHHHHHHHHHHHT-----------HHHHHHHHHHHHHHHHHHHHHHHHHHHHHHHHHHHHHS-SHHHHHHHHHH--